Protein AF-A0A2G8KPB3-F1 (afdb_monomer)

pLDDT: mean 72.48, std 16.56, range [28.12, 93.56]

Organism: Stichopus japonicus (NCBI:txid307972)

Nearest PDB structures (foldseek):
  4ue0-assembly1_C  TM=2.423E-01  e=3.248E+00  Bovine adenovirus 4

InterPro domains:
  IPR043128 Reverse transcriptase/Diguanylate cyclase domain [G3DSA:3.30.70.270] (524-549)
  IPR043502 DNA/RNA polymerase superfamily [SSF56672] (457-570)

Sequence (582 aa):
MILGAMTSKLEKRKTVESSEDLWELIGDLNKCKITLSKLGYDNDLNCSNTLLTVQNLLPIHIQTRWSNASHDILTKQATIGLNDLIKFLEKQASVKSTMFGKQLEMNIEKQNKRRFDQRKNDVKKNENKGSYHTASVKAHPSDPTNCPCCSMGTHKLWRCNSFLAMRVEDRWDYASKNKLCFKCLGEHFSPQCTRRQNAFLDDGSEQTYVNEDLVAELGIHGKPEEVKATVLNGKEERFQSFPVKFDISPLNRPEKQYGIEAITIKNVCGKLKPIDWCRVSRDWDHLKDIEFPKFLGSRNKVDILIGLDHAGLHESIHEVKGRSGEPIARLTPLGYTCVGPVAPAARRAFHTRSVSTFHCTVDREVNITLRKFWEVDNMGLNCKVTCHTKEEEEAIRVVIESMAGGDNCRYQVRIPWKEKERKNMTTNNHVSAKKRLESLEKKLIKDEKLGKAYSCVIQGYLDKGYIRKVDEEEPKSSTEWFIPHFPVVKMDRTTTKVRIVYDASAKDRDLCLNDVINNGPKLQNDLCDVLLRFRRDKVAVVCDISEMYLQIEIDEVDRPMFRFMWRDLECKRNQALTNSTD

Structure (mmCIF, N/CA/C/O backbone):
data_AF-A0A2G8KPB3-F1
#
_entry.id   AF-A0A2G8KPB3-F1
#
loop_
_atom_site.group_PDB
_atom_site.id
_atom_site.type_symbol
_atom_site.label_atom_id
_atom_site.label_alt_id
_atom_site.label_comp_id
_atom_site.label_asym_id
_atom_site.label_entity_id
_atom_site.label_seq_id
_atom_site.pdbx_PDB_ins_code
_atom_site.Cartn_x
_atom_site.Cartn_y
_atom_site.Cartn_z
_atom_site.occupancy
_atom_site.B_iso_or_equiv
_atom_site.auth_seq_id
_atom_site.auth_comp_id
_atom_site.auth_asym_id
_atom_site.auth_atom_id
_atom_site.pdbx_PDB_model_num
ATOM 1 N N . MET A 1 1 ? 7.134 -31.590 1.854 1.00 48.69 1 MET A N 1
ATOM 2 C CA . MET A 1 1 ? 6.011 -32.427 1.356 1.00 48.69 1 MET A CA 1
ATOM 3 C C . MET A 1 1 ? 5.079 -32.878 2.487 1.00 48.69 1 MET A C 1
ATOM 5 O O . MET A 1 1 ? 3.907 -32.534 2.442 1.00 48.69 1 MET A O 1
ATOM 9 N N . ILE A 1 2 ? 5.571 -33.571 3.525 1.00 47.47 2 IL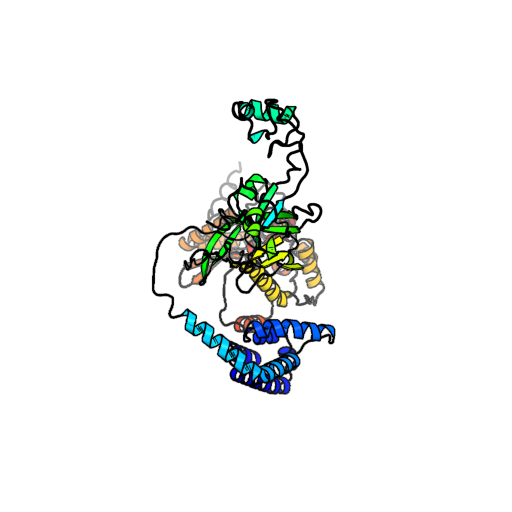E A N 1
ATOM 10 C CA . ILE A 1 2 ? 4.727 -34.106 4.619 1.00 47.47 2 ILE A CA 1
ATOM 11 C C . ILE A 1 2 ? 4.078 -33.001 5.476 1.00 47.47 2 ILE A C 1
ATOM 13 O O . ILE A 1 2 ? 2.881 -33.082 5.735 1.00 47.47 2 ILE A O 1
ATOM 17 N N . LEU A 1 3 ? 4.806 -31.932 5.834 1.00 50.53 3 LEU A N 1
ATOM 18 C CA . LEU A 1 3 ? 4.241 -30.798 6.590 1.00 50.53 3 LEU A CA 1
ATOM 19 C C . LEU A 1 3 ? 3.063 -30.125 5.850 1.00 50.53 3 LEU A C 1
ATOM 21 O O . LEU A 1 3 ? 2.039 -29.839 6.456 1.00 50.53 3 LEU A O 1
ATOM 25 N N . GLY A 1 4 ? 3.155 -29.973 4.523 1.00 52.91 4 GLY A N 1
ATOM 26 C CA . GLY A 1 4 ? 2.066 -29.442 3.687 1.00 52.91 4 GLY A CA 1
ATOM 27 C C . GLY A 1 4 ? 0.859 -30.384 3.562 1.00 52.91 4 GLY A C 1
ATOM 28 O O . GLY A 1 4 ? -0.280 -29.940 3.443 1.00 52.91 4 GLY A O 1
ATOM 29 N N . ALA A 1 5 ? 1.081 -31.701 3.637 1.00 54.84 5 ALA A N 1
ATOM 30 C CA . ALA A 1 5 ? -0.005 -32.677 3.730 1.00 54.84 5 ALA A CA 1
ATOM 31 C C . ALA A 1 5 ? -0.664 -32.676 5.124 1.00 54.84 5 ALA A C 1
ATOM 33 O O . ALA A 1 5 ? -1.861 -32.937 5.232 1.00 54.84 5 ALA A O 1
ATOM 34 N N . MET A 1 6 ? 0.097 -32.359 6.178 1.00 57.41 6 MET A N 1
ATOM 35 C CA . MET A 1 6 ? -0.403 -32.144 7.538 1.00 57.41 6 MET A CA 1
ATOM 36 C C . MET A 1 6 ? -1.242 -30.863 7.624 1.00 57.41 6 MET A C 1
ATOM 38 O O . MET A 1 6 ? -2.397 -30.955 8.032 1.00 57.41 6 MET A O 1
ATOM 42 N N . THR A 1 7 ? -0.736 -29.703 7.185 1.00 56.78 7 THR A N 1
ATOM 43 C CA . THR A 1 7 ? -1.530 -28.461 7.168 1.00 56.78 7 THR A CA 1
ATOM 44 C C . THR A 1 7 ? -2.769 -28.614 6.296 1.00 56.78 7 THR A C 1
ATOM 46 O O . THR A 1 7 ? -3.860 -28.322 6.765 1.00 56.78 7 THR A O 1
ATOM 49 N N . SER A 1 8 ? -2.674 -29.220 5.106 1.00 58.94 8 SER A N 1
ATOM 50 C CA . SER A 1 8 ? -3.861 -29.451 4.269 1.00 58.94 8 SER A CA 1
ATOM 51 C C . SER A 1 8 ? -4.861 -30.472 4.846 1.00 58.94 8 SER A C 1
ATOM 53 O O . SER A 1 8 ? -6.027 -30.458 4.451 1.00 58.94 8 SER A O 1
ATOM 55 N N . LYS A 1 9 ? -4.459 -31.359 5.769 1.00 60.06 9 LYS A N 1
ATOM 56 C CA . LYS A 1 9 ? -5.398 -32.195 6.546 1.00 60.06 9 LYS A CA 1
ATOM 57 C C . LYS A 1 9 ? -6.038 -31.414 7.695 1.00 60.06 9 LYS A C 1
ATOM 59 O O . LYS A 1 9 ? -7.232 -31.566 7.926 1.00 60.06 9 LYS A O 1
ATOM 64 N N . LEU A 1 10 ? -5.260 -30.574 8.373 1.00 60.53 10 LEU A N 1
ATOM 65 C CA . LEU A 1 10 ? -5.709 -29.713 9.466 1.00 60.53 10 LEU A CA 1
ATOM 66 C C . LEU A 1 10 ? -6.699 -28.639 8.970 1.00 60.53 10 LEU A C 1
ATOM 68 O O . LEU A 1 10 ? -7.791 -28.536 9.513 1.00 60.53 10 LEU A O 1
ATOM 72 N N . GLU A 1 11 ? -6.397 -27.951 7.866 1.00 58.66 11 GLU A N 1
ATOM 73 C CA . GLU A 1 11 ? -7.275 -26.988 7.168 1.00 58.66 11 GLU A CA 1
ATOM 74 C C . GLU A 1 11 ? -8.607 -27.587 6.683 1.00 58.66 11 GLU A C 1
ATOM 76 O O . GLU A 1 11 ? -9.563 -26.856 6.437 1.00 58.66 11 GLU A O 1
ATOM 81 N N . LYS A 1 12 ? -8.673 -28.913 6.496 1.00 60.53 12 LYS A N 1
ATOM 82 C CA . LYS A 1 12 ? -9.881 -29.628 6.052 1.00 60.53 12 LYS A CA 1
ATOM 83 C C . LYS A 1 12 ? -10.737 -30.155 7.206 1.00 60.53 12 LYS A C 1
ATOM 85 O O . LYS A 1 12 ? -11.812 -30.695 6.939 1.00 60.53 12 LYS A O 1
ATOM 90 N N . ARG A 1 13 ? -10.295 -30.034 8.465 1.00 61.91 13 ARG A N 1
ATOM 91 C CA . ARG A 1 13 ? -11.157 -30.330 9.618 1.00 61.91 13 ARG A CA 1
ATOM 92 C C . ARG A 1 13 ? -12.264 -29.280 9.713 1.00 61.91 13 ARG A C 1
ATOM 94 O O . ARG A 1 13 ? -12.055 -28.104 9.429 1.00 61.91 13 ARG A O 1
ATOM 101 N N . LYS A 1 14 ? -13.446 -29.714 10.154 1.00 58.50 14 LYS A N 1
ATOM 102 C CA . LYS A 1 14 ? -14.468 -28.790 10.657 1.00 58.50 14 LYS A CA 1
ATOM 103 C C . LYS A 1 14 ? -13.964 -28.145 11.952 1.00 58.50 14 LYS A C 1
ATOM 105 O O . LYS A 1 14 ? -13.117 -28.717 12.639 1.00 58.50 14 LYS A O 1
ATOM 110 N N . THR A 1 15 ? -14.493 -26.971 12.278 1.00 60.22 15 THR A N 1
ATOM 111 C CA . THR A 1 15 ? -14.261 -26.309 13.566 1.00 60.22 15 THR A CA 1
ATOM 112 C C . THR A 1 15 ? -14.575 -27.255 14.722 1.00 60.22 15 THR A C 1
ATOM 114 O O . THR A 1 15 ? -15.588 -27.947 14.695 1.00 60.22 15 THR A O 1
ATOM 117 N N . VAL A 1 16 ? -13.703 -27.292 15.732 1.00 66.75 16 VAL A N 1
ATOM 118 C CA . VAL A 1 16 ? -13.864 -28.178 16.895 1.00 66.75 16 VAL A CA 1
ATOM 119 C C . VAL A 1 16 ? -15.057 -27.717 17.733 1.00 66.75 16 VAL A C 1
ATOM 121 O O . VAL A 1 16 ? -14.966 -26.709 18.430 1.00 66.75 16 VAL A O 1
ATOM 124 N N . GLU A 1 17 ? -16.173 -28.442 17.685 1.00 59.75 17 GLU A N 1
ATOM 125 C CA . GLU A 1 17 ? -17.401 -28.063 18.393 1.00 59.75 17 GLU A CA 1
ATOM 126 C C . GLU A 1 17 ? -17.521 -28.799 19.737 1.00 59.75 17 GLU A C 1
ATOM 128 O O . GLU A 1 17 ? -17.664 -28.155 20.782 1.00 59.75 17 GLU A O 1
ATOM 133 N N . SER A 1 18 ? -17.359 -30.125 19.744 1.00 66.31 18 SER A N 1
ATOM 134 C CA . SER A 1 18 ? -17.539 -30.986 20.922 1.00 66.31 18 SER A CA 1
ATOM 135 C C . SER A 1 18 ? -16.260 -31.181 21.761 1.00 66.31 18 SER A C 1
ATOM 137 O O . SER A 1 18 ? -15.241 -30.507 21.582 1.00 66.31 18 SER A O 1
ATOM 139 N N . SER A 1 19 ? -16.320 -32.073 22.756 1.00 66.31 19 SER A N 1
ATOM 140 C CA . SER A 1 19 ? -15.133 -32.571 23.474 1.00 66.31 19 SER A CA 1
ATOM 141 C C . SER A 1 19 ? -14.415 -33.711 22.740 1.00 66.31 19 SER A C 1
ATOM 143 O O . SER A 1 19 ? -13.214 -33.896 22.929 1.00 66.31 19 SER A O 1
ATOM 145 N N . GLU A 1 20 ? -15.127 -34.442 21.880 1.00 71.69 20 GLU A N 1
ATOM 146 C CA . GLU A 1 20 ? -14.607 -35.592 21.132 1.00 71.69 20 GLU A CA 1
ATOM 147 C C . GLU A 1 20 ? -13.776 -35.117 19.932 1.00 71.69 20 GLU A C 1
ATOM 149 O O . GLU A 1 20 ? -12.651 -35.580 19.750 1.00 71.69 20 GLU A O 1
ATOM 154 N N . ASP A 1 21 ? -14.241 -34.079 19.226 1.00 72.69 21 ASP A N 1
ATOM 155 C CA . ASP A 1 21 ? -13.497 -33.400 18.148 1.00 72.69 21 ASP A CA 1
ATOM 156 C C . ASP A 1 21 ? -12.128 -32.869 18.622 1.00 72.69 21 ASP A C 1
ATOM 158 O O . ASP A 1 21 ? -11.145 -32.863 17.875 1.00 72.69 21 ASP A O 1
ATOM 162 N N . LEU A 1 22 ? -12.050 -32.420 19.883 1.00 76.56 22 LEU A N 1
ATOM 163 C CA . LEU A 1 22 ? -10.825 -31.890 20.485 1.00 76.56 22 LEU A CA 1
ATOM 164 C C . LEU A 1 22 ? -9.818 -33.018 20.772 1.00 76.56 22 LEU A C 1
ATOM 166 O O . LEU A 1 22 ? -8.629 -32.858 20.501 1.00 76.56 22 LEU A O 1
ATOM 170 N N . TRP A 1 23 ? -10.288 -34.172 21.260 1.00 78.50 23 TRP A N 1
ATOM 171 C CA . TRP A 1 23 ? -9.463 -35.377 21.418 1.00 78.50 23 TRP A CA 1
ATOM 172 C C . TRP A 1 23 ? -8.995 -35.945 20.076 1.00 78.50 23 TRP A C 1
ATOM 174 O O . TRP A 1 23 ? -7.852 -36.390 19.961 1.00 78.50 23 TRP A O 1
ATOM 184 N N . GLU A 1 24 ? -9.837 -35.886 19.046 1.00 78.19 24 GLU A N 1
ATOM 185 C CA . GLU A 1 24 ? -9.485 -36.323 17.696 1.00 78.19 24 GLU A CA 1
ATOM 186 C C . GLU A 1 24 ? -8.374 -35.444 17.087 1.00 78.19 24 GLU A C 1
ATOM 188 O O . GLU A 1 24 ? -7.388 -35.961 16.551 1.00 78.19 24 GLU A O 1
ATOM 193 N N . LEU A 1 25 ? -8.471 -34.117 17.261 1.00 80.25 25 LEU A N 1
ATOM 194 C CA . LEU A 1 25 ? -7.423 -33.159 16.890 1.00 80.25 25 LEU A CA 1
ATOM 195 C C . LEU A 1 25 ? -6.106 -33.433 17.640 1.00 80.25 25 LEU A C 1
ATOM 197 O O . LEU A 1 25 ? -5.051 -33.491 17.009 1.00 80.25 25 LEU A O 1
ATOM 201 N N . ILE A 1 26 ? -6.151 -33.656 18.960 1.00 81.06 26 ILE A N 1
ATOM 202 C CA . ILE A 1 26 ? -4.973 -34.028 19.769 1.00 81.06 26 ILE A CA 1
ATOM 203 C C . ILE A 1 26 ? -4.333 -35.323 19.245 1.00 81.06 26 ILE A C 1
ATOM 205 O O . ILE A 1 26 ? -3.108 -35.411 19.122 1.00 81.06 26 ILE A O 1
ATOM 209 N N . GLY A 1 27 ? -5.150 -36.321 18.900 1.00 77.38 27 GLY A N 1
ATOM 210 C CA . GLY A 1 27 ? -4.692 -37.585 18.328 1.00 77.38 27 GLY A CA 1
ATOM 211 C C . GLY A 1 27 ? -3.954 -37.401 17.000 1.00 77.38 27 GLY A C 1
ATOM 212 O O . GLY A 1 27 ? -2.895 -37.996 16.799 1.00 77.38 27 GLY A O 1
ATOM 213 N N . ASP A 1 28 ? -4.463 -36.554 16.107 1.00 75.25 28 ASP A N 1
ATOM 214 C CA . ASP A 1 28 ? -3.810 -36.264 14.826 1.00 75.25 28 ASP A CA 1
ATOM 215 C C . ASP A 1 28 ? -2.531 -35.431 14.977 1.00 75.25 28 ASP A C 1
ATOM 217 O O . ASP A 1 28 ? -1.528 -35.749 14.336 1.00 75.25 28 ASP A O 1
ATOM 221 N N . LEU A 1 29 ? -2.508 -34.438 15.873 1.00 79.19 29 LEU A N 1
ATOM 222 C CA . LEU A 1 29 ? -1.291 -33.678 16.187 1.00 79.19 29 LEU A CA 1
ATOM 223 C C . LEU A 1 29 ? -0.185 -34.590 16.741 1.00 79.19 29 LEU A C 1
ATOM 225 O O . LEU A 1 29 ? 0.968 -34.489 16.314 1.00 79.19 29 LEU A O 1
ATOM 229 N N . ASN A 1 30 ? -0.533 -35.534 17.621 1.00 80.06 30 ASN A N 1
ATOM 230 C CA . ASN A 1 30 ? 0.408 -36.525 18.142 1.00 80.06 30 ASN A CA 1
ATOM 231 C C . ASN A 1 30 ? 0.915 -37.492 17.053 1.00 80.06 30 ASN A C 1
ATOM 233 O O . ASN A 1 30 ? 2.120 -37.746 16.992 1.00 80.06 30 ASN A O 1
ATOM 237 N N . LYS A 1 31 ? 0.052 -37.977 16.142 1.00 76.56 31 LYS A N 1
ATOM 238 C CA . LYS A 1 31 ? 0.487 -38.776 14.972 1.00 76.56 31 LYS A CA 1
ATOM 239 C C . LYS A 1 31 ? 1.484 -37.993 14.114 1.00 76.56 31 LYS A C 1
ATOM 241 O O . LYS A 1 31 ? 2.555 -38.507 13.802 1.00 76.56 31 LYS A O 1
ATOM 246 N N . CYS A 1 32 ? 1.164 -36.743 13.777 1.00 71.25 32 CYS A N 1
ATOM 247 C CA . CYS A 1 32 ? 2.021 -35.884 12.961 1.00 71.25 32 CYS A CA 1
ATOM 248 C C . CYS A 1 32 ? 3.380 -35.618 13.618 1.00 71.25 32 CYS A C 1
ATOM 250 O O . CYS A 1 32 ? 4.408 -35.786 12.961 1.00 71.25 32 CYS A O 1
ATOM 252 N N . LYS A 1 33 ? 3.396 -35.291 14.916 1.00 77.81 33 LYS A N 1
ATOM 253 C CA . LYS A 1 33 ? 4.619 -35.138 15.716 1.00 77.81 33 LYS A CA 1
ATOM 254 C C . LYS A 1 33 ? 5.491 -36.397 15.664 1.00 77.81 33 LYS A C 1
ATOM 256 O O . LYS A 1 33 ? 6.673 -36.298 15.348 1.00 77.81 33 LYS A O 1
ATOM 261 N N . ILE A 1 34 ? 4.923 -37.578 15.932 1.00 76.88 34 ILE A N 1
ATOM 262 C CA . ILE A 1 34 ? 5.669 -38.851 15.923 1.00 76.88 34 ILE A CA 1
ATOM 263 C C . ILE A 1 34 ? 6.258 -39.138 14.534 1.00 76.88 34 ILE A C 1
ATOM 265 O O . ILE A 1 34 ? 7.394 -39.599 14.435 1.00 76.88 34 ILE A O 1
ATOM 269 N N . THR A 1 35 ? 5.513 -38.865 13.458 1.00 70.75 35 THR A N 1
ATOM 270 C CA . THR A 1 35 ? 5.995 -39.069 12.084 1.00 70.75 35 THR A CA 1
ATOM 271 C C . THR A 1 35 ? 7.117 -38.100 11.709 1.00 70.75 35 THR A C 1
ATOM 273 O O . THR A 1 35 ? 8.107 -38.530 11.128 1.00 70.75 35 THR A O 1
ATOM 276 N N . LEU A 1 36 ? 6.984 -36.811 12.029 1.00 67.06 36 LEU A N 1
ATOM 277 C CA . LEU A 1 36 ? 7.935 -35.773 11.611 1.00 67.06 36 LEU A CA 1
ATOM 278 C C . LEU A 1 36 ? 9.213 -35.748 12.465 1.00 67.06 36 LEU A C 1
ATOM 280 O O . LEU A 1 36 ? 10.291 -35.529 11.917 1.00 67.06 36 LEU A O 1
ATOM 284 N N . SER A 1 37 ? 9.120 -36.075 13.757 1.00 73.06 37 SER A N 1
ATOM 285 C CA . SER A 1 37 ? 10.284 -36.238 14.642 1.00 73.06 37 SER A CA 1
ATOM 286 C C . SER A 1 37 ? 11.152 -37.437 14.224 1.00 73.06 37 SER A C 1
ATOM 288 O O . SER A 1 37 ? 12.367 -37.325 14.095 1.00 73.06 37 SER A O 1
ATOM 290 N N . LYS A 1 38 ? 10.533 -38.565 13.831 1.00 73.56 38 LYS A N 1
ATOM 291 C CA . LYS A 1 38 ? 11.245 -39.713 13.223 1.00 73.56 38 LYS A CA 1
ATOM 292 C C . LYS A 1 38 ? 11.934 -39.402 11.885 1.00 73.56 38 LYS A C 1
ATOM 294 O O . LYS A 1 38 ? 12.716 -40.221 11.413 1.00 73.56 38 LYS A O 1
ATOM 299 N N . LEU A 1 39 ? 11.627 -38.260 11.271 1.00 69.00 39 LEU A N 1
ATOM 300 C CA . LEU A 1 39 ? 12.221 -37.785 10.020 1.00 69.00 39 LEU A CA 1
ATOM 301 C C . LEU A 1 39 ? 13.180 -36.595 10.231 1.00 69.00 39 LEU A C 1
ATOM 303 O O . LEU A 1 39 ? 13.679 -36.057 9.248 1.00 69.00 39 LEU A O 1
ATOM 307 N N . GLY A 1 40 ? 13.440 -36.183 11.480 1.00 62.81 40 GLY A N 1
ATOM 308 C CA . GLY A 1 40 ? 14.373 -35.099 11.816 1.00 62.81 40 GLY A CA 1
ATOM 309 C C . GLY A 1 40 ? 13.848 -33.674 11.593 1.00 62.81 40 GLY A C 1
ATOM 310 O O . GLY A 1 40 ? 14.640 -32.735 11.573 1.00 62.81 40 GLY A O 1
ATOM 311 N N . TYR A 1 41 ? 12.533 -33.484 11.430 1.00 66.88 41 TYR A N 1
ATOM 312 C CA . TYR A 1 41 ? 11.908 -32.178 11.151 1.00 66.88 41 TYR A CA 1
ATOM 313 C C . TYR A 1 41 ? 11.363 -31.469 12.411 1.00 66.88 41 TYR A C 1
ATOM 315 O O . TYR A 1 41 ? 10.353 -30.763 12.358 1.00 66.88 41 TYR A O 1
ATOM 323 N N . ASP A 1 42 ? 12.012 -31.644 13.567 1.00 63.34 42 ASP A N 1
ATOM 324 C CA . ASP A 1 42 ? 11.539 -31.091 14.847 1.00 63.34 42 ASP A CA 1
ATOM 325 C C . ASP A 1 42 ? 11.508 -29.550 14.887 1.00 63.34 42 ASP A C 1
ATOM 327 O O . ASP A 1 42 ? 10.672 -28.970 15.581 1.00 63.34 42 ASP A O 1
ATOM 331 N N . ASN A 1 43 ? 12.353 -28.866 14.110 1.00 63.75 43 ASN A N 1
ATOM 332 C CA . ASN A 1 43 ? 12.345 -27.400 14.029 1.00 63.75 43 ASN A CA 1
ATOM 333 C C . ASN A 1 43 ? 11.118 -26.863 13.264 1.00 63.75 43 ASN A C 1
ATOM 335 O O . ASN A 1 43 ? 10.478 -25.913 13.714 1.00 63.75 43 ASN A O 1
ATOM 339 N N . ASP A 1 44 ? 10.728 -27.513 12.163 1.00 60.28 44 ASP A N 1
ATOM 340 C CA . ASP A 1 44 ? 9.580 -27.106 11.336 1.00 60.28 44 ASP A CA 1
ATOM 341 C C . ASP A 1 44 ? 8.236 -27.324 12.058 1.00 60.28 44 ASP A C 1
ATOM 343 O O . ASP A 1 44 ? 7.281 -26.561 11.880 1.00 60.28 44 ASP A O 1
ATOM 347 N N . LEU A 1 45 ? 8.164 -28.341 12.926 1.00 62.69 45 LEU A N 1
ATOM 348 C CA . LEU A 1 45 ? 7.019 -28.584 13.812 1.00 62.69 45 LEU A CA 1
ATOM 349 C C . LEU A 1 45 ? 6.779 -27.443 14.811 1.00 62.69 45 LEU A C 1
ATOM 351 O O . LEU A 1 45 ? 5.631 -27.166 15.156 1.00 62.69 45 LEU A O 1
ATOM 355 N N . ASN A 1 46 ? 7.851 -26.806 15.289 1.00 67.44 46 ASN A N 1
ATOM 356 C CA . ASN A 1 46 ? 7.803 -25.783 16.335 1.00 67.44 46 ASN A CA 1
ATOM 357 C C . ASN A 1 46 ? 7.788 -24.345 15.782 1.00 67.44 46 ASN A C 1
ATOM 359 O O . ASN A 1 46 ? 7.843 -23.394 16.559 1.00 67.44 46 ASN A O 1
ATOM 363 N N . CYS A 1 47 ? 7.695 -24.155 14.461 1.00 71.56 47 CYS A N 1
ATOM 364 C CA . CYS A 1 47 ? 7.596 -22.813 13.892 1.00 71.56 47 CYS A CA 1
ATOM 365 C C . CYS A 1 47 ? 6.237 -22.155 14.205 1.00 71.56 47 CYS A C 1
ATOM 367 O O . CYS A 1 47 ? 5.186 -22.806 14.220 1.00 71.56 47 CYS A O 1
ATOM 369 N N . SER A 1 48 ? 6.245 -20.834 14.410 1.00 69.31 48 SER A N 1
ATOM 370 C CA . SER A 1 48 ? 5.065 -20.063 14.827 1.00 69.31 48 SER A CA 1
ATOM 371 C C . SER A 1 48 ? 3.870 -20.208 13.880 1.00 69.31 48 SER A C 1
ATOM 373 O O . SER A 1 48 ? 2.729 -20.200 14.333 1.00 69.31 48 SER A O 1
ATOM 375 N N . ASN A 1 49 ? 4.117 -20.401 12.580 1.00 69.19 49 ASN A N 1
ATOM 376 C CA . ASN A 1 49 ? 3.061 -20.616 11.589 1.00 69.19 49 ASN A CA 1
ATOM 377 C C . ASN A 1 49 ? 2.284 -21.914 11.857 1.00 69.19 49 ASN A C 1
ATOM 379 O O . ASN A 1 49 ? 1.059 -21.886 11.842 1.00 69.19 49 ASN A O 1
ATOM 383 N N . THR A 1 50 ? 2.963 -23.019 12.188 1.00 68.62 50 THR A N 1
ATOM 384 C CA . THR A 1 50 ? 2.306 -24.288 12.554 1.00 68.62 50 THR A CA 1
ATOM 385 C C . THR A 1 50 ? 1.437 -24.113 13.803 1.00 68.62 50 THR A C 1
ATOM 387 O O . THR A 1 50 ? 0.294 -24.572 13.828 1.00 68.62 50 THR A O 1
ATOM 390 N N . LEU A 1 51 ? 1.936 -23.400 14.820 1.00 77.12 51 LEU A N 1
ATOM 391 C CA . LEU A 1 51 ? 1.190 -23.127 16.056 1.00 77.12 51 LEU A CA 1
ATOM 392 C C . LEU A 1 51 ? -0.057 -22.261 15.801 1.00 77.12 51 LEU A C 1
ATOM 394 O O . LEU A 1 51 ? -1.134 -22.581 16.303 1.00 77.12 51 LEU A O 1
ATOM 398 N N . LEU A 1 52 ? 0.064 -21.214 14.977 1.00 76.94 52 LEU A N 1
ATOM 399 C CA . LEU A 1 52 ? -1.051 -20.347 14.578 1.00 76.94 52 LEU A CA 1
ATOM 400 C C . LEU A 1 52 ? -2.098 -21.093 13.736 1.00 76.94 52 LEU A C 1
ATOM 402 O O . LEU A 1 52 ? -3.295 -20.930 13.966 1.00 76.94 52 LEU A O 1
ATOM 406 N N . THR A 1 53 ? -1.680 -21.962 12.807 1.00 73.62 53 THR A N 1
ATOM 407 C CA . THR A 1 53 ? -2.612 -22.797 12.030 1.00 73.62 53 THR A CA 1
ATOM 408 C C . THR A 1 53 ? -3.425 -23.718 12.939 1.00 73.62 53 THR A C 1
ATOM 410 O O . THR A 1 53 ? -4.634 -23.832 12.754 1.00 73.62 53 THR A O 1
ATOM 413 N N . VAL A 1 54 ? -2.803 -24.336 13.950 1.00 74.38 54 VAL A N 1
ATOM 414 C CA . VAL A 1 54 ? -3.530 -25.166 14.928 1.00 74.38 54 VAL A CA 1
ATOM 415 C C . VAL A 1 54 ? -4.445 -24.313 15.811 1.00 74.38 54 VAL A C 1
ATOM 417 O O . VAL A 1 54 ? -5.582 -24.712 16.052 1.00 74.38 54 VAL A O 1
ATOM 420 N N . GLN A 1 55 ? -4.002 -23.127 16.246 1.00 80.31 55 GLN A N 1
ATOM 421 C CA . GLN A 1 55 ? -4.826 -22.200 17.029 1.00 80.31 55 GLN A CA 1
ATOM 422 C C . GLN A 1 55 ? -6.114 -21.804 16.290 1.00 80.31 55 GLN A C 1
ATOM 424 O O . GLN A 1 55 ? -7.186 -21.816 16.895 1.00 80.31 55 GLN A O 1
ATOM 429 N N . ASN A 1 56 ? -6.036 -21.523 14.988 1.00 78.31 56 ASN A N 1
ATOM 430 C CA . ASN A 1 56 ? -7.183 -21.092 14.181 1.00 78.31 56 ASN A CA 1
ATOM 431 C C . ASN A 1 56 ? -8.285 -22.160 14.025 1.00 78.31 56 ASN A C 1
ATOM 433 O O . ASN A 1 56 ? -9.418 -21.816 13.698 1.00 78.31 56 ASN A O 1
ATOM 437 N N . LEU A 1 57 ? -7.991 -23.440 14.286 1.00 73.44 57 LEU A N 1
ATOM 438 C CA . LEU A 1 57 ? -8.976 -24.536 14.260 1.00 73.44 57 LEU A CA 1
ATOM 439 C C . LEU A 1 57 ? -9.771 -24.669 15.570 1.00 73.44 57 LEU A C 1
ATOM 441 O O . LEU A 1 57 ? -10.765 -25.398 15.632 1.00 73.44 57 LEU A O 1
ATOM 445 N N . LEU A 1 58 ? -9.331 -23.977 16.623 1.00 77.44 58 LEU A N 1
ATOM 446 C CA . LEU A 1 58 ? -9.954 -23.990 17.940 1.00 77.44 58 LEU A CA 1
ATOM 447 C C . LEU A 1 58 ? -11.032 -22.896 18.030 1.00 77.44 58 LEU A C 1
ATOM 449 O O . LEU A 1 58 ? -10.837 -21.801 17.503 1.00 77.44 58 LEU A O 1
ATOM 453 N N . PRO A 1 59 ? -12.135 -23.117 18.766 1.00 71.38 59 PRO A N 1
ATOM 454 C CA . PRO A 1 59 ? -13.079 -22.063 19.119 1.00 71.38 59 PRO A CA 1
ATOM 455 C C . PRO A 1 59 ? -12.412 -20.860 19.787 1.00 71.38 59 PRO A C 1
ATOM 457 O O . PRO A 1 59 ? -11.520 -21.027 20.619 1.00 71.38 59 PRO A O 1
ATOM 460 N N . ILE A 1 60 ? -12.936 -19.659 19.524 1.00 71.38 60 ILE A N 1
ATOM 461 C CA . ILE A 1 60 ? -12.452 -18.378 20.077 1.00 71.38 60 ILE A CA 1
ATOM 462 C C . ILE A 1 60 ? -12.192 -18.455 21.593 1.00 71.38 60 ILE A C 1
ATOM 464 O O . ILE A 1 60 ? -11.132 -18.053 22.057 1.00 71.38 60 ILE A O 1
ATOM 468 N N . HIS A 1 61 ? -13.093 -19.062 22.373 1.00 72.12 61 HIS A N 1
ATOM 469 C CA . HIS A 1 61 ? -12.930 -19.185 23.829 1.00 72.12 61 HIS A CA 1
ATOM 470 C C . HIS A 1 61 ? -11.762 -20.095 24.270 1.00 72.12 61 HIS A C 1
ATOM 472 O O . HIS A 1 61 ? -11.250 -19.936 25.379 1.00 72.12 61 HIS A O 1
ATOM 478 N N . ILE A 1 62 ? -11.330 -21.041 23.428 1.00 76.81 62 ILE A N 1
ATOM 479 C CA . ILE A 1 62 ? -10.114 -21.838 23.640 1.00 76.81 62 ILE A CA 1
ATOM 480 C C . ILE A 1 62 ? -8.889 -21.055 23.151 1.00 76.81 62 ILE A C 1
ATOM 482 O O . ILE A 1 62 ? -7.876 -21.065 23.845 1.00 76.81 62 ILE A O 1
ATOM 486 N N . GLN A 1 63 ? -8.988 -20.313 22.040 1.00 80.00 63 GLN A N 1
ATOM 487 C CA . GLN A 1 63 ? -7.909 -19.433 21.568 1.00 80.00 63 GLN A CA 1
ATOM 488 C C . GLN A 1 63 ? -7.531 -18.372 22.615 1.00 80.00 63 GLN A C 1
ATOM 490 O O . GLN A 1 63 ? -6.354 -18.225 22.929 1.00 80.00 63 GLN A O 1
ATOM 495 N N . THR A 1 64 ? -8.506 -17.695 23.236 1.00 75.69 64 THR A N 1
ATOM 496 C CA . THR A 1 64 ? -8.249 -16.721 24.316 1.00 75.69 64 THR A CA 1
ATOM 497 C C . THR A 1 64 ? -7.542 -17.369 25.511 1.00 75.69 64 THR A C 1
ATOM 499 O O . THR A 1 64 ? -6.606 -16.804 26.071 1.00 75.69 64 THR A O 1
ATOM 502 N N . ARG A 1 65 ? -7.941 -18.592 25.889 1.00 79.56 65 ARG A N 1
ATOM 503 C CA . ARG A 1 65 ? -7.285 -19.348 26.971 1.00 79.56 65 ARG A CA 1
ATOM 504 C C . ARG A 1 65 ? -5.870 -19.790 26.600 1.00 79.56 65 ARG A C 1
ATOM 506 O O . ARG A 1 65 ? -5.005 -19.788 27.472 1.00 79.56 65 ARG A O 1
ATOM 513 N N . TRP A 1 66 ? -5.636 -20.152 25.338 1.00 84.19 66 TRP A N 1
ATOM 514 C CA . TRP A 1 66 ? -4.304 -20.479 24.836 1.00 84.19 66 TRP A CA 1
ATOM 515 C C . TRP A 1 66 ? -3.399 -19.249 24.824 1.00 84.19 66 TRP A C 1
ATOM 517 O O . TRP A 1 66 ? -2.273 -19.350 25.286 1.00 84.19 66 TRP A O 1
ATOM 527 N N . SER A 1 67 ? -3.900 -18.084 24.400 1.00 81.69 67 SER A N 1
ATOM 528 C CA . SER A 1 67 ? -3.154 -16.818 24.425 1.00 81.69 67 SER A CA 1
ATOM 529 C C . SER A 1 67 ? -2.635 -16.472 25.825 1.00 81.69 67 SER A C 1
ATOM 531 O O . SER A 1 67 ? -1.493 -16.049 25.979 1.00 81.69 67 SER A O 1
ATOM 533 N N . ASN A 1 68 ? -3.450 -16.687 26.861 1.00 78.81 68 ASN A N 1
ATOM 534 C CA . ASN A 1 68 ? -3.022 -16.458 28.243 1.00 78.81 68 ASN A CA 1
ATOM 535 C C . ASN A 1 68 ? -2.001 -17.519 28.696 1.00 78.81 68 ASN A C 1
ATOM 537 O O . ASN A 1 68 ? -0.966 -17.185 29.265 1.00 78.81 68 ASN A O 1
ATOM 541 N N . ALA A 1 69 ? -2.254 -18.798 28.395 1.00 81.25 69 ALA A N 1
ATOM 542 C CA . ALA A 1 69 ? -1.347 -19.887 28.758 1.00 81.25 69 ALA A CA 1
ATOM 543 C C . ALA A 1 69 ? 0.016 -19.803 28.042 1.00 81.25 69 ALA A C 1
ATOM 545 O O . ALA A 1 69 ? 1.036 -20.143 28.635 1.00 81.25 69 ALA A O 1
ATOM 546 N N . SER A 1 70 ? 0.055 -19.340 26.790 1.00 82.88 70 SER A N 1
ATOM 547 C CA . SER A 1 70 ? 1.291 -19.167 26.025 1.00 82.88 70 SER A CA 1
ATOM 548 C C . SER A 1 70 ? 2.139 -18.017 26.570 1.00 82.88 70 SER A C 1
ATOM 550 O O . SER A 1 70 ? 3.357 -18.158 26.654 1.00 82.88 70 SER A O 1
ATOM 552 N N . HIS A 1 71 ? 1.515 -16.932 27.041 1.00 79.12 71 HIS A N 1
ATOM 553 C CA . HIS A 1 71 ? 2.199 -15.847 27.749 1.00 79.12 71 HIS A CA 1
ATOM 554 C C . HIS A 1 71 ? 2.854 -16.332 29.060 1.00 79.12 71 HIS A C 1
ATOM 556 O O . HIS A 1 71 ? 4.029 -16.056 29.312 1.00 79.12 71 HIS A O 1
ATOM 562 N N . ASP A 1 72 ? 2.145 -17.147 29.850 1.00 78.44 72 ASP A N 1
ATOM 563 C CA . ASP A 1 72 ? 2.666 -17.765 31.084 1.00 78.44 72 ASP A CA 1
ATOM 564 C C . ASP A 1 72 ? 3.811 -18.773 30.851 1.00 78.44 72 ASP A C 1
ATOM 566 O O . ASP A 1 72 ? 4.542 -19.103 31.792 1.00 78.44 72 ASP A O 1
ATOM 570 N N . ILE A 1 73 ? 3.937 -19.304 29.630 1.00 79.81 73 ILE A N 1
ATOM 571 C CA . ILE A 1 73 ? 5.007 -20.226 29.219 1.00 79.81 73 ILE A CA 1
ATOM 572 C C . ILE A 1 73 ? 6.210 -19.437 28.697 1.00 79.81 73 ILE A C 1
ATOM 574 O O . ILE A 1 73 ? 7.322 -19.666 29.164 1.00 79.81 73 ILE A O 1
ATOM 578 N N . LEU A 1 74 ? 5.994 -18.455 27.816 1.00 78.06 74 LEU A N 1
ATOM 579 C CA . LEU A 1 74 ? 7.045 -17.590 27.258 1.00 78.06 74 LEU A CA 1
ATOM 580 C C . LEU A 1 74 ? 7.755 -16.732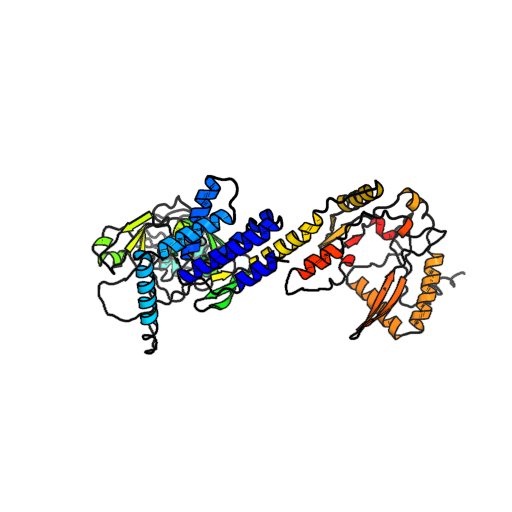 28.321 1.00 78.06 74 LEU A C 1
ATOM 582 O O . LEU A 1 74 ? 8.917 -16.373 28.160 1.00 78.06 74 LEU A O 1
ATOM 586 N N . THR A 1 75 ? 7.085 -16.432 29.435 1.00 76.69 75 THR A N 1
ATOM 587 C CA . THR A 1 75 ? 7.694 -15.761 30.599 1.00 76.69 75 THR A CA 1
ATOM 588 C C . THR A 1 75 ? 8.559 -16.686 31.466 1.00 76.69 75 THR A C 1
ATOM 590 O O . THR A 1 75 ? 9.301 -16.200 32.317 1.00 76.69 75 THR A O 1
ATOM 593 N N . LYS A 1 76 ? 8.493 -18.012 31.266 1.00 74.31 76 LYS A N 1
ATOM 594 C CA . LYS A 1 76 ? 9.231 -19.032 32.044 1.00 74.31 76 LYS A CA 1
ATOM 595 C C . LYS A 1 76 ? 10.223 -19.846 31.210 1.00 74.31 76 LYS A C 1
ATOM 597 O O . LYS A 1 76 ? 11.133 -20.447 31.775 1.00 74.31 76 LYS A O 1
ATOM 602 N N . GLN A 1 77 ? 10.047 -19.894 29.891 1.00 64.94 77 GLN A N 1
ATOM 603 C CA . GLN A 1 77 ? 10.902 -20.595 28.933 1.00 64.94 77 GLN A CA 1
ATOM 604 C C . GLN A 1 77 ? 11.063 -19.744 27.668 1.00 64.94 77 GLN A C 1
ATOM 606 O O . GLN A 1 77 ? 10.103 -19.153 27.186 1.00 64.94 77 GLN A O 1
ATOM 611 N N . ALA A 1 78 ? 12.276 -19.701 27.111 1.00 61.34 78 ALA A N 1
ATOM 612 C CA . ALA A 1 78 ? 12.611 -18.825 25.982 1.00 61.34 78 ALA A CA 1
ATOM 613 C C . ALA A 1 78 ? 11.956 -19.219 24.640 1.00 61.34 78 ALA A C 1
ATOM 615 O O . ALA A 1 78 ? 12.010 -18.451 23.681 1.00 61.34 78 ALA A O 1
ATOM 616 N N . THR A 1 79 ? 11.362 -20.411 24.547 1.00 71.06 79 THR A N 1
ATOM 617 C CA . THR A 1 79 ? 10.720 -20.943 23.339 1.00 71.06 79 THR A CA 1
ATOM 618 C C . THR A 1 79 ? 9.430 -21.674 23.702 1.00 71.06 79 THR A C 1
ATOM 620 O O . THR A 1 79 ? 9.349 -22.322 24.743 1.00 71.06 79 THR A O 1
ATOM 623 N N . ILE A 1 80 ? 8.419 -21.581 22.834 1.00 77.25 80 ILE A N 1
ATOM 624 C CA . ILE A 1 80 ? 7.154 -22.316 22.960 1.00 77.25 80 ILE A CA 1
ATOM 625 C C . ILE A 1 80 ? 7.046 -23.341 21.831 1.00 77.25 80 ILE A C 1
ATOM 627 O O . ILE A 1 80 ? 7.261 -23.001 20.668 1.00 77.25 80 ILE A O 1
ATOM 631 N N . GLY A 1 81 ? 6.751 -24.599 22.165 1.00 81.88 81 GLY A N 1
ATOM 632 C CA . GLY A 1 81 ? 6.697 -25.691 21.194 1.00 81.88 81 GLY A CA 1
ATOM 633 C C . GLY A 1 81 ? 5.297 -26.259 20.972 1.00 81.88 81 GLY A C 1
ATOM 634 O O . GLY A 1 81 ? 4.363 -26.045 21.749 1.00 81.88 81 GLY A O 1
ATOM 635 N N . LEU A 1 82 ? 5.163 -27.092 19.937 1.00 80.69 82 LEU A N 1
ATOM 636 C CA . LEU A 1 82 ? 3.931 -27.839 19.650 1.00 80.69 82 LEU A CA 1
ATOM 637 C C . LEU A 1 82 ? 3.536 -28.763 20.818 1.00 80.69 82 LEU A C 1
ATOM 639 O O . LEU A 1 82 ? 2.355 -29.009 21.051 1.00 80.69 82 LEU A O 1
ATOM 643 N N . ASN A 1 83 ? 4.518 -29.234 21.591 1.00 81.44 83 ASN A N 1
ATOM 644 C CA . ASN A 1 83 ? 4.296 -30.031 22.799 1.00 81.44 83 ASN A CA 1
ATOM 645 C C . ASN A 1 83 ? 3.485 -29.295 23.868 1.00 81.44 83 ASN A C 1
ATOM 647 O O . ASN A 1 83 ? 2.694 -29.920 24.571 1.00 81.44 83 ASN A O 1
ATOM 651 N N . ASP A 1 84 ? 3.685 -27.989 24.005 1.00 83.25 84 ASP A N 1
ATOM 652 C CA . ASP A 1 84 ? 3.055 -27.200 25.061 1.00 83.25 84 ASP A CA 1
ATOM 653 C C . ASP A 1 84 ? 1.615 -26.850 24.681 1.00 83.25 84 ASP A C 1
ATOM 655 O O . ASP A 1 84 ? 0.718 -26.907 25.525 1.00 83.25 84 ASP A O 1
ATOM 659 N N . LEU A 1 85 ? 1.375 -26.646 23.381 1.00 84.25 85 LEU A N 1
ATOM 660 C CA . LEU A 1 85 ? 0.036 -26.583 22.801 1.00 84.25 85 LEU A CA 1
ATOM 661 C C . LEU A 1 85 ? -0.721 -27.909 22.986 1.00 84.25 85 LEU A C 1
ATOM 663 O O . LEU A 1 85 ? -1.850 -27.891 23.468 1.00 84.25 85 LEU A O 1
ATOM 667 N N . ILE A 1 86 ? -0.105 -29.061 22.694 1.00 84.31 86 ILE A N 1
ATOM 668 C CA . ILE A 1 86 ? -0.736 -30.381 22.899 1.00 84.31 86 ILE A CA 1
ATOM 669 C C . ILE A 1 86 ? -1.126 -30.586 24.375 1.00 84.31 86 ILE A C 1
ATOM 671 O O . ILE A 1 86 ? -2.291 -30.868 24.653 1.00 84.31 86 ILE A O 1
ATOM 675 N N . LYS A 1 87 ? -0.212 -30.344 25.328 1.00 85.38 87 LYS A N 1
ATOM 676 C CA . LYS A 1 87 ? -0.500 -30.441 26.777 1.00 85.38 87 LYS A CA 1
ATOM 677 C C . LYS A 1 87 ? -1.634 -29.510 27.221 1.00 85.38 87 LYS A C 1
ATOM 679 O O . LYS A 1 87 ? -2.456 -29.874 28.065 1.00 85.38 87 LYS A O 1
ATOM 684 N N . PHE A 1 88 ? -1.689 -28.291 26.681 1.00 88.12 88 PHE A N 1
ATOM 685 C CA . PHE A 1 88 ? -2.782 -27.361 26.958 1.00 88.12 88 PHE A CA 1
ATOM 686 C C . PHE A 1 88 ? -4.124 -27.891 26.432 1.00 88.12 88 PHE A C 1
ATOM 688 O O . PHE A 1 88 ? -5.127 -27.828 27.150 1.00 88.12 88 PHE A O 1
ATOM 695 N N . LEU A 1 89 ? -4.150 -28.439 25.214 1.00 85.19 89 LEU A N 1
ATOM 696 C CA . LEU A 1 89 ? -5.359 -28.999 24.612 1.00 85.19 89 LEU A CA 1
ATOM 697 C C . LEU A 1 89 ? -5.853 -30.231 25.381 1.00 85.19 89 LEU A C 1
ATOM 699 O O . LEU A 1 89 ? -7.042 -30.300 25.679 1.00 85.19 89 LEU A O 1
ATOM 703 N N . GLU A 1 90 ? -4.963 -31.131 25.807 1.00 83.75 90 GLU A N 1
ATOM 704 C CA . GLU A 1 90 ? -5.284 -32.269 26.689 1.00 83.75 90 GLU A CA 1
ATOM 705 C C . GLU A 1 90 ? -5.930 -31.804 28.011 1.00 83.75 90 GLU A C 1
ATOM 707 O O . GLU A 1 90 ? -6.920 -32.378 28.484 1.00 83.75 90 GLU A O 1
ATOM 712 N N . LYS A 1 91 ? -5.441 -30.693 28.581 1.00 83.88 91 LYS A N 1
ATOM 713 C CA . LYS A 1 91 ? -6.036 -30.065 29.771 1.00 83.88 91 LYS A CA 1
ATOM 714 C C . LYS A 1 91 ? -7.411 -29.440 29.492 1.00 83.88 91 LYS A C 1
ATOM 716 O O . LYS A 1 91 ? -8.297 -29.539 30.337 1.00 83.88 91 LYS A O 1
ATOM 721 N N . GLN A 1 92 ? -7.637 -28.814 28.333 1.00 82.06 92 GLN A N 1
ATOM 722 C CA . GLN A 1 92 ? -8.978 -28.314 27.979 1.00 82.06 92 GLN A CA 1
ATOM 723 C C . GLN A 1 92 ? -9.958 -29.460 27.668 1.00 82.06 92 GLN A C 1
ATOM 725 O O . GLN A 1 92 ? -11.122 -29.379 28.059 1.00 82.06 92 GLN A O 1
ATOM 730 N N . ALA A 1 93 ? -9.493 -30.534 27.025 1.00 80.50 93 ALA A N 1
ATOM 731 C CA . ALA A 1 93 ? -10.294 -31.705 26.678 1.00 80.50 93 ALA A CA 1
ATOM 732 C C . ALA A 1 93 ? -10.779 -32.447 27.926 1.00 80.50 93 ALA A C 1
ATOM 734 O O . ALA A 1 93 ? -11.981 -32.642 28.090 1.00 80.50 93 ALA A O 1
ATOM 735 N N . SER A 1 94 ? -9.874 -32.749 28.861 1.00 77.62 94 SER A N 1
ATOM 736 C CA . SER A 1 94 ? -10.224 -33.348 30.156 1.00 77.62 94 SER A CA 1
ATOM 737 C C . SER A 1 94 ? -11.204 -32.488 30.968 1.00 77.62 94 SER A C 1
ATOM 739 O O . SER A 1 94 ? -12.174 -33.022 31.505 1.00 77.62 94 SER A O 1
ATOM 741 N N . VAL A 1 95 ? -11.033 -31.158 30.998 1.00 77.12 95 VAL A N 1
ATOM 742 C CA . VAL A 1 95 ? -11.987 -30.238 31.651 1.00 77.12 95 VAL A CA 1
ATOM 743 C C . VAL A 1 95 ? -13.363 -30.264 30.973 1.00 77.12 95 VAL A C 1
ATOM 745 O O . VAL A 1 95 ? -14.373 -30.377 31.674 1.00 77.12 95 VAL A O 1
ATOM 748 N N . LYS A 1 96 ? -13.431 -30.220 29.632 1.00 69.44 96 LYS A N 1
ATOM 749 C CA . LYS A 1 96 ? -14.688 -30.378 28.874 1.00 69.44 96 LYS A CA 1
ATOM 750 C C . LYS A 1 96 ? -15.369 -31.724 29.164 1.00 69.44 96 LYS A C 1
ATOM 752 O O . LYS A 1 96 ? -16.589 -31.766 29.292 1.00 69.44 96 LYS A O 1
ATOM 757 N N . SER A 1 97 ? -14.600 -32.807 29.307 1.00 72.94 97 SER A N 1
ATOM 758 C CA . SER A 1 97 ? -15.125 -34.151 29.582 1.00 72.94 97 SER A CA 1
ATOM 759 C C . SER A 1 97 ? -15.765 -34.306 30.972 1.00 72.94 97 SER A C 1
ATOM 761 O O . SER A 1 97 ? -16.509 -35.268 31.180 1.00 72.94 97 SER A O 1
ATOM 763 N N . THR A 1 98 ? -15.527 -33.381 31.913 1.00 75.38 98 THR A N 1
ATOM 764 C CA . THR A 1 98 ? -16.170 -33.396 33.241 1.00 75.38 98 THR A CA 1
ATOM 765 C C . THR A 1 98 ? -17.681 -33.151 33.174 1.00 75.38 98 THR A C 1
ATOM 767 O O . THR A 1 98 ? -18.195 -32.509 32.257 1.00 75.38 98 THR A O 1
ATOM 770 N N . MET A 1 99 ? -18.405 -33.588 34.210 1.00 54.72 99 MET A N 1
ATOM 771 C CA . MET A 1 99 ? -19.843 -33.321 34.373 1.00 54.72 99 MET A CA 1
ATOM 772 C C . MET A 1 99 ? -20.199 -31.823 34.301 1.00 54.72 99 MET A C 1
ATOM 774 O O . MET A 1 99 ? -21.223 -31.461 33.727 1.00 54.72 99 MET A O 1
ATOM 778 N N . PHE A 1 100 ? -19.329 -30.943 34.809 1.00 60.56 100 PHE A N 1
ATOM 779 C CA . PHE A 1 100 ? -19.520 -29.490 34.754 1.00 60.56 100 PHE A CA 1
ATOM 780 C C . PHE A 1 100 ? -19.274 -28.917 33.349 1.00 60.56 100 PHE A C 1
ATOM 782 O O . PHE A 1 100 ? -19.996 -28.015 32.926 1.00 60.56 100 PHE A O 1
ATOM 789 N N . GLY A 1 101 ? -18.304 -29.465 32.607 1.00 64.75 101 GLY A N 1
ATOM 790 C CA . GLY A 1 101 ? -18.050 -29.110 31.208 1.00 64.75 101 GLY A CA 1
ATOM 791 C C . GLY A 1 101 ? -19.236 -29.451 30.303 1.00 64.75 101 GLY A C 1
ATOM 792 O O . GLY A 1 101 ? -19.746 -28.581 29.597 1.00 64.75 101 GLY A O 1
ATOM 793 N N . LYS A 1 102 ? -19.753 -30.682 30.406 1.00 64.50 102 LYS A N 1
ATOM 794 C CA . LYS A 1 102 ? -20.917 -31.148 29.630 1.00 64.50 102 LYS A CA 1
ATOM 795 C C . LYS A 1 102 ? -22.198 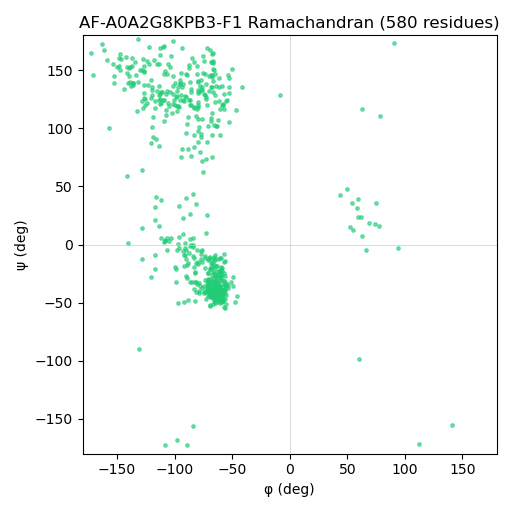-30.358 29.942 1.00 64.50 102 LYS A C 1
ATOM 797 O O . LYS A 1 102 ? -22.950 -30.013 29.032 1.00 64.50 102 LYS A O 1
ATOM 802 N N . GLN A 1 103 ? -22.422 -29.993 31.208 1.00 56.75 103 GLN A N 1
ATOM 803 C CA . GLN A 1 103 ? -23.572 -29.173 31.618 1.00 56.75 103 GLN A CA 1
ATOM 804 C C . GLN A 1 103 ? -23.566 -27.771 30.975 1.00 56.75 103 GLN A C 1
ATOM 806 O O . GLN A 1 103 ? -24.629 -27.216 30.684 1.00 56.75 103 GLN A O 1
ATOM 811 N N . LEU A 1 104 ? -22.383 -27.189 30.742 1.00 61.09 104 LEU A N 1
ATOM 812 C CA . LEU A 1 104 ? -22.233 -25.891 30.075 1.00 61.09 104 LEU A CA 1
ATOM 813 C C . LEU A 1 104 ? -22.640 -25.974 28.593 1.00 61.09 104 LEU A C 1
ATOM 815 O O . LEU A 1 104 ? -23.393 -25.128 28.111 1.00 61.09 104 LEU A O 1
ATOM 819 N N . GLU A 1 105 ? -22.191 -27.024 27.904 1.00 60.50 105 GLU A N 1
ATOM 820 C CA . GLU A 1 105 ? -22.441 -27.291 26.480 1.00 60.50 105 GLU A CA 1
ATOM 821 C C . GLU A 1 105 ? -23.954 -27.424 26.201 1.00 60.50 105 GLU A C 1
ATOM 823 O O . GLU A 1 105 ? -24.516 -26.682 25.390 1.00 60.50 105 GLU A O 1
ATOM 828 N N . MET A 1 106 ? -24.662 -28.232 27.005 1.00 56.44 106 MET A N 1
ATOM 829 C CA . MET A 1 106 ? -26.122 -28.418 26.913 1.00 56.44 106 MET A CA 1
ATOM 830 C C . MET A 1 106 ? -26.946 -27.135 27.134 1.00 56.44 106 MET A C 1
ATOM 832 O O . MET A 1 106 ? -28.096 -27.048 26.692 1.00 56.44 106 MET A O 1
ATOM 836 N N . ASN A 1 107 ? -26.409 -26.141 27.849 1.00 57.78 107 ASN A N 1
ATOM 837 C CA . ASN A 1 107 ? -27.095 -24.866 28.079 1.00 57.78 107 ASN A CA 1
ATOM 838 C C . ASN A 1 107 ? -26.939 -23.897 26.895 1.00 57.78 107 ASN A C 1
ATOM 840 O O . ASN A 1 107 ? -27.870 -23.143 26.600 1.00 57.78 107 ASN A O 1
ATOM 844 N N . ILE A 1 108 ? -25.807 -23.955 26.188 1.00 57.41 108 ILE A N 1
ATOM 845 C CA . ILE A 1 108 ? -25.531 -23.138 24.998 1.00 57.41 108 ILE A CA 1
ATOM 846 C C . ILE A 1 108 ? -26.441 -23.571 23.835 1.00 57.41 108 ILE A C 1
ATOM 848 O O . ILE A 1 108 ? -27.106 -22.734 23.218 1.00 57.41 108 ILE A O 1
ATOM 852 N N . GLU A 1 109 ? -26.587 -24.877 23.593 1.00 50.94 109 GLU A N 1
ATOM 853 C CA . GLU A 1 109 ? -27.486 -25.401 22.549 1.00 50.94 109 GLU A CA 1
ATOM 854 C C . GLU A 1 109 ? -28.957 -24.999 22.760 1.00 50.94 109 GLU A C 1
ATOM 856 O O . GLU A 1 109 ? -29.661 -24.617 21.816 1.00 50.94 109 GLU A O 1
ATOM 861 N N . LYS A 1 110 ? -29.428 -25.026 24.017 1.00 51.16 110 LYS A N 1
ATOM 862 C CA . LYS A 1 110 ? -30.799 -24.629 24.385 1.00 51.16 110 LYS A CA 1
ATOM 863 C C . LYS A 1 110 ? -31.079 -23.146 24.126 1.00 51.16 110 LYS A C 1
ATOM 865 O O . LYS A 1 110 ? -32.219 -22.802 23.804 1.00 51.16 110 LYS A O 1
ATOM 870 N N . GLN A 1 111 ? -30.079 -22.267 24.238 1.00 50.53 111 GLN A N 1
ATOM 871 C CA . GLN A 1 111 ? -30.227 -20.859 23.848 1.00 50.53 111 GLN A CA 1
ATOM 872 C C . GLN A 1 111 ? -30.310 -20.689 22.327 1.00 50.53 111 GLN A C 1
ATOM 874 O O . GLN A 1 111 ? -31.123 -19.895 21.849 1.00 50.53 111 GLN A O 1
ATOM 879 N N . ASN A 1 112 ? -29.524 -21.454 21.566 1.00 42.91 112 ASN A N 1
ATOM 880 C CA . ASN A 1 112 ? -29.473 -21.329 20.109 1.00 42.91 112 ASN A CA 1
ATOM 881 C C . ASN A 1 112 ? -30.770 -21.796 19.427 1.00 42.91 112 ASN A C 1
ATOM 883 O O . ASN A 1 112 ? -31.281 -21.075 18.570 1.00 42.91 112 ASN A O 1
ATOM 887 N N . LYS A 1 113 ? -31.381 -22.911 19.862 1.00 41.69 113 LYS A N 1
ATOM 888 C CA . LYS A 1 113 ? -32.693 -23.348 19.329 1.00 41.69 113 LYS A CA 1
ATOM 889 C C . LYS A 1 113 ? -33.797 -22.300 19.531 1.00 41.69 113 LYS A C 1
ATOM 891 O O . LYS A 1 113 ? -34.517 -21.983 18.590 1.00 41.69 113 LYS A O 1
ATOM 896 N N . ARG A 1 114 ? -33.877 -21.677 20.716 1.00 43.38 114 ARG A N 1
ATOM 897 C CA . ARG A 1 114 ? -34.907 -20.665 21.041 1.00 43.38 114 ARG A CA 1
ATOM 898 C C . ARG A 1 114 ? -34.848 -19.392 20.183 1.00 43.38 114 ARG A C 1
ATOM 900 O O . ARG A 1 114 ? -35.832 -18.660 20.136 1.00 43.38 114 ARG A O 1
ATOM 907 N N . ARG A 1 115 ? -33.721 -19.108 19.519 1.00 39.47 115 ARG A N 1
ATOM 908 C CA . ARG A 1 115 ? -33.561 -17.938 18.636 1.00 39.47 115 ARG A CA 1
ATOM 909 C C . ARG A 1 115 ? -34.129 -18.138 17.226 1.00 39.47 115 ARG A C 1
ATOM 911 O O . ARG A 1 115 ? -34.300 -17.145 16.522 1.00 39.47 115 ARG A O 1
ATOM 918 N N . PHE A 1 116 ? -34.406 -19.373 16.803 1.00 31.67 116 PHE A N 1
ATOM 919 C CA . PHE A 1 116 ? -34.833 -19.657 15.428 1.00 31.67 116 PHE A CA 1
ATOM 920 C C . PHE A 1 116 ? -36.335 -19.393 15.209 1.00 31.67 116 PHE A C 1
ATOM 922 O O . PHE A 1 116 ? -36.715 -18.776 14.214 1.00 31.67 116 PHE A O 1
ATOM 929 N N . ASP A 1 117 ? -37.180 -19.759 16.178 1.00 36.31 117 ASP A N 1
ATOM 930 C CA . ASP A 1 117 ? -38.646 -19.739 16.028 1.00 36.31 117 ASP A CA 1
ATOM 931 C C . ASP A 1 117 ? -39.280 -18.331 16.035 1.00 36.31 117 ASP A C 1
ATOM 933 O O . ASP A 1 117 ? -40.392 -18.142 15.546 1.00 36.31 117 ASP A O 1
ATOM 937 N N . GLN A 1 118 ? -38.590 -17.312 16.560 1.00 42.03 118 GLN A N 1
ATOM 938 C CA . GLN A 1 118 ? -39.164 -15.968 16.765 1.00 42.03 118 GLN A CA 1
ATOM 939 C C . GLN A 1 118 ? -39.137 -15.046 15.529 1.00 42.03 118 GLN A C 1
ATOM 941 O O . GLN A 1 118 ? -39.627 -13.922 15.596 1.00 42.03 118 GLN A O 1
ATOM 946 N N . ARG A 1 119 ? -38.575 -15.475 14.391 1.00 35.06 119 ARG A N 1
ATOM 947 C CA . ARG A 1 119 ? -38.264 -14.587 13.247 1.00 35.06 119 ARG A CA 1
ATOM 948 C C . ARG A 1 119 ? -39.405 -14.300 12.252 1.00 35.06 119 ARG A C 1
ATOM 950 O O . ARG A 1 119 ? -39.140 -13.665 11.235 1.00 35.06 119 ARG A O 1
ATOM 957 N N . LYS A 1 120 ? -40.644 -14.755 12.487 1.00 30.03 120 LYS A N 1
ATOM 958 C CA . LYS A 1 120 ? -41.696 -14.742 11.443 1.00 30.03 120 LYS A CA 1
ATOM 959 C C . LYS A 1 120 ? -42.621 -13.519 11.363 1.00 30.03 120 LYS A C 1
ATOM 961 O O . LYS A 1 120 ? -43.214 -13.348 10.302 1.00 30.03 120 LYS A O 1
ATOM 966 N N . ASN A 1 121 ? -42.736 -12.678 12.397 1.00 29.89 121 ASN A N 1
ATOM 967 C CA . ASN A 1 121 ? -43.757 -11.618 12.424 1.00 29.89 121 ASN A CA 1
ATOM 968 C C . ASN A 1 121 ? -43.204 -10.181 12.523 1.00 29.89 121 ASN A C 1
ATOM 970 O O . ASN A 1 121 ? -42.375 -9.864 13.372 1.00 29.89 121 ASN A O 1
ATOM 974 N N . ASP A 1 122 ? -43.807 -9.337 11.683 1.00 29.17 122 ASP A N 1
ATOM 975 C CA . ASP A 1 122 ? -43.973 -7.880 11.747 1.00 29.17 122 ASP A CA 1
ATOM 976 C C . ASP A 1 122 ? -42.828 -6.914 11.382 1.00 29.17 122 ASP A C 1
ATOM 978 O O . ASP A 1 122 ? -41.876 -6.642 12.111 1.00 29.17 122 ASP A O 1
ATOM 982 N N . VAL A 1 123 ? -43.064 -6.246 10.246 1.00 31.30 123 VAL A N 1
ATOM 983 C CA . VAL A 1 123 ? -42.396 -5.030 9.778 1.00 31.30 123 VAL A CA 1
ATOM 984 C C . VAL A 1 123 ? -43.300 -3.824 10.052 1.00 31.30 123 VAL A C 1
ATOM 986 O O . VAL A 1 123 ? -44.370 -3.735 9.449 1.00 31.30 123 VAL A O 1
ATOM 989 N N . LYS A 1 124 ? -42.839 -2.835 10.841 1.00 29.58 124 LYS A N 1
ATOM 990 C CA . LYS A 1 124 ? -43.088 -1.393 10.583 1.00 29.58 124 LYS A CA 1
ATOM 991 C C . LYS A 1 124 ? -42.286 -0.437 11.489 1.00 29.58 124 LYS A C 1
ATOM 993 O O . LYS A 1 124 ? -42.027 -0.717 12.651 1.00 29.58 124 LYS A O 1
ATOM 998 N N . LYS A 1 125 ? -41.922 0.703 10.878 1.00 38.66 125 LYS A N 1
ATOM 999 C CA . LYS A 1 125 ? -41.310 1.957 11.388 1.00 38.66 125 LYS A CA 1
ATOM 1000 C C . LYS A 1 125 ? -41.189 2.127 12.919 1.00 38.66 125 LYS A C 1
ATOM 1002 O O . LYS A 1 125 ? -42.212 2.143 13.590 1.00 38.66 125 LYS A O 1
ATOM 1007 N N . ASN A 1 126 ? -39.987 2.461 13.422 1.00 28.12 126 ASN A N 1
ATOM 1008 C CA . ASN A 1 126 ? -39.787 3.230 14.670 1.00 28.12 126 ASN A CA 1
ATOM 1009 C C . ASN A 1 126 ? -38.374 3.860 14.798 1.00 28.12 126 ASN A C 1
ATOM 1011 O O . ASN A 1 126 ? -37.484 3.553 14.004 1.00 28.12 126 ASN A O 1
ATOM 1015 N N . GLU A 1 127 ? -38.196 4.784 15.756 1.00 33.22 127 GLU A N 1
ATOM 1016 C CA . GLU A 1 127 ? -36.952 5.547 16.006 1.00 33.22 127 GLU A CA 1
ATOM 1017 C C . GLU A 1 127 ? -36.031 4.921 17.080 1.00 33.22 127 GLU A C 1
ATOM 1019 O O . GLU A 1 127 ? -36.510 4.371 18.070 1.00 33.22 127 GLU A O 1
ATOM 1024 N N . ASN A 1 128 ? -34.703 5.086 16.942 1.00 36.50 128 ASN A N 1
ATOM 1025 C CA . ASN A 1 128 ? -33.686 4.449 17.801 1.00 36.50 128 ASN A CA 1
ATOM 1026 C C . ASN A 1 128 ? -33.002 5.424 18.790 1.00 36.50 128 ASN A C 1
ATOM 1028 O O . ASN A 1 128 ? -32.746 6.584 18.469 1.00 36.50 128 ASN A O 1
ATOM 1032 N N . LYS A 1 129 ? -32.640 4.928 19.985 1.00 39.84 129 LYS A N 1
ATOM 1033 C CA . LYS A 1 129 ? -31.874 5.643 21.035 1.00 39.84 129 LYS A CA 1
ATOM 1034 C C . LYS A 1 129 ? -30.831 4.710 21.669 1.00 39.84 129 LYS A C 1
ATOM 1036 O O . LYS A 1 129 ? -31.153 3.543 21.912 1.00 39.84 129 LYS A O 1
ATOM 1041 N N . GLY A 1 130 ? -29.629 5.219 21.956 1.00 39.38 130 GLY A N 1
ATOM 1042 C CA . GLY A 1 130 ? -28.488 4.449 22.484 1.00 39.38 130 GLY A CA 1
ATOM 1043 C C . GLY A 1 130 ? -27.649 5.214 23.511 1.00 39.38 130 GLY A C 1
ATOM 1044 O O . GLY A 1 130 ? -27.770 6.432 23.631 1.00 39.38 130 GLY A O 1
ATOM 1045 N N . SER A 1 131 ? -26.858 4.476 24.295 1.00 41.19 131 SER A N 1
ATOM 1046 C CA . SER A 1 131 ? -25.991 5.033 25.346 1.00 41.19 131 SER A CA 1
ATOM 1047 C C . SER A 1 131 ? -24.659 5.525 24.775 1.00 41.19 131 SER A C 1
ATOM 1049 O O . SER A 1 131 ? -24.305 5.117 23.681 1.00 41.19 131 SER A O 1
ATOM 1051 N N . TYR A 1 132 ? -23.972 6.440 25.460 1.00 48.84 132 TYR A N 1
ATOM 1052 C CA . TYR A 1 132 ? -22.818 7.201 24.961 1.00 48.84 132 TYR A CA 1
ATOM 1053 C C . TYR A 1 132 ? -22.211 8.021 26.115 1.00 48.84 132 TYR A C 1
ATOM 1055 O O . TYR A 1 132 ? -22.844 8.247 27.148 1.00 48.84 132 TYR A O 1
ATOM 1063 N N . HIS A 1 133 ? -20.993 8.501 25.898 1.00 43.44 133 HIS A N 1
ATOM 1064 C CA . HIS A 1 133 ? -20.251 9.430 26.739 1.00 43.44 133 HIS A CA 1
ATOM 1065 C C . HIS A 1 133 ? -20.273 10.834 26.131 1.00 43.44 133 HIS A C 1
ATOM 1067 O O . HIS A 1 133 ? -20.473 11.017 24.931 1.00 43.44 133 HIS A O 1
ATOM 1073 N N . THR A 1 134 ? -19.969 11.841 26.946 1.00 39.41 134 THR A N 1
ATOM 1074 C CA . THR A 1 134 ? -19.574 13.162 26.440 1.00 39.41 134 THR A CA 1
ATOM 1075 C C . THR A 1 134 ? -18.091 13.359 26.738 1.00 39.41 134 THR A C 1
ATOM 1077 O O . THR A 1 134 ? -17.696 13.252 27.896 1.00 39.41 134 THR A O 1
ATOM 1080 N N . ALA A 1 135 ? -17.282 13.645 25.718 1.00 41.66 135 ALA A N 1
ATOM 1081 C CA . ALA A 1 135 ? -15.844 13.903 25.838 1.00 41.66 135 ALA A CA 1
ATOM 1082 C C . ALA A 1 135 ? -15.516 15.354 25.443 1.00 41.66 135 ALA A C 1
ATOM 1084 O O . ALA A 1 135 ? -16.260 15.980 24.684 1.00 41.66 135 ALA A O 1
ATOM 1085 N N . SER A 1 136 ? -14.407 15.904 25.940 1.00 41.56 136 SER A N 1
ATOM 1086 C CA . SER A 1 136 ? -13.859 17.186 25.479 1.00 41.56 136 SER A CA 1
ATOM 1087 C C . SER A 1 136 ? -12.759 16.968 24.445 1.00 41.56 136 SER A C 1
ATOM 1089 O O . SER A 1 136 ? -11.708 16.414 24.756 1.00 41.56 136 SER A O 1
ATOM 1091 N N . VAL A 1 137 ? -12.965 17.479 23.233 1.00 43.34 137 VAL A N 1
ATOM 1092 C CA . VAL A 1 137 ? -11.893 17.768 22.272 1.00 43.34 137 VAL A CA 1
ATOM 1093 C C . VAL A 1 137 ? -11.257 19.092 22.694 1.00 43.34 137 VAL A C 1
ATOM 1095 O O . VAL A 1 137 ? -11.979 20.047 22.999 1.00 43.34 137 VAL A O 1
ATOM 1098 N N . LYS A 1 138 ? -9.927 19.155 22.796 1.00 38.94 138 LYS A N 1
ATOM 1099 C CA . LYS A 1 138 ? -9.261 20.189 23.601 1.00 38.94 138 LYS A CA 1
ATOM 1100 C C . LYS A 1 138 ? -8.577 21.291 22.792 1.00 38.94 138 LYS A C 1
ATOM 1102 O O . LYS A 1 138 ? -7.749 20.972 21.952 1.00 38.94 138 LYS A O 1
ATOM 1107 N N . ALA A 1 139 ? -8.836 22.550 23.172 1.00 43.59 139 ALA A N 1
ATOM 1108 C CA . ALA A 1 139 ? -7.856 23.635 23.364 1.00 43.59 139 ALA A CA 1
ATOM 1109 C C . ALA A 1 139 ? -8.502 24.803 24.210 1.00 43.59 139 ALA A C 1
ATOM 1111 O O . ALA A 1 139 ? -9.667 24.670 24.562 1.00 43.59 139 ALA A O 1
ATOM 1112 N N . HIS A 1 140 ? -7.818 25.871 24.669 1.00 33.94 140 HIS A N 1
ATOM 1113 C CA . HIS A 1 140 ? -8.243 26.718 25.845 1.00 33.94 140 HIS A CA 1
ATOM 1114 C C . HIS A 1 140 ? -8.562 28.242 25.647 1.00 33.94 140 HIS A C 1
ATOM 1116 O O . HIS A 1 140 ? -7.910 28.847 24.811 1.00 33.94 140 HIS A O 1
ATOM 1122 N N . PRO A 1 141 ? -9.335 28.973 26.514 1.00 38.91 141 PRO A N 1
ATOM 1123 C CA . PRO A 1 141 ? -10.285 28.570 27.564 1.00 38.91 141 PRO A CA 1
ATOM 1124 C C . PRO A 1 141 ? -11.690 29.275 27.529 1.00 38.91 141 PRO A C 1
ATOM 1126 O O . PRO A 1 141 ? -12.613 28.702 26.955 1.00 38.91 141 PRO A O 1
ATOM 1129 N N . SER A 1 142 ? -11.924 30.429 28.200 1.00 35.78 142 SER A N 1
ATOM 1130 C CA . SER A 1 142 ? -13.212 30.741 28.896 1.00 35.78 142 SER A CA 1
ATOM 1131 C C . SER A 1 142 ? -13.657 32.226 29.002 1.00 35.78 142 SER A C 1
ATOM 1133 O O . SER A 1 142 ? -12.804 33.089 29.124 1.00 35.78 142 SER A O 1
ATOM 1135 N N . ASP A 1 143 ? -14.981 32.477 29.094 1.00 33.81 143 ASP A N 1
ATOM 1136 C CA . ASP A 1 143 ? -15.689 33.794 29.072 1.00 33.81 143 ASP A CA 1
ATOM 1137 C C . ASP A 1 143 ? -16.005 34.500 30.430 1.00 33.81 143 ASP A C 1
ATOM 1139 O O . ASP A 1 143 ? -16.082 33.820 31.460 1.00 33.81 143 ASP A O 1
ATOM 1143 N N . PRO A 1 144 ? -16.447 35.789 30.412 1.00 41.81 144 PRO A N 1
ATOM 1144 C CA . PRO A 1 144 ? -17.086 36.532 31.505 1.00 41.81 144 PRO A CA 1
ATOM 1145 C C . PRO A 1 144 ? -18.638 36.565 31.399 1.00 41.81 144 PRO A C 1
ATOM 1147 O O . PRO A 1 144 ? -19.269 35.795 30.665 1.00 41.81 144 PRO A O 1
ATOM 1150 N N . THR A 1 145 ? -19.282 37.416 32.211 1.00 49.78 145 THR A N 1
ATOM 1151 C CA . THR A 1 145 ? -20.598 37.153 32.833 1.00 49.78 145 THR A CA 1
ATOM 1152 C C . THR A 1 145 ? -21.823 37.930 32.317 1.00 49.78 145 THR A C 1
ATOM 1154 O O . THR A 1 145 ? -22.913 37.705 32.835 1.00 49.78 145 THR A O 1
ATOM 1157 N N . ASN A 1 146 ? -21.715 38.772 31.284 1.00 55.28 146 ASN A N 1
ATOM 1158 C CA . ASN A 1 146 ? -22.866 39.400 30.603 1.00 55.28 146 ASN A CA 1
ATOM 1159 C C . ASN A 1 146 ? -22.625 39.465 29.087 1.00 55.28 146 ASN A C 1
ATOM 1161 O O . ASN A 1 146 ? -21.477 39.518 28.658 1.00 55.28 146 ASN A O 1
ATOM 1165 N N . CYS A 1 147 ? -23.684 39.465 28.266 1.00 60.66 147 CYS A N 1
ATOM 1166 C CA . CYS A 1 147 ? -23.531 39.512 26.807 1.00 60.66 147 CYS A CA 1
ATOM 1167 C C . CYS A 1 147 ? -22.957 40.869 26.336 1.00 60.66 147 CYS A C 1
ATOM 1169 O O . CYS A 1 147 ? -23.678 41.869 26.407 1.00 60.66 147 CYS A O 1
ATOM 1171 N N . PRO A 1 148 ? -21.730 40.941 25.777 1.00 64.38 148 PRO A N 1
ATOM 1172 C CA . PRO A 1 148 ? -21.086 42.219 25.454 1.00 64.38 148 PRO A CA 1
ATOM 1173 C C . PRO A 1 148 ? -21.685 42.928 24.225 1.00 64.38 148 PRO A C 1
ATOM 1175 O O . PRO A 1 148 ? -21.346 44.075 23.949 1.00 64.38 148 PRO A O 1
ATOM 1178 N N . CYS A 1 149 ? -22.564 42.268 23.457 1.00 75.44 149 CYS A N 1
ATOM 1179 C CA . CYS A 1 149 ? -23.185 42.856 22.260 1.00 75.44 149 CYS A CA 1
ATOM 1180 C C . CYS A 1 149 ? -24.485 43.612 22.556 1.00 75.44 149 CYS A C 1
ATOM 1182 O O . CYS A 1 149 ? -24.832 44.532 21.820 1.00 75.44 149 CYS A O 1
ATOM 1184 N N . CYS A 1 150 ? -25.225 43.219 23.593 1.00 76.38 150 CYS A N 1
ATOM 1185 C CA . CYS A 1 150 ? -26.523 43.822 23.911 1.00 76.38 150 CYS A CA 1
ATOM 1186 C C . CYS A 1 150 ? -26.651 44.293 25.361 1.00 76.38 150 CYS A C 1
ATOM 1188 O O . CYS A 1 150 ? -27.625 44.965 25.678 1.00 76.38 150 CYS A O 1
ATOM 1190 N N . SER A 1 151 ? -25.723 43.909 26.247 1.00 65.25 151 SER A N 1
ATOM 1191 C CA . SER A 1 151 ? -25.757 44.176 27.695 1.00 65.25 151 SER A CA 1
ATOM 1192 C C . SER A 1 151 ? -27.037 43.705 28.411 1.00 65.25 151 SER A C 1
ATOM 1194 O O . SER A 1 151 ? -27.262 44.037 29.571 1.00 65.25 151 SER A O 1
ATOM 1196 N N . MET A 1 152 ? -27.861 42.893 27.739 1.00 51.41 152 MET A N 1
ATOM 1197 C CA . MET A 1 152 ? -29.175 42.430 28.186 1.00 51.41 152 MET A CA 1
ATOM 1198 C C . MET A 1 152 ? -29.139 40.915 28.432 1.00 51.41 152 MET A C 1
ATOM 1200 O O . MET A 1 152 ? -29.492 40.098 27.578 1.00 51.41 152 MET A O 1
ATOM 1204 N N . GLY A 1 153 ? -28.707 40.540 29.635 1.00 56.47 153 GLY A N 1
ATOM 1205 C CA . GLY A 1 153 ? -28.782 39.174 30.153 1.00 56.47 153 GLY A CA 1
ATOM 1206 C C . GLY A 1 153 ? -27.574 38.268 29.877 1.00 56.47 153 GLY A C 1
ATOM 1207 O O . GLY A 1 153 ? -26.633 38.585 29.147 1.00 56.47 153 GLY A O 1
ATOM 1208 N N . THR A 1 154 ? -27.632 37.085 30.486 1.00 58.28 154 THR A N 1
ATOM 1209 C CA . THR A 1 154 ? -26.523 36.132 30.661 1.00 58.28 154 THR A CA 1
ATOM 1210 C C . THR A 1 154 ? -26.392 35.115 29.515 1.00 58.28 154 THR A C 1
ATOM 1212 O O . THR A 1 154 ? -26.133 33.929 29.733 1.00 58.28 154 THR A O 1
ATOM 1215 N N . HIS A 1 155 ? -26.581 35.556 28.267 1.00 63.47 155 HIS A N 1
ATOM 1216 C CA . HIS A 1 155 ? -26.504 34.694 27.080 1.00 63.47 155 HIS A CA 1
ATOM 1217 C C . HIS A 1 155 ? -25.203 34.880 26.279 1.00 63.47 155 HIS A C 1
ATOM 1219 O O . HIS A 1 155 ? -24.576 35.936 26.289 1.00 63.47 155 HIS A O 1
ATOM 1225 N N . LYS A 1 156 ? -24.788 33.825 25.568 1.00 63.88 156 LYS A N 1
ATOM 1226 C CA . LYS A 1 156 ? -23.561 33.802 24.752 1.00 63.88 156 LYS A CA 1
ATOM 1227 C C . LYS A 1 156 ? -23.768 34.469 23.390 1.00 63.88 156 LYS A C 1
ATOM 1229 O O . LYS A 1 156 ? -24.883 34.466 22.870 1.00 63.88 156 LYS A O 1
ATOM 1234 N N . LEU A 1 157 ? -22.695 35.002 22.798 1.00 70.12 157 LEU A N 1
ATOM 1235 C CA . LEU A 1 157 ? -22.762 35.888 21.626 1.00 70.12 157 LEU A CA 1
ATOM 1236 C C . LEU A 1 157 ? -23.472 35.266 20.412 1.00 70.12 157 LEU A C 1
ATOM 1238 O O . LEU A 1 157 ? -24.291 35.919 19.774 1.00 70.12 157 LEU A O 1
ATOM 1242 N N . TRP A 1 158 ? -23.249 33.973 20.151 1.00 63.34 158 TRP A N 1
ATOM 1243 C CA . TRP A 1 158 ? -23.906 33.222 19.069 1.00 63.34 158 TRP A CA 1
ATOM 1244 C C . TRP A 1 158 ? -25.432 33.067 19.232 1.00 63.34 158 TRP A C 1
ATOM 1246 O O . TRP A 1 158 ? -26.103 32.572 18.330 1.00 63.34 158 TRP A O 1
ATOM 1256 N N . ARG A 1 159 ? -25.985 33.454 20.388 1.00 64.94 159 ARG A N 1
ATOM 1257 C CA . ARG A 1 159 ? -27.425 33.506 20.691 1.00 64.94 159 ARG A CA 1
ATOM 1258 C C . ARG A 1 159 ? -27.954 34.933 20.865 1.00 64.94 159 ARG A C 1
ATOM 1260 O O . ARG A 1 159 ? -29.114 35.097 21.226 1.00 64.94 159 ARG A O 1
ATOM 1267 N N . CYS A 1 160 ? -27.132 35.954 20.629 1.00 76.62 160 CYS A N 1
ATOM 1268 C CA . CYS A 1 160 ? -27.548 37.345 20.733 1.00 76.62 160 CYS A CA 1
ATOM 1269 C C . CYS A 1 160 ? -28.243 37.799 19.444 1.00 76.62 160 CYS A C 1
ATOM 1271 O O . CYS A 1 160 ? -27.620 37.842 18.384 1.00 76.62 160 CYS A O 1
ATOM 1273 N N . ASN A 1 161 ? -29.519 38.185 19.532 1.00 77.12 161 ASN A N 1
ATOM 1274 C CA . ASN A 1 161 ? -30.282 38.662 18.372 1.00 77.12 161 ASN A CA 1
ATOM 1275 C C . ASN A 1 161 ? -29.656 39.918 17.740 1.00 77.12 161 ASN A C 1
ATOM 1277 O O . ASN A 1 161 ? -29.633 40.027 16.519 1.00 77.12 161 ASN A O 1
ATOM 1281 N N . SER A 1 162 ? -29.087 40.823 18.546 1.00 77.44 162 SER A N 1
ATOM 1282 C CA . SER A 1 162 ? -28.371 42.009 18.054 1.00 77.44 162 SER A CA 1
ATOM 1283 C C . SER A 1 162 ? -27.141 41.630 17.220 1.00 77.44 162 SER A C 1
ATOM 1285 O O . SER A 1 162 ? -26.926 42.202 16.158 1.00 77.44 162 SER A O 1
ATOM 1287 N N . PHE A 1 163 ? -26.379 40.617 17.648 1.00 82.56 163 PHE A N 1
ATOM 1288 C CA . PHE A 1 163 ? -25.223 40.105 16.903 1.00 82.56 163 PHE A CA 1
ATOM 1289 C C . PHE A 1 163 ? -25.645 39.355 15.627 1.00 82.56 163 PHE A C 1
ATOM 1291 O O . PHE A 1 163 ? -25.028 39.492 14.574 1.00 82.56 163 PHE A O 1
ATOM 1298 N N . LEU A 1 164 ? -26.740 38.590 15.693 1.00 79.75 164 LEU A N 1
ATOM 1299 C CA . LEU A 1 164 ? -27.304 37.876 14.543 1.00 79.75 164 LEU A CA 1
ATOM 1300 C C . LEU A 1 164 ? -27.973 38.797 13.504 1.00 79.75 164 LEU A C 1
ATOM 1302 O O . LEU A 1 164 ? -28.221 38.334 12.390 1.00 79.75 164 LEU A O 1
ATOM 1306 N N . ALA A 1 165 ? -28.221 40.069 13.831 1.00 80.19 165 ALA A N 1
ATOM 1307 C CA . ALA A 1 165 ? -28.738 41.085 12.910 1.00 80.19 165 ALA A CA 1
ATOM 1308 C C . ALA A 1 165 ? -27.640 41.862 12.148 1.00 80.19 165 ALA A C 1
ATOM 1310 O O . ALA A 1 165 ? -27.931 42.472 11.123 1.00 80.19 165 ALA A O 1
ATOM 1311 N N . MET A 1 166 ? -26.386 41.831 12.615 1.00 83.12 166 MET A N 1
ATOM 1312 C CA . MET A 1 166 ? -25.235 42.492 11.970 1.00 83.12 166 MET A CA 1
ATOM 1313 C C . MET A 1 166 ? -24.865 41.836 10.628 1.00 83.12 166 MET A C 1
ATOM 1315 O O . MET A 1 166 ? -25.136 40.644 10.438 1.00 83.12 166 MET A O 1
ATOM 1319 N N . ARG A 1 167 ? -24.196 42.546 9.706 1.00 78.88 167 ARG A N 1
ATOM 1320 C CA . ARG A 1 167 ? -23.662 41.925 8.474 1.00 78.88 167 ARG A CA 1
ATOM 1321 C C . ARG A 1 167 ? -22.503 40.979 8.796 1.00 78.88 167 ARG A C 1
ATOM 1323 O O . ARG A 1 167 ? -22.006 40.945 9.919 1.00 78.88 167 ARG A O 1
ATOM 1330 N N . VAL A 1 168 ? -22.087 40.164 7.827 1.00 73.12 168 VAL A N 1
ATOM 1331 C CA . VAL A 1 168 ? -20.985 39.210 8.043 1.00 73.12 168 VAL A CA 1
ATOM 1332 C C . VAL A 1 168 ? -19.670 39.950 8.300 1.00 73.12 168 VAL A C 1
ATOM 1334 O O . VAL A 1 168 ? -18.978 39.583 9.246 1.00 73.12 168 VAL A O 1
ATOM 1337 N N . GLU A 1 169 ? -19.380 41.020 7.548 1.00 76.75 169 GLU A N 1
ATOM 1338 C CA . GLU A 1 169 ? -18.231 41.905 7.801 1.00 76.75 169 GLU A CA 1
ATOM 1339 C C . GLU A 1 169 ? -18.262 42.471 9.234 1.00 76.75 169 GLU A C 1
ATOM 1341 O O . GLU A 1 169 ? -17.344 42.227 10.015 1.00 76.75 169 GLU A O 1
ATOM 1346 N N . ASP A 1 170 ? -19.373 43.105 9.628 1.00 82.25 170 ASP A N 1
ATOM 1347 C CA . ASP A 1 170 ? -19.562 43.680 10.969 1.00 82.25 170 ASP A CA 1
ATOM 1348 C C . ASP A 1 170 ? -19.340 42.655 12.101 1.00 82.25 170 ASP A C 1
ATOM 1350 O O . ASP A 1 170 ? -18.817 42.992 13.164 1.00 82.25 170 ASP A O 1
ATOM 1354 N N . ARG A 1 171 ? -19.732 41.385 11.900 1.00 82.06 171 ARG A N 1
ATOM 1355 C CA . ARG A 1 171 ? -19.512 40.301 12.879 1.00 82.06 171 ARG A CA 1
ATOM 1356 C C . ARG A 1 171 ? -18.043 39.899 12.979 1.00 82.06 171 ARG A C 1
ATOM 1358 O O . ARG A 1 171 ? -17.592 39.581 14.081 1.00 82.06 171 ARG A O 1
ATOM 1365 N N . TRP A 1 172 ? -17.314 39.894 11.862 1.00 76.62 172 TRP A N 1
ATOM 1366 C CA . TRP A 1 172 ? -15.869 39.654 11.840 1.00 76.62 172 TRP A CA 1
ATOM 1367 C C . TRP A 1 172 ? -15.118 40.783 12.545 1.00 76.62 172 TRP A C 1
ATOM 1369 O O . TRP A 1 172 ? -14.277 40.505 13.402 1.00 76.62 172 TRP A O 1
ATOM 1379 N N . ASP A 1 173 ? -15.477 42.037 12.276 1.00 82.56 173 ASP A N 1
ATOM 1380 C CA . ASP A 1 173 ? -14.906 43.202 12.956 1.00 82.56 173 ASP A CA 1
ATOM 1381 C C . ASP A 1 173 ? -15.247 43.207 14.449 1.00 82.56 173 ASP A C 1
ATOM 1383 O O . ASP A 1 173 ? -14.371 43.430 15.287 1.00 82.56 173 ASP A O 1
ATOM 1387 N N . TYR A 1 174 ? -16.490 42.883 14.817 1.00 82.88 174 TYR A N 1
ATOM 1388 C CA . TYR A 1 174 ? -16.897 42.770 16.216 1.00 82.88 174 TYR A CA 1
ATOM 1389 C C . TYR A 1 174 ? -16.121 41.663 16.949 1.00 82.88 174 TYR A C 1
ATOM 1391 O O . TYR A 1 174 ? -15.629 41.896 18.056 1.00 82.88 174 TYR A O 1
ATOM 1399 N N . ALA A 1 175 ? -15.972 40.474 16.353 1.00 79.12 175 ALA A N 1
ATOM 1400 C CA . ALA A 1 175 ? -15.193 39.385 16.945 1.00 79.12 175 ALA A CA 1
ATOM 1401 C C . ALA A 1 175 ? -13.707 39.763 17.085 1.00 79.12 175 ALA A C 1
ATOM 1403 O O . ALA A 1 175 ? -13.130 39.572 18.155 1.00 79.12 175 ALA A O 1
ATOM 1404 N N . SER A 1 176 ? -13.123 40.387 16.056 1.00 78.81 176 SER A N 1
ATOM 1405 C CA . SER A 1 176 ? -11.736 40.876 16.059 1.00 78.81 176 SER A CA 1
ATOM 1406 C C . SER A 1 176 ? -11.502 41.920 17.155 1.00 78.81 176 SER A C 1
ATOM 1408 O O . SER A 1 176 ? -10.588 41.787 17.969 1.00 78.81 176 SER A O 1
ATOM 1410 N N . LYS A 1 177 ? -12.368 42.939 17.223 1.00 82.81 177 LYS A N 1
ATOM 1411 C CA . LYS A 1 177 ? -12.284 44.058 18.173 1.00 82.81 177 LYS A CA 1
ATOM 1412 C C . LYS A 1 177 ? -12.433 43.611 19.627 1.00 82.81 177 LYS A C 1
ATOM 1414 O O . LYS A 1 177 ? -11.765 44.161 20.499 1.00 82.81 177 LYS A O 1
ATOM 1419 N N . ASN A 1 178 ? -13.265 42.601 19.881 1.00 76.38 178 ASN A N 1
ATOM 1420 C CA . ASN A 1 178 ? -13.466 42.020 21.212 1.00 76.38 178 ASN A CA 1
ATOM 1421 C C . ASN A 1 178 ? -12.546 40.811 21.497 1.00 76.38 178 ASN A C 1
ATOM 1423 O O . ASN A 1 178 ? -12.719 40.153 22.517 1.00 76.38 178 ASN A O 1
ATOM 1427 N N . LYS A 1 179 ? -11.562 40.521 20.626 1.00 76.50 179 LYS A N 1
ATOM 1428 C CA . LYS A 1 179 ? -10.590 39.413 20.762 1.00 76.50 179 LYS A CA 1
ATOM 1429 C C . LYS A 1 179 ? -11.234 38.030 20.960 1.00 76.50 179 LYS A C 1
ATOM 1431 O O . LYS A 1 179 ? -10.706 37.182 21.678 1.00 76.50 179 LYS A O 1
ATOM 1436 N N . LEU A 1 180 ? -12.375 37.802 20.316 1.00 72.62 180 LEU A N 1
ATOM 1437 C CA . LEU A 1 180 ? -13.140 36.563 20.426 1.00 72.62 180 LEU A CA 1
ATOM 1438 C C . LEU A 1 180 ? -12.709 35.539 19.373 1.00 72.62 180 LEU A C 1
ATOM 1440 O O . LEU A 1 180 ? -12.403 35.870 18.229 1.00 72.62 180 LEU A O 1
ATOM 1444 N N . CYS A 1 181 ? -12.771 34.264 19.745 1.00 66.44 181 CYS A N 1
ATOM 1445 C CA . CYS A 1 181 ? -12.516 33.129 18.869 1.00 66.44 181 CYS A CA 1
ATOM 1446 C C . CYS A 1 181 ? -13.439 33.159 17.643 1.00 66.44 181 CYS A C 1
ATOM 1448 O O . CYS A 1 181 ? -14.644 32.949 17.779 1.00 66.44 181 CYS A O 1
ATOM 1450 N N . PHE A 1 182 ? -12.900 33.297 16.429 1.00 70.12 182 PHE A N 1
ATOM 1451 C CA . PHE A 1 182 ? -13.713 33.272 15.202 1.00 70.12 182 PHE A CA 1
ATOM 1452 C C . PHE A 1 182 ? -14.502 31.961 15.013 1.00 70.12 182 PHE A C 1
ATOM 1454 O O . PHE A 1 182 ? -15.501 31.941 14.299 1.00 70.12 182 PHE A O 1
ATOM 1461 N N . LYS A 1 183 ? -14.092 30.861 15.669 1.00 63.06 183 LYS A N 1
ATOM 1462 C CA . LYS A 1 183 ? -14.790 29.565 15.606 1.00 63.06 183 LYS A CA 1
ATOM 1463 C C . LYS A 1 183 ? -15.951 29.415 16.597 1.00 63.06 183 LYS A C 1
ATOM 1465 O O . LYS A 1 183 ? -16.877 28.666 16.293 1.00 63.06 183 LYS A O 1
ATOM 1470 N N . CYS A 1 184 ? -15.909 30.021 17.788 1.00 60.91 184 CYS A N 1
ATOM 1471 C CA . CYS A 1 184 ? -16.948 29.815 18.819 1.00 60.91 184 CYS A CA 1
ATOM 1472 C C . CYS A 1 184 ? -17.360 31.065 19.615 1.00 60.91 184 CYS A C 1
ATOM 1474 O O . CYS A 1 184 ? -18.195 30.956 20.507 1.00 60.91 184 CYS A O 1
ATOM 1476 N N . LEU A 1 185 ? -16.792 32.230 19.307 1.00 67.44 185 LEU A N 1
ATOM 1477 C CA . LEU A 1 185 ? -17.098 33.534 19.902 1.00 67.44 185 LEU A CA 1
ATOM 1478 C C . LEU A 1 185 ? -16.908 33.611 21.430 1.00 67.44 185 LEU A C 1
ATOM 1480 O O . LEU A 1 185 ? -17.629 34.354 22.093 1.00 67.44 185 LEU A O 1
ATOM 1484 N N . GLY A 1 186 ? -15.954 32.844 21.971 1.00 60.06 186 GLY A N 1
ATOM 1485 C CA . GLY A 1 186 ? -15.491 32.963 23.360 1.00 60.06 186 GLY A CA 1
ATOM 1486 C C . GLY A 1 186 ? -14.069 33.520 23.461 1.00 60.06 186 GLY A C 1
ATOM 1487 O O . GLY A 1 186 ? -13.384 33.633 22.443 1.00 60.06 186 GLY A O 1
ATOM 1488 N N . GLU A 1 187 ? -13.622 33.864 24.670 1.00 62.50 187 GLU A N 1
ATOM 1489 C CA . GLU A 1 187 ? -12.358 34.589 24.934 1.00 62.50 187 GLU A CA 1
ATOM 1490 C C . GLU A 1 187 ? -11.077 33.735 24.795 1.00 62.50 187 GLU A C 1
ATOM 1492 O O . GLU A 1 187 ? -10.307 33.533 25.733 1.00 62.50 187 GLU A O 1
ATOM 1497 N N . HIS A 1 188 ? -10.832 33.221 23.591 1.00 62.41 188 HIS A N 1
ATOM 1498 C CA . HIS A 1 188 ? -9.581 32.570 23.201 1.00 62.41 188 HIS A CA 1
ATOM 1499 C C . HIS A 1 188 ? -9.254 32.796 21.727 1.00 62.41 188 HIS A C 1
ATOM 1501 O O . HIS A 1 188 ? -10.113 33.128 20.912 1.00 62.41 188 HIS A O 1
ATOM 1507 N N . PHE A 1 189 ? -8.004 32.545 21.349 1.00 53.84 189 PHE A N 1
ATOM 1508 C CA . PHE A 1 189 ? -7.619 32.480 19.942 1.00 53.84 189 PHE A CA 1
ATOM 1509 C C . PHE A 1 189 ? -8.142 31.188 19.301 1.00 53.84 189 PHE A C 1
ATOM 1511 O O . PHE A 1 189 ? -8.159 30.143 19.941 1.00 53.84 189 PHE A O 1
ATOM 1518 N N . SER A 1 190 ? -8.507 31.216 18.015 1.00 52.53 190 SER A N 1
ATOM 1519 C CA . SER A 1 190 ? -9.050 30.055 17.281 1.00 52.53 190 SER A CA 1
ATOM 1520 C C . SER A 1 190 ? -8.252 28.733 17.363 1.00 52.53 190 SER A C 1
ATOM 1522 O O . SER A 1 190 ? -8.904 27.686 17.348 1.00 52.53 190 SER A O 1
ATOM 1524 N N . PRO A 1 191 ? -6.901 28.712 17.468 1.00 45.56 191 PRO A N 1
ATOM 1525 C CA . PRO A 1 191 ? -6.134 27.481 17.715 1.00 45.56 191 PRO A CA 1
ATOM 1526 C C . PRO A 1 191 ? -6.398 26.866 19.095 1.00 45.56 191 PRO A C 1
ATOM 1528 O O . PRO A 1 191 ? -6.019 25.728 19.350 1.00 45.56 191 PRO A O 1
ATOM 1531 N N . GLN A 1 192 ? -7.026 27.629 19.990 1.00 46.78 192 GLN A N 1
ATOM 1532 C CA . GLN A 1 192 ? -7.267 27.292 21.379 1.00 46.78 192 GLN A CA 1
ATOM 1533 C C . GLN A 1 192 ? -8.768 27.053 21.701 1.00 46.78 192 GLN A C 1
ATOM 1535 O O . GLN A 1 192 ? -9.259 27.409 22.760 1.00 46.78 192 GLN A O 1
ATOM 1540 N N . CYS A 1 193 ? -9.536 26.423 20.802 1.00 55.47 193 CYS A N 1
ATOM 1541 C CA . CYS A 1 193 ? -10.966 26.132 21.017 1.00 55.47 193 CYS A CA 1
ATOM 1542 C C . CYS A 1 193 ? -11.262 24.705 21.545 1.00 55.47 193 CYS A C 1
ATOM 1544 O O . CYS A 1 193 ? -11.020 23.721 20.848 1.00 55.47 193 CYS A O 1
ATOM 1546 N N . THR A 1 194 ? -11.862 24.578 22.740 1.00 57.28 194 THR A N 1
ATOM 1547 C CA . THR A 1 194 ? -12.357 23.304 23.321 1.00 57.28 194 THR A CA 1
ATOM 1548 C C . THR A 1 194 ? -13.780 23.032 22.836 1.00 57.28 194 THR A C 1
ATOM 1550 O O . THR A 1 194 ? -14.680 23.833 23.089 1.00 57.28 194 THR A O 1
ATOM 1553 N N . ARG A 1 195 ? -14.044 21.872 22.221 1.00 67.19 195 ARG A N 1
ATOM 1554 C CA . ARG A 1 195 ? -15.410 21.444 21.863 1.00 67.19 195 ARG A CA 1
ATOM 1555 C C . ARG A 1 195 ? -15.787 20.165 22.598 1.00 67.19 195 ARG A C 1
ATOM 1557 O O . ARG A 1 195 ? -15.113 19.147 22.490 1.00 67.19 195 ARG A O 1
ATOM 1564 N N . ARG A 1 196 ? -16.886 20.209 23.353 1.00 76.56 196 ARG A N 1
ATOM 1565 C CA . ARG A 1 196 ? -17.485 19.009 23.956 1.00 76.56 196 ARG A CA 1
ATOM 1566 C C . ARG A 1 196 ? -18.301 18.285 22.886 1.00 76.56 196 ARG A C 1
ATOM 1568 O O . ARG A 1 196 ? -19.081 18.942 22.205 1.00 76.56 196 ARG A O 1
ATOM 1575 N N . GLN A 1 197 ? -18.136 16.973 22.758 1.00 82.00 197 GLN A N 1
ATOM 1576 C CA . GLN A 1 197 ? -18.725 16.150 21.696 1.00 82.00 197 GLN A CA 1
ATOM 1577 C C . GLN A 1 197 ? -19.273 14.830 22.264 1.00 82.00 197 GLN A C 1
ATOM 1579 O O . GLN A 1 197 ? -18.788 14.346 23.291 1.00 82.00 197 GLN A O 1
ATOM 1584 N N . ASN A 1 198 ? -20.277 14.240 21.609 1.00 83.75 198 ASN A N 1
ATOM 1585 C CA . ASN A 1 198 ? -20.852 12.958 22.030 1.00 83.75 198 ASN A CA 1
ATOM 1586 C C . ASN A 1 198 ? -20.054 11.790 21.425 1.00 83.75 198 ASN A C 1
ATOM 1588 O O . ASN A 1 198 ? -20.007 11.647 20.202 1.00 83.75 198 ASN A O 1
ATOM 1592 N N . ALA A 1 199 ? -19.480 10.932 22.268 1.00 87.62 199 ALA A N 1
ATOM 1593 C CA . ALA A 1 199 ? -18.709 9.756 21.866 1.00 87.62 199 ALA A CA 1
ATOM 1594 C C . ALA A 1 199 ? -19.429 8.460 22.274 1.00 87.62 199 ALA A C 1
ATOM 1596 O O . ALA A 1 199 ? -19.804 8.300 23.432 1.00 87.62 199 ALA A O 1
ATOM 1597 N N . PHE A 1 200 ? -19.625 7.522 21.354 1.00 86.50 200 PHE A N 1
ATOM 1598 C CA . PHE A 1 200 ? -20.209 6.208 21.628 1.00 86.50 200 PHE A CA 1
ATOM 1599 C C . PHE A 1 200 ? -19.098 5.160 21.733 1.00 86.50 200 PHE A C 1
ATOM 1601 O O . PHE A 1 200 ? -18.322 5.034 20.796 1.00 86.50 200 PHE A O 1
ATOM 1608 N N . LEU A 1 201 ? -19.010 4.424 22.845 1.00 87.81 201 LEU A N 1
ATOM 1609 C CA . LEU A 1 201 ? -18.145 3.243 22.930 1.00 87.81 201 LEU A CA 1
ATOM 1610 C C . LEU A 1 201 ? -18.924 2.037 22.401 1.00 87.81 201 LEU A C 1
ATOM 1612 O O . LEU A 1 201 ? -19.974 1.708 22.960 1.00 87.81 201 LEU A O 1
ATOM 1616 N N . ASP A 1 202 ? -18.423 1.397 21.347 1.00 85.50 202 ASP A N 1
ATOM 1617 C CA . ASP A 1 202 ? -19.035 0.208 20.751 1.00 85.50 202 ASP A CA 1
ATOM 1618 C C . ASP A 1 202 ? -18.077 -0.987 20.800 1.00 85.50 202 ASP A C 1
ATOM 1620 O O . ASP A 1 202 ? -17.183 -1.123 19.966 1.00 85.50 202 ASP A O 1
ATOM 1624 N N . ASP A 1 203 ? -18.294 -1.884 21.767 1.00 81.38 203 ASP A N 1
ATOM 1625 C CA . ASP A 1 203 ? -17.547 -3.145 21.910 1.00 81.38 203 ASP A CA 1
ATOM 1626 C C . ASP A 1 203 ? -17.699 -4.072 20.677 1.00 81.38 203 ASP A C 1
ATOM 1628 O O . ASP A 1 203 ? -17.001 -5.079 20.573 1.00 81.38 203 ASP A O 1
ATOM 1632 N N . GLY A 1 204 ? -18.630 -3.777 19.757 1.00 75.19 204 GLY A N 1
ATOM 1633 C CA . GLY A 1 204 ? -18.826 -4.496 18.497 1.00 75.19 204 GLY A CA 1
ATOM 1634 C C . GLY A 1 204 ? -18.137 -3.876 17.275 1.00 75.19 204 GLY A C 1
ATOM 1635 O O . GLY A 1 204 ? -18.231 -4.454 16.192 1.00 75.19 204 GLY A O 1
ATOM 1636 N N . SER A 1 205 ? -17.470 -2.725 17.409 1.00 79.19 205 SER A N 1
ATOM 1637 C CA . SER A 1 205 ? -16.722 -2.082 16.321 1.00 79.19 205 SER A CA 1
ATOM 1638 C C . SER A 1 205 ? -15.221 -2.291 16.493 1.00 79.19 205 SER A C 1
ATOM 1640 O O . SER A 1 205 ? -14.672 -2.024 17.557 1.00 79.19 205 SER A O 1
ATOM 1642 N N . GLU A 1 206 ? -14.528 -2.722 15.441 1.00 79.75 206 GLU A N 1
ATOM 1643 C CA . GLU A 1 206 ? -13.065 -2.885 15.472 1.00 79.75 206 GLU A CA 1
ATOM 1644 C C . GLU A 1 206 ? -12.300 -1.582 15.216 1.00 79.75 206 GLU A C 1
ATOM 1646 O O . GLU A 1 206 ? -11.117 -1.501 15.528 1.00 79.75 206 GLU A O 1
ATOM 1651 N N . GLN A 1 207 ? -12.958 -0.584 14.624 1.00 86.75 207 GLN A N 1
ATOM 1652 C CA . GLN A 1 207 ? -12.361 0.691 14.225 1.00 86.75 207 GLN A CA 1
ATOM 1653 C C . GLN A 1 207 ? -13.155 1.866 14.803 1.00 86.75 207 GLN A C 1
ATOM 1655 O O . GLN A 1 207 ? -14.370 1.769 15.021 1.00 86.75 207 GLN A O 1
ATOM 1660 N N . THR A 1 208 ? -12.465 2.985 14.994 1.00 90.12 208 THR A N 1
ATOM 1661 C CA . THR A 1 208 ? -13.019 4.255 15.453 1.00 90.12 208 THR A CA 1
ATOM 1662 C C . THR A 1 208 ? -13.394 5.155 14.272 1.00 90.12 208 THR A C 1
ATOM 1664 O O . THR A 1 208 ? -12.645 5.320 13.307 1.00 90.12 208 THR A O 1
ATOM 1667 N N . TYR A 1 209 ? -14.575 5.771 14.350 1.00 89.94 209 TYR A N 1
ATOM 1668 C CA . TYR A 1 209 ? -15.141 6.620 13.301 1.00 89.94 209 TYR A CA 1
ATOM 1669 C C . TYR A 1 209 ? -15.543 7.994 13.838 1.00 89.94 209 TYR A C 1
ATOM 1671 O O . TYR A 1 209 ? -15.992 8.136 14.977 1.00 89.94 209 TYR A O 1
ATOM 1679 N N . VAL A 1 210 ? -15.452 9.014 12.988 1.00 90.31 210 VAL A N 1
ATOM 1680 C CA . VAL A 1 210 ? -15.804 10.403 13.312 1.00 90.31 210 VAL A CA 1
ATOM 1681 C C . VAL A 1 210 ? -16.663 11.023 12.211 1.00 90.31 210 VAL A C 1
ATOM 1683 O O . VAL A 1 210 ? -16.491 10.715 11.031 1.00 90.31 210 VAL A O 1
ATOM 1686 N N . ASN A 1 211 ? -17.604 11.901 12.570 1.00 87.81 211 ASN A N 1
ATOM 1687 C CA . ASN A 1 211 ? -18.389 12.599 11.554 1.00 87.81 211 ASN A CA 1
ATOM 1688 C C . ASN A 1 211 ? -17.526 13.596 10.752 1.00 87.81 211 ASN A C 1
ATOM 1690 O O . ASN A 1 211 ? -16.799 14.405 11.334 1.00 87.81 211 ASN A O 1
ATOM 1694 N N . GLU A 1 212 ? -17.689 13.607 9.426 1.00 85.94 212 GLU A N 1
ATOM 1695 C CA . GLU A 1 212 ? -17.034 14.566 8.512 1.00 85.94 212 GLU A CA 1
ATOM 1696 C C . GLU A 1 212 ? -17.269 16.039 8.906 1.00 85.94 212 GLU A C 1
ATOM 1698 O O . GLU A 1 212 ? -16.355 16.858 8.818 1.00 85.94 212 GLU A O 1
ATOM 1703 N N . ASP A 1 213 ? -18.467 16.389 9.392 1.00 80.44 213 ASP A N 1
ATOM 1704 C CA . ASP A 1 213 ? -18.795 17.766 9.790 1.00 80.44 213 ASP A CA 1
ATOM 1705 C C . ASP A 1 213 ? -18.057 18.219 11.062 1.00 80.44 213 ASP A C 1
ATOM 1707 O O . ASP A 1 213 ? -17.667 19.382 11.159 1.00 80.44 213 ASP A O 1
ATOM 1711 N N . LEU A 1 214 ? -17.785 17.308 12.004 1.00 81.25 214 LEU A N 1
ATOM 1712 C CA . LEU A 1 214 ? -16.929 17.602 13.154 1.00 81.25 214 LEU A CA 1
ATOM 1713 C C . LEU A 1 214 ? -15.485 17.856 12.707 1.00 81.25 214 LEU A C 1
ATOM 1715 O O . LEU A 1 214 ? -14.854 18.804 13.171 1.00 81.25 214 LEU A O 1
ATOM 1719 N N . VAL A 1 215 ? -14.962 17.034 11.797 1.00 80.44 215 VAL A N 1
ATOM 1720 C CA . VAL A 1 215 ? -13.601 17.190 11.261 1.00 80.44 215 VAL A CA 1
ATOM 1721 C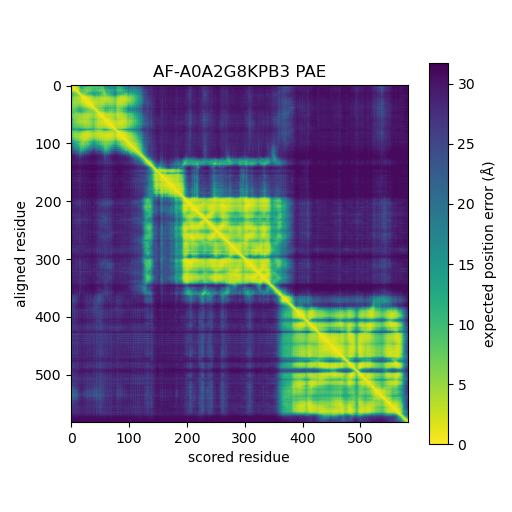 C . VAL A 1 215 ? -13.445 18.532 10.539 1.00 80.44 215 VAL A C 1
ATOM 1723 O O . VAL A 1 215 ? -12.485 19.261 10.804 1.00 80.44 215 VAL A O 1
ATOM 1726 N N . ALA A 1 216 ? -14.439 18.920 9.734 1.00 73.56 216 ALA A N 1
ATOM 1727 C CA . ALA A 1 216 ? -14.494 20.228 9.086 1.00 73.56 216 ALA A CA 1
ATOM 1728 C C . ALA A 1 216 ? -14.580 21.397 10.093 1.00 73.56 216 ALA A C 1
ATOM 1730 O O . ALA A 1 216 ? -13.849 22.376 9.956 1.00 73.56 216 ALA A O 1
ATOM 1731 N N . GLU A 1 217 ? -15.412 21.299 11.139 1.00 68.38 217 GLU A N 1
ATOM 1732 C CA . GLU A 1 217 ? -15.503 22.315 12.204 1.00 68.38 217 GLU A CA 1
ATOM 1733 C C . GLU A 1 217 ? -14.190 22.501 12.981 1.00 68.38 217 GLU A C 1
ATOM 1735 O O . GLU A 1 217 ? -13.802 23.625 13.330 1.00 68.38 217 GLU A O 1
ATOM 1740 N N . LEU A 1 218 ? -13.506 21.396 13.280 1.00 71.19 218 LEU A N 1
ATOM 1741 C CA . LEU A 1 218 ? -12.209 21.421 13.948 1.00 71.19 218 LEU A CA 1
ATOM 1742 C C . LEU A 1 218 ? -11.114 21.957 13.013 1.00 71.19 218 LEU A C 1
ATOM 1744 O O . LEU A 1 218 ? -10.170 22.581 13.496 1.00 71.19 218 LEU A O 1
ATOM 1748 N N . GLY A 1 219 ? -11.290 21.851 11.693 1.00 66.81 219 GLY A N 1
ATOM 1749 C CA . GLY A 1 219 ? -10.299 22.247 10.688 1.00 66.81 219 GLY A CA 1
ATOM 1750 C C . GLY A 1 219 ? -9.154 21.241 10.593 1.00 66.81 219 GLY A C 1
ATOM 1751 O O . GLY A 1 219 ? -8.002 21.634 10.441 1.00 66.81 219 GLY A O 1
ATOM 1752 N N . ILE A 1 220 ? -9.468 19.956 10.768 1.00 75.69 220 ILE A N 1
ATOM 1753 C CA . ILE A 1 220 ? -8.512 18.856 10.637 1.00 75.69 220 ILE A CA 1
ATOM 1754 C C . ILE A 1 220 ? -8.592 18.342 9.198 1.00 75.69 220 ILE A C 1
ATOM 1756 O O . ILE A 1 220 ? -9.680 18.194 8.645 1.00 75.69 220 ILE A O 1
ATOM 1760 N N . HIS A 1 221 ? -7.441 18.057 8.593 1.00 73.06 221 HIS A N 1
ATOM 1761 C CA . HIS A 1 221 ? -7.349 17.584 7.214 1.00 73.06 221 HIS A CA 1
ATOM 1762 C C . HIS A 1 221 ? -6.693 16.201 7.169 1.00 73.06 221 HIS A C 1
ATOM 1764 O O . HIS A 1 221 ? -5.617 16.003 7.732 1.00 73.06 221 HIS A O 1
ATOM 1770 N N . GLY A 1 222 ? -7.343 15.255 6.489 1.00 72.81 222 GLY A N 1
ATOM 1771 C CA . GLY A 1 222 ? -6.804 13.932 6.163 1.00 72.81 222 GLY A CA 1
ATOM 1772 C C . GLY A 1 222 ? -6.580 13.789 4.656 1.00 72.81 222 GLY A C 1
ATOM 1773 O O . GLY A 1 222 ? -7.129 14.558 3.864 1.00 72.81 222 GLY A O 1
ATOM 1774 N N . LYS A 1 223 ? -5.781 12.800 4.242 1.00 75.25 223 LYS A N 1
ATOM 1775 C CA . LYS A 1 223 ? -5.674 12.420 2.823 1.00 75.25 223 LYS A CA 1
ATOM 1776 C C . LYS A 1 223 ? -6.869 11.533 2.444 1.00 75.25 223 LYS A C 1
ATOM 1778 O O . LYS A 1 223 ? -7.242 10.707 3.271 1.00 75.25 223 LYS A O 1
ATOM 1783 N N . PRO A 1 224 ? -7.460 11.674 1.244 1.00 79.81 224 PRO A N 1
ATOM 1784 C CA . PRO A 1 224 ? -8.505 10.764 0.787 1.00 79.81 224 PRO A CA 1
ATOM 1785 C C . PRO A 1 224 ? -7.946 9.347 0.593 1.00 79.81 224 PRO A C 1
ATOM 1787 O O . PRO A 1 224 ? -6.947 9.160 -0.102 1.00 79.81 224 PRO A O 1
ATOM 1790 N N . GLU A 1 225 ? -8.609 8.361 1.189 1.00 79.44 225 GLU A N 1
ATOM 1791 C CA . GLU A 1 225 ? -8.360 6.927 1.037 1.00 79.44 225 GLU A CA 1
ATOM 1792 C C . GLU A 1 225 ? -9.707 6.216 0.778 1.00 79.44 225 GLU A C 1
ATOM 1794 O O . GLU A 1 225 ? -10.730 6.553 1.386 1.00 79.44 225 GLU A O 1
ATOM 1799 N N . GLU A 1 226 ? -9.734 5.225 -0.125 1.00 81.56 226 GLU A N 1
ATOM 1800 C CA . GLU A 1 226 ? -10.898 4.336 -0.240 1.00 81.56 226 GLU A CA 1
ATOM 1801 C C . GLU A 1 226 ? -10.908 3.363 0.941 1.00 81.56 226 GLU A C 1
ATOM 1803 O O . GLU A 1 226 ? -9.910 2.707 1.244 1.00 81.56 226 GLU A O 1
ATOM 1808 N N . VAL A 1 227 ? -12.055 3.271 1.606 1.00 79.12 227 VAL A N 1
ATOM 1809 C CA . VAL A 1 227 ? -12.254 2.449 2.792 1.00 79.12 227 VAL A CA 1
ATOM 1810 C C . VAL A 1 227 ? -13.341 1.415 2.528 1.00 79.12 227 VAL A C 1
ATOM 1812 O O . VAL A 1 227 ? -14.420 1.735 2.019 1.00 79.12 227 VAL A O 1
ATOM 1815 N N . LYS A 1 228 ? -13.055 0.163 2.898 1.00 78.12 228 LYS A N 1
ATOM 1816 C CA . LYS A 1 228 ? -13.979 -0.967 2.816 1.00 78.12 228 LYS A CA 1
ATOM 1817 C C . LYS A 1 228 ? -14.448 -1.346 4.222 1.00 78.12 228 LYS A C 1
ATOM 1819 O O . LYS A 1 228 ? -13.657 -1.814 5.039 1.00 78.12 228 LYS A O 1
ATOM 1824 N N . ALA A 1 229 ? -15.744 -1.195 4.479 1.00 74.19 229 ALA A N 1
ATOM 1825 C CA . ALA A 1 229 ? -16.382 -1.605 5.723 1.00 74.19 229 ALA A CA 1
ATOM 1826 C C . ALA A 1 229 ? -17.358 -2.767 5.494 1.00 74.19 229 ALA A C 1
ATOM 1828 O O . ALA A 1 229 ? -18.296 -2.679 4.703 1.00 74.19 229 ALA A O 1
ATOM 1829 N N . THR A 1 230 ? -17.164 -3.853 6.229 1.00 70.88 230 THR A N 1
ATOM 1830 C CA . THR A 1 230 ? -18.072 -4.992 6.321 1.00 70.88 230 THR A CA 1
ATOM 1831 C C . THR A 1 230 ? -19.018 -4.786 7.500 1.00 70.88 230 THR A C 1
ATOM 1833 O O . THR A 1 230 ? -18.586 -4.604 8.639 1.00 70.88 230 THR A O 1
ATOM 1836 N N . VAL A 1 231 ? -20.322 -4.838 7.245 1.00 67.81 231 VAL A N 1
ATOM 1837 C CA . VAL A 1 231 ? -21.367 -4.753 8.275 1.00 67.81 231 VAL A CA 1
ATOM 1838 C C . VAL A 1 231 ? -21.944 -6.130 8.608 1.00 67.81 231 VAL A C 1
ATOM 1840 O O . VAL A 1 231 ? -21.626 -7.144 7.980 1.00 67.81 231 VAL A O 1
ATOM 1843 N N . LEU A 1 232 ? -22.831 -6.165 9.607 1.00 60.31 232 LEU A N 1
ATOM 1844 C CA . LEU A 1 232 ? -23.588 -7.353 10.014 1.00 60.31 232 LEU A CA 1
ATOM 1845 C C . LEU A 1 232 ? -24.110 -8.170 8.815 1.00 60.31 232 LEU A C 1
ATOM 1847 O O . LEU A 1 232 ? -24.686 -7.631 7.869 1.00 60.31 232 LEU A O 1
ATOM 1851 N N . ASN A 1 233 ? -23.960 -9.495 8.912 1.00 59.00 233 ASN A N 1
ATOM 1852 C CA . ASN A 1 233 ? -24.217 -10.489 7.858 1.00 59.00 233 ASN A CA 1
ATOM 1853 C C . ASN A 1 233 ? -23.237 -10.468 6.664 1.00 59.00 233 ASN A C 1
ATOM 1855 O O . ASN A 1 233 ? -23.562 -11.023 5.618 1.00 59.00 233 ASN A O 1
ATOM 1859 N N . GLY A 1 234 ? -22.050 -9.865 6.803 1.00 60.28 234 GLY A N 1
ATOM 1860 C CA . GLY A 1 234 ? -20.996 -9.933 5.780 1.00 60.28 234 GLY A CA 1
ATOM 1861 C C . GLY A 1 234 ? -21.263 -9.073 4.543 1.00 60.28 234 GLY A C 1
ATOM 1862 O O . GLY A 1 234 ? -20.662 -9.297 3.497 1.00 60.28 234 GLY A O 1
ATOM 1863 N N . LYS A 1 235 ? -22.177 -8.099 4.636 1.00 69.12 235 LYS A N 1
ATOM 1864 C CA . LYS A 1 235 ? -22.399 -7.124 3.565 1.00 69.12 235 LYS A CA 1
ATOM 1865 C C . LYS A 1 235 ? -21.233 -6.137 3.553 1.00 69.12 235 LYS A C 1
ATOM 1867 O O . LYS A 1 235 ? -20.942 -5.530 4.578 1.00 69.12 235 LYS A O 1
ATOM 1872 N N . GLU A 1 236 ? -20.620 -5.939 2.396 1.00 76.31 236 GLU A N 1
ATOM 1873 C CA . GLU A 1 236 ? -19.537 -4.973 2.208 1.00 76.31 236 GLU A CA 1
ATOM 1874 C C . GLU A 1 236 ? -20.082 -3.635 1.679 1.00 76.31 236 GLU A C 1
ATOM 1876 O O . GLU A 1 236 ? -20.929 -3.605 0.783 1.00 76.31 236 GLU A O 1
ATOM 1881 N N . GLU A 1 237 ? -19.581 -2.524 2.213 1.00 74.31 237 GLU A N 1
ATOM 1882 C CA . GLU A 1 237 ? -19.783 -1.167 1.706 1.00 74.31 237 GLU A CA 1
ATOM 1883 C C . GLU A 1 237 ? -18.418 -0.496 1.497 1.00 74.31 237 GLU A C 1
ATOM 1885 O O . GLU A 1 237 ? -17.511 -0.629 2.319 1.00 74.31 237 GLU A O 1
ATOM 1890 N N . ARG A 1 238 ? -18.261 0.221 0.379 1.00 80.25 238 ARG A N 1
ATOM 1891 C CA . ARG A 1 238 ? -17.061 1.007 0.063 1.00 80.25 238 ARG A CA 1
ATOM 1892 C C . ARG A 1 238 ? -17.410 2.486 0.065 1.00 80.25 238 ARG A C 1
ATOM 1894 O O . ARG A 1 238 ? -18.435 2.870 -0.499 1.00 80.25 238 ARG A O 1
ATOM 1901 N N . PHE A 1 239 ? -16.561 3.308 0.667 1.00 79.50 239 PHE A N 1
ATOM 1902 C CA . PHE A 1 239 ? -16.712 4.759 0.662 1.00 79.50 239 PHE A CA 1
ATOM 1903 C C . PHE A 1 239 ? -15.354 5.463 0.698 1.00 79.50 239 PHE A C 1
ATOM 1905 O O . PHE A 1 239 ? -14.363 4.925 1.182 1.00 79.50 239 PHE A O 1
ATOM 1912 N N . GLN A 1 240 ? -15.319 6.685 0.173 1.00 81.56 240 GLN A N 1
ATOM 1913 C CA . GLN A 1 240 ? -14.174 7.580 0.325 1.00 81.56 240 GLN A CA 1
ATOM 1914 C C . GLN A 1 240 ? -14.178 8.163 1.739 1.00 81.56 240 GLN A C 1
ATOM 1916 O O . GLN A 1 240 ? -15.219 8.620 2.213 1.00 81.56 240 GLN A O 1
ATOM 1921 N N . SER A 1 241 ? -13.021 8.147 2.391 1.00 85.12 241 SER A N 1
ATOM 1922 C CA . SER A 1 241 ? -12.799 8.662 3.740 1.00 85.12 241 SER A CA 1
ATOM 1923 C C . SER A 1 241 ? -11.487 9.443 3.786 1.00 85.12 241 SER A C 1
ATOM 1925 O O . SER A 1 241 ? -10.612 9.270 2.945 1.00 85.12 241 SER A O 1
ATOM 1927 N N . PHE A 1 242 ? -11.335 10.289 4.795 1.00 83.94 242 PHE A N 1
ATOM 1928 C CA . PHE A 1 242 ? -10.136 11.037 5.118 1.00 83.94 242 PHE A CA 1
ATOM 1929 C C . PHE A 1 242 ? -9.691 10.604 6.522 1.00 83.94 242 PHE A C 1
ATOM 1931 O O . PHE A 1 242 ? -10.192 11.153 7.501 1.00 83.94 242 PHE A O 1
ATOM 1938 N N . PRO A 1 243 ? -8.802 9.606 6.679 1.00 84.75 243 PRO A N 1
ATOM 1939 C CA . PRO A 1 243 ? -8.306 9.226 7.998 1.00 84.75 243 PRO A CA 1
ATOM 1940 C C . PRO A 1 243 ? -7.650 10.421 8.705 1.00 84.75 243 PRO A C 1
ATOM 1942 O O . PRO A 1 243 ? -6.805 11.114 8.128 1.00 84.75 243 PRO A O 1
ATOM 1945 N N . VAL A 1 244 ? -8.047 10.673 9.952 1.00 85.62 244 VAL A N 1
ATOM 1946 C CA . VAL A 1 244 ? -7.605 11.824 10.756 1.00 85.62 244 VAL A CA 1
ATOM 1947 C C . VAL A 1 244 ? -7.068 11.394 12.115 1.00 85.62 244 VAL A C 1
ATOM 1949 O O . VAL A 1 244 ? -7.399 10.321 12.616 1.00 85.62 244 VAL A O 1
ATOM 1952 N N . LYS A 1 245 ? -6.265 12.268 12.733 1.00 87.00 245 LYS A N 1
ATOM 1953 C CA . LYS A 1 245 ? -5.800 12.121 14.116 1.00 87.00 245 LYS A CA 1
ATOM 1954 C C . LYS A 1 2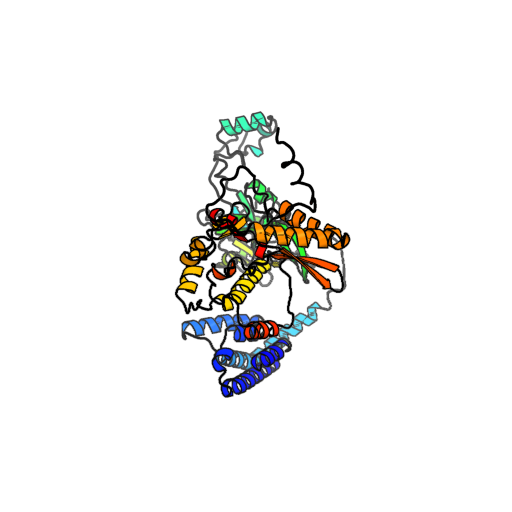45 ? -6.196 13.337 14.948 1.00 87.00 245 LYS A C 1
ATOM 1956 O O . LYS A 1 245 ? -6.079 14.463 14.464 1.00 87.00 245 LYS A O 1
ATOM 1961 N N . PHE A 1 246 ? -6.660 13.121 16.176 1.00 86.06 246 PHE A N 1
ATOM 1962 C CA . PHE A 1 246 ? -7.013 14.182 17.127 1.00 86.06 246 PHE A CA 1
ATOM 1963 C C . PHE A 1 246 ? -7.006 13.675 18.571 1.00 86.06 246 PHE A C 1
ATOM 1965 O O . PHE A 1 246 ? -7.170 12.484 18.812 1.00 86.06 246 PHE A O 1
ATOM 1972 N N . ASP A 1 247 ? -6.884 14.583 19.540 1.00 87.81 247 ASP A N 1
ATOM 1973 C CA . ASP A 1 247 ? -6.939 14.224 20.959 1.00 87.81 247 ASP A CA 1
ATOM 1974 C C . ASP A 1 247 ? -8.343 14.392 21.551 1.00 87.81 247 ASP A C 1
ATOM 1976 O O . ASP A 1 247 ? -9.010 15.416 21.352 1.00 87.81 247 ASP A O 1
ATOM 1980 N N . ILE A 1 248 ? -8.749 13.431 22.380 1.00 89.25 248 ILE A N 1
ATOM 1981 C CA . ILE A 1 248 ? -9.904 13.555 23.279 1.00 89.25 248 ILE A CA 1
ATOM 1982 C C . ILE A 1 248 ? -9.461 13.556 24.742 1.00 89.25 248 ILE A C 1
ATOM 1984 O O . ILE A 1 248 ? -8.420 13.011 25.099 1.00 89.25 248 ILE A O 1
ATOM 1988 N N . SER A 1 249 ? -10.273 14.154 25.608 1.00 86.19 249 SER A N 1
ATOM 1989 C CA . SER A 1 249 ? -10.058 14.190 27.057 1.00 86.19 249 SER A CA 1
ATOM 1990 C C . SER A 1 249 ? -11.372 13.974 27.824 1.00 86.19 249 SER A C 1
ATOM 1992 O O . SER A 1 249 ? -12.446 14.310 27.307 1.00 86.19 249 SER A O 1
ATOM 1994 N N . PRO A 1 250 ? -11.333 13.429 29.052 1.00 84.06 250 PRO A N 1
ATOM 1995 C CA . PRO A 1 250 ? -12.496 13.358 29.935 1.00 84.06 250 PRO A CA 1
ATOM 1996 C C . PRO A 1 250 ? -12.934 14.759 30.374 1.00 84.06 250 PRO A C 1
ATOM 1998 O O . PRO A 1 250 ? -12.094 15.589 30.720 1.00 84.06 250 PRO A O 1
ATOM 2001 N N . LEU A 1 251 ? -14.245 15.015 30.460 1.00 77.94 251 LEU A N 1
ATOM 2002 C CA . LEU A 1 251 ? -14.756 16.338 30.865 1.00 77.94 251 LEU A CA 1
ATOM 2003 C C . LEU A 1 251 ? -14.322 16.773 32.275 1.00 77.94 251 LEU A C 1
ATOM 2005 O O . LEU A 1 251 ? -14.261 17.970 32.545 1.00 77.94 251 LEU A O 1
ATOM 2009 N N . ASN A 1 252 ? -14.066 15.816 33.168 1.00 73.88 252 ASN A N 1
ATOM 2010 C CA . ASN A 1 252 ? -13.634 16.048 34.548 1.00 73.88 252 ASN A CA 1
ATOM 2011 C C . ASN A 1 252 ? -12.104 16.065 34.721 1.00 73.88 252 ASN A C 1
ATOM 2013 O O . ASN A 1 252 ? -11.632 16.384 35.808 1.00 73.88 252 ASN A O 1
ATOM 2017 N N . ARG A 1 253 ? -11.348 15.690 33.681 1.00 77.19 253 ARG A N 1
ATOM 2018 C CA . ARG A 1 253 ? -9.881 15.574 33.678 1.00 77.19 253 ARG A CA 1
ATOM 2019 C C . ARG A 1 253 ? -9.302 16.059 32.345 1.00 77.19 253 ARG A C 1
ATOM 2021 O O . ARG A 1 253 ? -8.681 15.275 31.623 1.00 77.19 253 ARG A O 1
ATOM 2028 N N . PRO A 1 254 ? -9.538 17.328 31.956 1.00 72.94 254 PRO A N 1
ATOM 2029 C CA . PRO A 1 254 ? -9.137 17.845 30.650 1.00 72.94 254 PRO A CA 1
ATOM 2030 C C . PRO A 1 254 ? -7.619 17.775 30.417 1.00 72.94 254 PRO A C 1
ATOM 2032 O O . PRO A 1 254 ? -7.171 17.797 29.275 1.00 72.94 254 PRO A O 1
ATOM 2035 N N . GLU A 1 255 ? -6.801 17.716 31.468 1.00 75.06 255 GLU A N 1
ATOM 2036 C CA . GLU A 1 255 ? -5.355 17.473 31.423 1.00 75.06 255 GLU A CA 1
ATOM 2037 C C . GLU A 1 255 ? -4.971 16.107 30.840 1.00 75.06 255 GLU A C 1
ATOM 2039 O O . GLU A 1 255 ? -3.915 16.005 30.219 1.00 75.06 255 GLU A O 1
ATOM 2044 N N . LYS A 1 256 ? -5.823 15.081 30.968 1.00 81.25 256 LYS A N 1
ATOM 2045 C CA . LYS A 1 256 ? -5.544 13.743 30.444 1.00 81.25 256 LYS A CA 1
ATOM 2046 C C . LYS A 1 256 ? -6.034 13.623 29.000 1.00 81.25 256 LYS A C 1
ATOM 2048 O O . LYS A 1 256 ? -7.237 13.586 28.749 1.00 81.25 256 LYS A O 1
ATOM 2053 N N . GLN A 1 257 ? -5.096 13.556 28.060 1.00 83.62 257 GLN A N 1
ATOM 2054 C CA . GLN A 1 257 ? -5.368 13.421 26.627 1.00 83.62 257 GLN A CA 1
ATOM 2055 C C . GLN A 1 257 ? -5.161 11.979 26.151 1.00 83.62 257 GLN A C 1
ATOM 2057 O O . GLN A 1 257 ? -4.260 11.283 26.617 1.00 83.62 257 GLN A O 1
ATOM 2062 N N . TYR A 1 258 ? -5.993 11.557 25.203 1.00 88.19 258 TYR A N 1
ATOM 2063 C CA . TYR A 1 258 ? -5.883 10.298 24.478 1.00 88.19 258 TYR A CA 1
ATOM 2064 C C . TYR A 1 258 ? -5.883 10.610 22.983 1.00 88.19 258 TYR A C 1
ATOM 2066 O O . TYR A 1 258 ? -6.853 11.185 22.483 1.00 88.19 258 TYR A O 1
ATOM 2074 N N . GLY A 1 259 ? -4.807 10.237 22.291 1.00 88.69 259 GLY A N 1
ATOM 2075 C CA . GLY A 1 259 ? -4.711 10.367 20.840 1.00 88.69 259 GLY A CA 1
ATOM 2076 C C . GLY A 1 259 ? -5.590 9.327 20.152 1.00 88.69 259 GLY A C 1
ATOM 2077 O O . GLY A 1 259 ? -5.462 8.132 20.418 1.00 88.69 259 GLY A O 1
ATOM 2078 N N . ILE A 1 260 ? -6.481 9.797 19.286 1.00 91.00 260 ILE A N 1
ATOM 2079 C CA . ILE A 1 260 ? -7.419 8.995 18.506 1.00 91.00 260 ILE A CA 1
ATOM 2080 C C . ILE A 1 260 ? -7.007 9.049 17.041 1.00 91.00 260 ILE A C 1
ATOM 2082 O O . ILE A 1 260 ? -6.804 10.136 16.495 1.00 91.00 260 ILE A O 1
ATOM 2086 N N . GLU A 1 261 ? -6.930 7.886 16.400 1.00 89.81 261 GLU A N 1
ATOM 2087 C CA . GLU A 1 261 ? -6.933 7.774 14.942 1.00 89.81 261 GLU A CA 1
ATOM 2088 C C . GLU A 1 261 ? -8.348 7.359 14.529 1.00 89.81 261 GLU A C 1
ATOM 2090 O O . GLU A 1 261 ? -8.919 6.452 15.124 1.00 89.81 261 GLU A O 1
ATOM 2095 N N . ALA A 1 262 ? -8.960 8.058 13.572 1.00 89.69 262 ALA A N 1
ATOM 2096 C CA . ALA A 1 262 ? -10.356 7.819 13.211 1.00 89.69 262 ALA A CA 1
ATOM 2097 C C . ALA A 1 262 ? -10.605 7.916 11.707 1.00 89.69 262 ALA A C 1
ATOM 2099 O O . ALA A 1 262 ? -10.020 8.740 10.998 1.00 89.69 262 ALA A O 1
ATOM 2100 N N . ILE A 1 263 ? -11.554 7.109 11.244 1.00 90.25 263 ILE A N 1
ATOM 2101 C CA . ILE A 1 263 ? -12.056 7.091 9.871 1.00 90.25 263 ILE A CA 1
ATOM 2102 C C . ILE A 1 263 ? -13.232 8.071 9.768 1.00 90.25 263 ILE A C 1
ATOM 2104 O O . ILE A 1 263 ? -14.180 8.002 10.554 1.00 90.25 263 ILE A O 1
ATOM 2108 N N . THR A 1 264 ? -13.204 9.004 8.815 1.00 88.31 264 THR A N 1
ATOM 2109 C CA . THR A 1 264 ? -14.331 9.929 8.623 1.00 88.31 264 THR A CA 1
ATOM 2110 C C . THR A 1 264 ? -15.489 9.262 7.902 1.00 88.31 264 THR A C 1
ATOM 2112 O O . THR A 1 264 ? -15.286 8.551 6.919 1.00 88.31 264 THR A O 1
ATOM 2115 N N . ILE A 1 265 ? -16.710 9.577 8.319 1.00 87.06 265 ILE A N 1
ATOM 2116 C CA . ILE A 1 265 ? -17.930 9.187 7.614 1.00 87.06 265 ILE A CA 1
ATOM 2117 C C . ILE A 1 265 ? -19.012 10.260 7.785 1.00 87.06 265 ILE A C 1
ATOM 2119 O O . ILE A 1 265 ? -19.074 10.946 8.804 1.00 87.06 265 ILE A O 1
ATOM 2123 N N . LYS A 1 266 ? -19.910 10.408 6.807 1.00 81.69 266 LYS A N 1
ATOM 2124 C CA . LYS A 1 266 ? -20.999 11.409 6.832 1.00 81.69 266 LYS A CA 1
ATOM 2125 C C . LYS A 1 266 ? -21.898 11.341 8.068 1.00 81.69 266 LYS A C 1
ATOM 2127 O O . LYS A 1 266 ? -22.420 12.366 8.501 1.00 81.69 266 LYS A O 1
ATOM 2132 N N . ASN A 1 267 ? -22.144 10.140 8.593 1.00 81.44 267 ASN A N 1
ATOM 2133 C CA . ASN A 1 267 ? -22.971 9.938 9.780 1.00 81.44 267 ASN A CA 1
ATOM 2134 C C . ASN A 1 267 ? -22.640 8.606 10.469 1.00 81.44 267 ASN A C 1
ATOM 2136 O O . ASN A 1 267 ? -23.121 7.553 10.054 1.00 81.44 267 ASN A O 1
ATOM 2140 N N . VAL A 1 268 ? -21.856 8.680 11.544 1.00 79.88 268 VAL A N 1
ATOM 2141 C CA . VAL A 1 268 ? -21.278 7.530 12.254 1.00 79.88 268 VAL A CA 1
ATOM 2142 C C . VAL A 1 268 ? -22.330 6.546 12.790 1.00 79.88 268 VAL A C 1
ATOM 2144 O O . VAL A 1 268 ? -22.222 5.346 12.562 1.00 79.88 268 VAL A O 1
ATOM 2147 N N . CYS A 1 269 ? -23.376 7.025 13.477 1.00 70.81 269 CYS A N 1
ATOM 2148 C CA . CYS A 1 269 ? -24.403 6.153 14.082 1.00 70.81 269 CYS A CA 1
ATOM 2149 C C . CYS A 1 269 ? -25.799 6.290 13.445 1.00 70.81 269 CYS A C 1
ATOM 2151 O O . CYS A 1 269 ? -26.805 5.867 14.025 1.00 70.81 269 CYS A O 1
ATOM 2153 N N . GLY A 1 270 ? -25.897 6.896 12.259 1.00 75.31 270 GLY A N 1
ATOM 2154 C CA . GLY A 1 270 ? -27.136 7.013 11.488 1.00 75.31 270 GLY A CA 1
ATOM 2155 C C . GLY A 1 270 ? -28.259 7.761 12.220 1.00 75.31 270 GLY A C 1
ATOM 2156 O O . GLY A 1 270 ? -28.341 8.988 12.201 1.00 75.31 270 GLY A O 1
ATOM 2157 N N . LYS A 1 271 ? -29.183 7.007 12.827 1.00 68.06 271 LYS A N 1
ATOM 2158 C CA . LYS A 1 271 ? -30.351 7.534 13.565 1.00 68.06 271 LYS A CA 1
ATOM 2159 C C . LYS A 1 271 ? -30.208 7.446 15.087 1.00 68.06 271 LYS A C 1
ATOM 2161 O O . LYS A 1 271 ? -31.169 7.755 15.790 1.00 68.06 271 LYS A O 1
ATOM 2166 N N . LEU A 1 272 ? -29.066 6.987 15.603 1.00 70.38 272 LEU A N 1
ATOM 2167 C CA . LEU A 1 272 ? -28.855 6.823 17.038 1.00 70.38 272 LEU A CA 1
ATOM 2168 C C . LEU A 1 272 ? -28.799 8.192 17.729 1.00 70.38 272 LEU A C 1
ATOM 2170 O O . LEU A 1 272 ? -27.841 8.949 17.573 1.00 70.38 272 LEU A O 1
ATOM 2174 N N . LYS A 1 273 ? -29.844 8.507 18.499 1.00 73.69 273 LYS A N 1
ATOM 2175 C CA . LYS A 1 273 ? -29.881 9.711 19.336 1.00 73.69 273 LYS A CA 1
ATOM 2176 C C . LYS A 1 273 ? -29.230 9.442 20.701 1.00 73.69 273 LYS A C 1
ATOM 2178 O O . LYS A 1 273 ? -29.511 8.384 21.283 1.00 73.69 273 LYS A O 1
ATOM 2183 N N . PRO A 1 274 ? -28.447 10.393 21.241 1.00 75.56 274 PRO A N 1
ATOM 2184 C CA . PRO A 1 274 ? -27.923 10.304 22.598 1.00 75.56 274 PRO A CA 1
ATOM 2185 C C . PRO A 1 274 ? -29.040 10.392 23.673 1.00 75.56 274 PRO A C 1
ATOM 2187 O O . PRO A 1 274 ? -29.913 11.258 23.623 1.00 75.56 274 PRO A O 1
ATOM 2190 N N . ILE A 1 275 ? -29.031 9.464 24.635 1.00 76.31 275 ILE A N 1
ATOM 2191 C CA . ILE A 1 275 ? -29.843 9.405 25.877 1.00 76.31 275 ILE A CA 1
ATOM 2192 C C . ILE A 1 275 ? -29.280 10.272 27.031 1.00 76.31 275 ILE A C 1
ATOM 2194 O O . ILE A 1 275 ? -28.324 9.878 27.689 1.00 76.31 275 ILE A O 1
ATOM 2198 N N . ASP A 1 276 ? -29.941 11.364 27.414 1.00 77.88 276 ASP A N 1
ATOM 2199 C CA . ASP A 1 276 ? -29.532 12.155 28.592 1.00 77.88 276 ASP A CA 1
ATOM 2200 C C . ASP A 1 276 ? -29.562 11.355 29.922 1.00 77.88 276 ASP A C 1
ATOM 2202 O O . ASP A 1 276 ? -30.598 11.262 30.592 1.00 77.88 276 ASP A O 1
ATOM 2206 N N . TRP A 1 277 ? -28.416 10.785 30.316 1.00 78.81 277 TRP A N 1
ATOM 2207 C CA . TRP A 1 277 ? -28.274 9.994 31.541 1.00 78.81 277 TRP A CA 1
ATOM 2208 C C . TRP A 1 277 ? -28.349 10.830 32.818 1.00 78.81 277 TRP A C 1
ATOM 2210 O O . TRP A 1 277 ? -28.813 10.300 33.818 1.00 78.81 277 TRP A O 1
ATOM 2220 N N . CYS A 1 278 ? -28.037 12.132 32.796 1.00 77.81 278 CYS A N 1
ATOM 2221 C CA . CYS A 1 278 ? -28.248 13.017 33.955 1.00 77.81 278 CYS A CA 1
ATOM 2222 C C . CYS A 1 278 ? -29.736 13.157 34.327 1.00 77.81 278 CYS A C 1
ATOM 2224 O O . CYS A 1 278 ? -30.081 13.539 35.453 1.00 77.81 278 CYS A O 1
ATOM 2226 N N . ARG A 1 279 ? -30.622 12.893 33.358 1.00 79.69 279 ARG A N 1
ATOM 2227 C CA . ARG A 1 279 ? -32.065 12.794 33.570 1.00 79.69 279 ARG A CA 1
ATOM 2228 C C . ARG A 1 279 ? -32.495 11.358 33.859 1.00 79.69 279 ARG A C 1
ATOM 2230 O O . ARG A 1 279 ? -33.206 11.151 34.832 1.00 79.69 279 ARG A O 1
ATOM 2237 N N . VAL A 1 280 ? -32.069 10.392 33.040 1.00 78.81 280 VAL A N 1
ATOM 2238 C CA . VAL A 1 280 ? -32.513 8.986 33.145 1.00 78.81 280 VAL A CA 1
ATOM 2239 C C . VAL A 1 280 ? -32.014 8.295 34.416 1.00 78.81 280 VAL A C 1
ATOM 2241 O O . VAL A 1 280 ? -32.729 7.461 34.959 1.00 78.81 280 VAL A O 1
ATOM 2244 N N . SER A 1 281 ? -30.833 8.638 34.941 1.00 82.19 281 SER A N 1
ATOM 2245 C CA . SER A 1 281 ? -30.308 8.029 36.174 1.00 82.19 281 SER A CA 1
ATOM 2246 C C . SER A 1 281 ? -31.219 8.237 37.386 1.00 82.19 281 SER A C 1
ATOM 2248 O O . SER A 1 281 ? -31.247 7.404 38.282 1.00 82.19 281 SER A O 1
ATOM 2250 N N . ARG A 1 282 ? -32.021 9.308 37.392 1.00 83.81 282 ARG A N 1
ATOM 2251 C CA . ARG A 1 282 ? -32.963 9.639 38.473 1.00 83.81 282 ARG A CA 1
ATOM 2252 C C . ARG A 1 282 ? -34.085 8.611 38.619 1.00 83.81 282 ARG A C 1
ATOM 2254 O O . ARG A 1 282 ? -34.615 8.458 39.719 1.00 83.81 282 ARG A O 1
ATOM 2261 N N . ASP A 1 283 ? -34.408 7.908 37.534 1.00 84.12 283 ASP A N 1
ATOM 2262 C CA . ASP A 1 283 ? -35.442 6.871 37.481 1.00 84.12 283 ASP A CA 1
ATOM 2263 C C . ASP A 1 283 ? -34.948 5.515 38.039 1.00 84.12 283 ASP A C 1
ATOM 2265 O O . ASP A 1 283 ? -35.735 4.576 38.147 1.00 84.12 283 ASP A O 1
ATOM 2269 N N . TRP A 1 284 ? -33.660 5.396 38.397 1.00 83.81 284 TRP A N 1
ATOM 2270 C CA . TRP A 1 284 ? -33.024 4.160 38.866 1.00 83.81 284 TRP A CA 1
ATOM 2271 C C . TRP A 1 284 ? -32.299 4.388 40.194 1.00 83.81 284 TRP A C 1
ATOM 2273 O O . TRP A 1 284 ? -31.345 5.159 40.255 1.00 83.81 284 TRP A O 1
ATOM 2283 N N . ASP A 1 285 ? -32.720 3.707 41.262 1.00 88.06 285 ASP A N 1
ATOM 2284 C CA . ASP A 1 285 ? -32.231 3.976 42.624 1.00 88.06 285 ASP A CA 1
ATOM 2285 C C . ASP A 1 285 ? -30.702 3.904 42.759 1.00 88.06 285 ASP A C 1
ATOM 2287 O O . ASP A 1 285 ? -30.098 4.802 43.337 1.00 88.06 285 ASP A O 1
ATOM 2291 N N . HIS A 1 286 ? -30.066 2.897 42.156 1.00 89.50 286 HIS A N 1
ATOM 2292 C CA . HIS A 1 286 ? -28.613 2.683 42.197 1.00 89.50 286 HIS A CA 1
ATOM 2293 C C . HIS A 1 286 ? -27.798 3.618 41.290 1.00 89.50 286 HIS A C 1
ATOM 2295 O O . HIS A 1 286 ? -26.572 3.548 41.304 1.00 89.50 286 HIS A O 1
ATOM 2301 N N . LEU A 1 287 ? -28.443 4.463 40.477 1.00 88.38 287 LEU A N 1
ATOM 2302 C CA . LEU A 1 287 ? -27.767 5.420 39.590 1.00 88.38 287 LEU A CA 1
ATOM 2303 C C . LEU A 1 287 ? -27.876 6.876 40.068 1.00 88.38 287 LEU A C 1
ATOM 2305 O O . LEU A 1 287 ? -27.276 7.758 39.451 1.00 88.38 287 LEU A O 1
ATOM 2309 N N . LYS A 1 288 ? -28.626 7.143 41.146 1.00 84.81 288 LYS A N 1
ATOM 2310 C CA . LYS A 1 288 ? -28.879 8.501 41.661 1.00 84.81 288 LYS A CA 1
ATOM 2311 C C . LYS A 1 288 ? -27.610 9.216 42.123 1.00 84.81 288 LYS A C 1
ATOM 2313 O O . LYS A 1 288 ? -27.477 10.411 41.873 1.00 84.81 288 LYS A O 1
ATOM 2318 N N . ASP A 1 289 ? -26.674 8.475 42.710 1.00 84.94 289 ASP A N 1
ATOM 2319 C CA . ASP A 1 289 ? -25.422 9.007 43.267 1.00 84.94 289 ASP A CA 1
ATOM 2320 C C . ASP A 1 289 ? -24.286 9.121 42.228 1.00 84.94 289 ASP A C 1
ATOM 2322 O O . ASP A 1 289 ? -23.151 9.455 42.569 1.00 84.94 289 ASP A O 1
ATOM 2326 N N . ILE A 1 290 ? -24.562 8.835 40.948 1.00 85.38 290 ILE A N 1
ATOM 2327 C CA . ILE A 1 290 ? -23.554 8.827 39.880 1.00 85.38 290 ILE A CA 1
ATOM 2328 C C . ILE A 1 290 ? -23.606 10.127 39.077 1.00 85.38 290 ILE A C 1
ATOM 2330 O O . ILE A 1 290 ? -24.593 10.439 38.404 1.00 85.38 290 ILE A O 1
ATOM 2334 N N . GLU A 1 291 ? -22.493 10.858 39.075 1.00 83.00 291 GLU A N 1
ATOM 2335 C CA . GLU A 1 291 ? -22.334 12.063 38.264 1.00 83.00 291 GLU A CA 1
ATOM 2336 C C . GLU A 1 291 ? -22.056 11.708 36.791 1.00 83.00 291 GLU A C 1
ATOM 2338 O O . GLU A 1 291 ? -20.918 11.494 36.362 1.00 83.00 291 GLU A O 1
ATOM 2343 N N . PHE A 1 292 ? -23.124 11.632 35.994 1.00 82.19 292 PHE A N 1
ATOM 2344 C CA . PHE A 1 292 ? -23.021 11.446 34.545 1.00 82.19 292 PHE A CA 1
ATOM 2345 C C . PHE A 1 292 ? -22.591 12.733 33.814 1.00 82.19 292 PHE A C 1
ATOM 2347 O O . PHE A 1 292 ? -23.004 13.830 34.202 1.00 82.19 292 PHE A O 1
ATOM 2354 N N . PRO A 1 293 ? -21.835 12.622 32.702 1.00 73.31 293 PRO A N 1
ATOM 2355 C CA . PRO A 1 293 ? -21.497 13.753 31.839 1.00 73.31 293 PRO A CA 1
ATOM 2356 C C . PRO A 1 293 ? -22.735 14.521 31.344 1.00 73.31 293 PRO A C 1
ATOM 2358 O O . PRO A 1 293 ? -23.616 13.951 30.700 1.00 73.31 293 PRO A O 1
ATOM 2361 N N . LYS A 1 294 ? -22.782 15.836 31.601 1.00 67.75 294 LYS A N 1
ATOM 2362 C CA . LYS A 1 294 ? -23.918 16.699 31.231 1.00 67.75 294 LYS A CA 1
ATOM 2363 C C . LYS A 1 294 ? -24.183 16.694 29.722 1.00 67.75 294 LYS A C 1
ATOM 2365 O O . LYS A 1 294 ? -23.343 17.153 28.946 1.00 67.75 294 LYS A O 1
ATOM 2370 N N . PHE A 1 295 ? -25.385 16.265 29.332 1.00 62.84 295 PHE A N 1
ATOM 2371 C CA . PHE A 1 295 ? -25.799 16.167 27.933 1.00 62.84 295 PHE A CA 1
ATOM 2372 C C . PHE A 1 295 ? -25.744 17.509 27.179 1.00 62.84 295 PHE A C 1
ATOM 2374 O O . PHE A 1 295 ? -26.205 18.554 27.650 1.00 62.84 295 PHE A O 1
ATOM 2381 N N . LEU A 1 296 ? -25.215 17.458 25.956 1.00 60.28 296 LEU A N 1
ATOM 2382 C CA . LEU A 1 296 ? -25.097 18.586 25.038 1.00 60.28 296 LEU A CA 1
ATOM 2383 C C . LEU A 1 296 ? -26.352 18.717 24.172 1.00 60.28 296 LEU A C 1
ATOM 2385 O O . LEU A 1 296 ? -26.371 18.313 23.011 1.00 60.28 296 LEU A O 1
ATOM 2389 N N . GLY A 1 297 ? -27.398 19.342 24.717 1.00 51.88 297 GLY A N 1
ATOM 2390 C CA . GLY A 1 297 ? -28.690 19.508 24.032 1.00 51.88 297 GLY A CA 1
ATOM 2391 C C . GLY A 1 297 ? -28.662 20.230 22.671 1.00 51.88 297 GLY A C 1
ATOM 2392 O O . GLY A 1 297 ? -29.679 20.247 21.985 1.00 51.88 297 GLY A O 1
ATOM 2393 N N . SER A 1 298 ? -27.531 20.816 22.260 1.00 53.25 298 SER A N 1
ATOM 2394 C CA . SER A 1 298 ? -27.315 21.383 20.921 1.00 53.25 298 SER A CA 1
ATOM 2395 C C . SER A 1 298 ? -26.912 20.355 19.852 1.00 53.25 298 SER A C 1
ATOM 2397 O O . SER A 1 298 ? -27.159 20.608 18.676 1.00 53.25 298 SER A O 1
ATOM 2399 N N . ARG A 1 299 ? -26.319 19.207 20.218 1.00 61.19 299 ARG A N 1
ATOM 2400 C CA . ARG A 1 299 ? -25.916 18.139 19.281 1.00 61.19 299 ARG A CA 1
ATOM 2401 C C . ARG A 1 299 ? -26.709 16.863 19.577 1.00 61.19 299 ARG A C 1
ATOM 240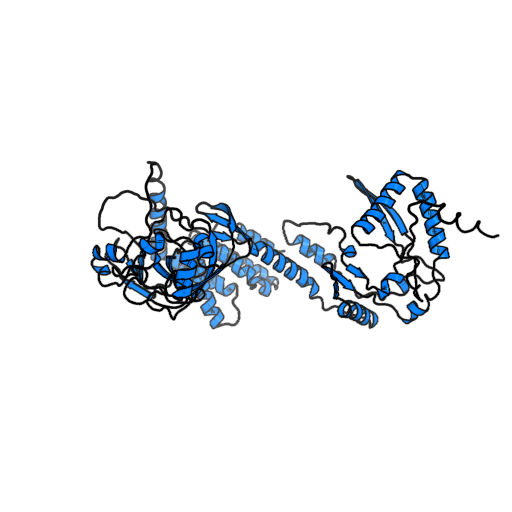3 O O . ARG A 1 299 ? -26.302 16.026 20.372 1.00 61.19 299 ARG A O 1
ATOM 2410 N N . ASN A 1 300 ? -27.857 16.692 18.918 1.00 71.94 300 ASN A N 1
ATOM 2411 C CA . ASN A 1 300 ? -28.718 15.506 19.067 1.00 71.94 300 ASN A CA 1
ATOM 2412 C C . ASN A 1 300 ? -28.274 14.328 18.169 1.00 71.94 300 ASN A C 1
ATOM 2414 O O . ASN A 1 300 ? -29.092 13.696 17.500 1.00 71.94 3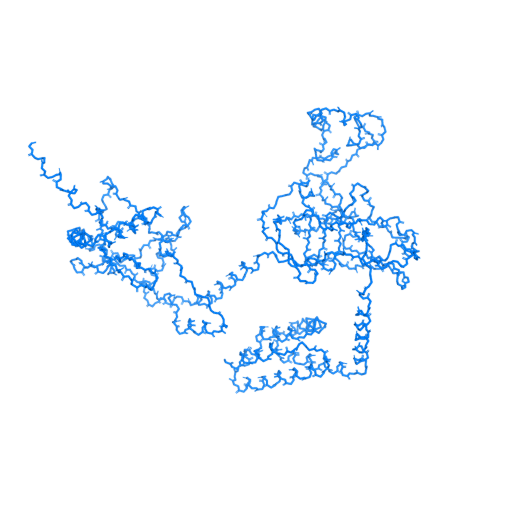00 ASN A O 1
ATOM 2418 N N . LYS A 1 301 ? -26.963 14.075 18.112 1.00 79.00 301 LYS A N 1
ATOM 2419 C CA . LYS A 1 301 ? -26.336 12.984 17.355 1.00 79.00 301 LYS A CA 1
ATOM 2420 C C . LYS A 1 301 ? -25.078 12.497 18.072 1.00 79.00 301 LYS A C 1
ATOM 2422 O O . LYS A 1 301 ? -24.520 13.226 18.891 1.00 79.00 301 LYS A O 1
ATOM 2427 N N . VAL A 1 302 ? -24.639 11.286 17.750 1.00 83.50 302 VAL A N 1
ATOM 2428 C CA . VAL A 1 302 ? -23.291 10.814 18.090 1.00 83.50 302 VAL A CA 1
ATOM 2429 C C . VAL A 1 302 ? -22.298 11.446 17.114 1.00 83.50 302 VAL A C 1
ATOM 2431 O O . VAL A 1 302 ? -22.551 11.475 15.908 1.00 83.50 302 VAL A O 1
ATOM 2434 N N . ASP A 1 303 ? -21.199 11.983 17.638 1.00 86.25 303 ASP A N 1
ATOM 2435 C CA . ASP A 1 303 ? -20.168 12.671 16.860 1.00 86.25 303 ASP A CA 1
ATOM 2436 C C . ASP A 1 303 ? -18.956 11.777 16.551 1.00 86.25 303 ASP A C 1
ATOM 2438 O O . ASP A 1 303 ? -18.341 11.924 15.494 1.00 86.25 303 ASP A O 1
ATOM 2442 N N . ILE A 1 304 ? -18.642 10.854 17.468 1.00 90.31 304 ILE A N 1
ATOM 2443 C CA . ILE A 1 304 ? -17.522 9.904 17.409 1.00 90.31 304 ILE A CA 1
ATOM 2444 C C . ILE A 1 304 ? -18.043 8.528 17.856 1.00 90.31 304 ILE A C 1
ATOM 2446 O O . ILE A 1 304 ? -18.765 8.454 18.850 1.00 90.31 304 ILE A O 1
ATOM 2450 N N . LEU A 1 305 ? -17.676 7.444 17.176 1.00 91.25 305 LEU A N 1
ATOM 2451 C CA . LEU A 1 305 ? -17.818 6.068 17.668 1.00 91.25 305 LEU A CA 1
ATOM 2452 C C . LEU A 1 305 ? -16.415 5.530 17.886 1.00 91.25 305 LEU A C 1
ATOM 2454 O O . LEU A 1 305 ? -15.634 5.506 16.945 1.00 91.25 305 LEU A O 1
ATOM 2458 N N . ILE A 1 306 ? -16.112 5.131 19.114 1.00 91.19 306 ILE A N 1
ATOM 2459 C CA . ILE A 1 306 ? -14.833 4.564 19.526 1.00 91.19 306 ILE A CA 1
ATOM 2460 C C . ILE A 1 306 ? -14.988 3.042 19.543 1.00 91.19 306 ILE A C 1
ATOM 2462 O O . ILE A 1 306 ? -15.955 2.524 20.114 1.00 91.19 306 ILE A O 1
ATOM 2466 N N . GLY A 1 307 ? -14.075 2.365 18.854 1.00 89.56 307 GLY A N 1
ATOM 2467 C CA . GLY A 1 307 ? -14.019 0.916 18.731 1.00 89.56 307 GLY A CA 1
ATOM 2468 C C . GLY A 1 307 ? -12.866 0.291 19.518 1.00 89.56 307 GLY A C 1
ATOM 2469 O O . GLY A 1 307 ? -12.141 0.939 20.278 1.00 89.56 307 GLY A O 1
ATOM 2470 N N . LEU A 1 308 ? -12.685 -1.011 19.306 1.00 87.50 308 LEU A N 1
ATOM 2471 C CA . LEU A 1 308 ? -11.668 -1.823 19.972 1.00 87.50 308 LEU A CA 1
ATOM 2472 C C . LEU A 1 308 ? -10.225 -1.507 19.536 1.00 87.50 308 LEU A C 1
ATOM 2474 O O . LEU A 1 308 ? -9.292 -1.893 20.241 1.00 87.50 308 LEU A O 1
ATOM 2478 N N . ASP A 1 309 ? -10.019 -0.744 18.460 1.00 87.94 309 ASP A N 1
ATOM 2479 C CA . ASP A 1 309 ? -8.739 -0.090 18.152 1.00 87.94 309 ASP A CA 1
ATOM 2480 C C . ASP A 1 309 ? -8.259 0.825 19.294 1.00 87.94 309 ASP A C 1
ATOM 2482 O O . ASP A 1 309 ? -7.057 0.961 19.525 1.00 87.94 309 ASP A O 1
ATOM 2486 N N . HIS A 1 310 ? -9.193 1.353 20.089 1.00 90.06 310 HIS A N 1
ATOM 2487 C CA . HIS A 1 310 ? -8.929 2.055 21.340 1.00 90.06 310 HIS A CA 1
ATOM 2488 C C . HIS A 1 310 ? -9.514 1.321 22.563 1.00 90.06 310 HIS A C 1
ATOM 2490 O O . HIS A 1 310 ? -9.993 1.962 23.500 1.00 90.06 310 HIS A O 1
ATOM 2496 N N . ALA A 1 311 ? -9.419 -0.017 22.614 1.00 87.56 311 ALA A N 1
ATOM 2497 C CA . ALA A 1 311 ? -9.963 -0.859 23.696 1.00 87.56 311 ALA A CA 1
ATOM 2498 C C . ALA A 1 311 ? -9.596 -0.411 25.128 1.00 87.56 311 ALA A C 1
ATOM 2500 O O . ALA A 1 311 ? -10.381 -0.614 26.053 1.00 87.56 311 ALA A O 1
ATOM 2501 N N . GLY A 1 312 ? -8.454 0.258 25.332 1.00 87.94 312 GLY A N 1
ATOM 2502 C CA . GLY A 1 312 ? -8.111 0.863 26.625 1.00 87.94 312 GLY A CA 1
ATOM 2503 C C . GLY A 1 312 ? -9.159 1.869 27.128 1.00 87.94 312 GLY A C 1
ATOM 2504 O O . GLY A 1 312 ? -9.393 1.956 28.324 1.00 87.94 312 GLY A O 1
ATOM 2505 N N . LEU A 1 313 ? -9.862 2.578 26.239 1.00 89.94 313 LEU A N 1
ATOM 2506 C CA . LEU A 1 313 ? -10.948 3.503 26.593 1.00 89.94 313 LEU A CA 1
ATOM 2507 C C . LEU A 1 313 ? -12.259 2.795 26.967 1.00 89.94 313 LEU A C 1
ATOM 2509 O O . LEU A 1 313 ? -13.125 3.420 27.577 1.00 89.94 313 LEU A O 1
ATOM 2513 N N . HIS A 1 314 ? -12.389 1.508 26.642 1.00 87.81 314 HIS A N 1
ATOM 2514 C CA . HIS A 1 314 ? -13.526 0.659 27.011 1.00 87.81 314 HIS A CA 1
ATOM 2515 C C . HIS A 1 314 ? -13.337 0.003 28.389 1.00 87.81 314 HIS A C 1
ATOM 2517 O O . HIS A 1 314 ? -14.272 -0.611 28.911 1.00 87.81 314 HIS A O 1
ATOM 2523 N N . GLU A 1 315 ? -12.149 0.147 28.995 1.00 86.56 315 GLU A N 1
ATOM 2524 C CA . GLU A 1 315 ? -11.815 -0.424 30.298 1.00 86.56 315 GLU A CA 1
ATOM 2525 C C . GLU A 1 315 ? -12.847 -0.038 31.365 1.00 86.56 315 GLU A C 1
ATOM 2527 O O . GLU A 1 315 ? -13.192 1.127 31.565 1.00 86.56 315 GLU A O 1
ATOM 2532 N N . SER A 1 316 ? -13.324 -1.048 32.085 1.00 88.69 316 SER A N 1
ATOM 2533 C CA . SER A 1 316 ? -14.307 -0.898 33.146 1.00 88.69 316 SER A CA 1
ATOM 2534 C C . SER A 1 316 ? -13.624 -0.755 34.508 1.00 88.69 316 SER A C 1
ATOM 2536 O O . SER A 1 316 ? -13.533 -1.723 35.261 1.00 88.69 316 SER A O 1
ATOM 2538 N N . ILE A 1 317 ? -13.187 0.461 34.842 1.00 90.25 317 ILE A N 1
ATOM 2539 C CA . ILE A 1 317 ? -12.500 0.786 36.106 1.00 90.25 317 ILE A CA 1
ATOM 2540 C C . ILE A 1 317 ? -13.396 0.482 37.321 1.00 90.25 317 ILE A C 1
ATOM 2542 O O . ILE A 1 317 ? -12.928 0.011 38.356 1.00 90.25 317 ILE A O 1
ATOM 2546 N N . HIS A 1 318 ? -14.696 0.761 37.207 1.00 90.88 318 HIS A N 1
ATOM 2547 C CA . HIS A 1 318 ? -15.689 0.493 38.249 1.00 90.88 318 HIS A CA 1
ATOM 2548 C C . HIS A 1 318 ? -17.074 0.282 37.624 1.00 90.88 318 HIS A C 1
ATOM 2550 O O . HIS A 1 318 ? -17.406 0.949 36.644 1.00 90.88 318 HIS A O 1
ATOM 2556 N N . GLU A 1 319 ? -17.900 -0.605 38.188 1.00 91.00 319 GLU A N 1
ATOM 2557 C CA . GLU A 1 319 ? -19.285 -0.812 37.740 1.00 91.00 319 GLU A CA 1
ATOM 2558 C C . GLU A 1 319 ? -20.271 -0.687 38.903 1.00 91.00 319 GLU A C 1
ATOM 2560 O O . GLU A 1 319 ? -20.124 -1.377 39.912 1.00 91.00 319 GLU A O 1
ATOM 2565 N N . VAL A 1 320 ? -21.323 0.116 38.723 1.00 89.94 320 VAL A N 1
ATOM 2566 C CA . VAL A 1 320 ? -22.450 0.206 39.665 1.00 89.94 320 VAL A CA 1
ATOM 2567 C C . VAL A 1 320 ? -23.638 -0.537 39.066 1.00 89.94 320 VAL A C 1
ATOM 2569 O O . VAL A 1 320 ? -24.107 -0.212 37.972 1.00 89.94 320 VAL A O 1
ATOM 2572 N N . LYS A 1 321 ? -24.098 -1.577 39.766 1.00 89.31 321 LYS A N 1
ATOM 2573 C CA . LYS A 1 321 ? -25.071 -2.556 39.263 1.00 89.31 321 LYS A CA 1
ATOM 2574 C C . LYS A 1 321 ? -26.361 -2.484 40.065 1.00 89.31 321 LYS A C 1
ATOM 2576 O O . LYS A 1 321 ? -26.324 -2.500 41.292 1.00 89.31 321 LYS A O 1
ATOM 2581 N N . GLY A 1 322 ? -27.482 -2.440 39.353 1.00 85.69 322 GLY A N 1
ATOM 2582 C CA . GLY A 1 322 ? -28.808 -2.621 39.930 1.00 85.69 322 GLY A CA 1
ATOM 2583 C C . GLY A 1 322 ? -29.175 -4.098 40.051 1.00 85.69 322 GLY A C 1
ATOM 2584 O O . GLY A 1 322 ? -28.323 -4.991 40.068 1.00 85.69 322 GLY A O 1
ATOM 2585 N N . ARG A 1 323 ? -30.477 -4.368 40.093 1.00 85.75 323 ARG A N 1
ATOM 2586 C CA . ARG A 1 323 ? -31.043 -5.721 40.047 1.00 85.75 323 ARG A CA 1
ATOM 2587 C C . ARG A 1 323 ? -30.895 -6.333 38.648 1.00 85.75 323 ARG A C 1
ATOM 2589 O O . ARG A 1 323 ? -30.558 -5.671 37.668 1.00 85.75 323 ARG A O 1
ATOM 2596 N N . SER A 1 324 ? -31.172 -7.632 38.541 1.00 81.00 324 SER A N 1
ATOM 2597 C CA . SER A 1 324 ? -31.114 -8.347 37.261 1.00 81.00 324 SER A CA 1
ATOM 2598 C C . SER A 1 324 ? -32.047 -7.712 36.219 1.00 81.00 324 SER A C 1
ATOM 2600 O O . SER A 1 324 ? -33.259 -7.652 36.419 1.00 81.00 324 SER A O 1
ATOM 2602 N N . GLY A 1 325 ? -31.472 -7.252 35.103 1.00 73.81 325 GLY A N 1
ATOM 2603 C CA . GLY A 1 325 ? -32.188 -6.578 34.014 1.00 73.81 325 GLY A CA 1
ATOM 2604 C C . GLY A 1 325 ? -32.215 -5.046 34.089 1.00 73.81 325 GLY A C 1
ATOM 2605 O O . GLY A 1 325 ? -32.732 -4.423 33.166 1.00 73.81 325 GLY A O 1
ATOM 2606 N N . GLU A 1 326 ? -31.655 -4.435 35.132 1.00 83.38 326 GLU A N 1
ATOM 2607 C CA . GLU A 1 326 ? -31.515 -2.978 35.274 1.00 83.38 326 GLU A CA 1
ATOM 2608 C C . GLU A 1 326 ? -30.235 -2.467 34.569 1.00 83.38 326 GLU A C 1
ATOM 2610 O O . GLU A 1 326 ? -29.338 -3.265 34.277 1.00 83.38 326 GLU A O 1
ATOM 2615 N N . PRO A 1 327 ? -30.120 -1.165 34.232 1.00 83.69 327 PRO A N 1
ATOM 2616 C CA . PRO A 1 327 ? -28.898 -0.624 33.639 1.00 83.69 327 PRO A CA 1
ATOM 2617 C C . PRO A 1 327 ? -27.709 -0.698 34.601 1.00 83.69 327 PRO A C 1
ATOM 2619 O O . PRO A 1 327 ? -27.856 -0.538 35.811 1.00 83.69 327 PRO A O 1
ATOM 2622 N N . ILE A 1 328 ? -26.519 -0.898 34.045 1.00 86.19 328 ILE A N 1
ATOM 2623 C CA . ILE A 1 328 ? -25.246 -0.920 34.769 1.00 86.19 328 ILE A CA 1
ATOM 2624 C C . ILE A 1 328 ? -24.472 0.337 34.393 1.00 86.19 328 ILE A C 1
ATOM 2626 O O . ILE A 1 328 ? -24.222 0.558 33.207 1.00 86.19 328 ILE A O 1
ATOM 2630 N N . ALA A 1 329 ? -24.061 1.139 35.374 1.00 88.94 329 ALA A N 1
ATOM 2631 C CA . ALA A 1 329 ? -23.103 2.206 35.118 1.00 88.94 329 ALA A CA 1
ATOM 2632 C C . ALA A 1 329 ? -21.685 1.647 35.058 1.00 88.94 329 ALA A C 1
ATOM 2634 O O . ALA A 1 329 ? -21.318 0.814 35.883 1.00 88.94 329 ALA A O 1
ATOM 2635 N N . ARG A 1 330 ? -20.885 2.145 34.117 1.00 89.31 330 ARG A N 1
ATOM 2636 C CA . ARG A 1 330 ? -19.474 1.801 33.936 1.00 89.31 330 ARG A CA 1
ATOM 2637 C C . ARG A 1 330 ? -18.636 3.071 33.975 1.00 89.31 330 ARG A C 1
ATOM 2639 O O . ARG A 1 330 ? -18.847 3.975 33.167 1.00 89.31 330 ARG A O 1
ATOM 2646 N N . LEU A 1 331 ? -17.686 3.134 34.902 1.00 89.81 331 LEU A N 1
ATOM 2647 C CA . LEU A 1 331 ? -16.622 4.128 34.903 1.00 89.81 331 LEU A CA 1
ATOM 2648 C C . LEU A 1 331 ? -15.544 3.688 33.918 1.00 89.81 331 LEU A C 1
ATOM 2650 O O . LEU A 1 331 ? -14.918 2.649 34.108 1.00 89.81 331 LEU A O 1
ATOM 2654 N N . THR A 1 332 ? -15.323 4.502 32.895 1.00 90.19 332 THR A N 1
ATOM 2655 C CA . THR A 1 332 ? -14.256 4.313 31.904 1.00 90.19 332 THR A CA 1
ATOM 2656 C C . THR A 1 332 ? -13.163 5.365 32.082 1.00 90.19 332 THR A C 1
ATOM 2658 O O . THR A 1 332 ? -13.387 6.362 32.782 1.00 90.19 332 THR A O 1
ATOM 2661 N N . PRO A 1 333 ? -12.015 5.250 31.393 1.00 89.88 333 PRO A N 1
ATOM 2662 C CA . PRO A 1 333 ? -11.018 6.316 31.349 1.00 89.88 333 PRO A CA 1
ATOM 2663 C C . PRO A 1 333 ? -11.519 7.654 30.771 1.00 89.88 333 PRO A C 1
ATOM 2665 O O . PRO A 1 333 ? -10.814 8.652 30.932 1.00 89.88 333 PRO A O 1
ATOM 2668 N N . LEU A 1 334 ? -12.708 7.696 30.142 1.00 87.12 334 LEU A N 1
ATOM 2669 C CA . LEU A 1 334 ? -13.414 8.904 29.677 1.00 87.12 334 LEU A CA 1
ATOM 2670 C C . LEU A 1 334 ? -14.504 9.414 30.646 1.00 87.12 334 LEU A C 1
ATOM 2672 O O . LEU A 1 334 ? -15.095 10.466 30.399 1.00 87.12 334 LEU A O 1
ATOM 2676 N N . GLY A 1 335 ? -14.782 8.695 31.738 1.00 87.00 335 GLY A N 1
ATOM 2677 C CA . GLY A 1 335 ? -15.851 8.990 32.702 1.00 87.00 335 GLY A CA 1
ATOM 2678 C C . GLY A 1 335 ? -16.981 7.952 32.706 1.00 87.00 335 GLY A C 1
ATOM 2679 O O . GLY A 1 335 ? -16.876 6.892 32.081 1.00 87.00 335 GLY A O 1
ATOM 2680 N N . TYR A 1 336 ? -18.061 8.243 33.436 1.00 87.06 336 TYR A N 1
ATOM 2681 C CA . TYR A 1 336 ? -19.211 7.344 33.569 1.00 87.06 336 TYR A CA 1
ATOM 2682 C C . TYR A 1 336 ? -20.077 7.272 32.302 1.00 87.06 336 TYR A C 1
ATOM 2684 O O . TYR A 1 336 ? -20.419 8.290 31.700 1.00 87.06 336 TYR A O 1
ATOM 2692 N N . THR A 1 337 ? -20.503 6.055 31.970 1.00 86.25 337 THR A N 1
ATOM 2693 C CA . THR A 1 337 ? -21.593 5.725 31.037 1.00 86.25 337 THR A CA 1
ATOM 2694 C C . THR A 1 337 ? -22.533 4.709 31.673 1.00 86.25 337 THR A C 1
ATOM 2696 O O . THR A 1 337 ? -22.271 4.227 32.773 1.00 86.25 337 THR A O 1
ATOM 2699 N N . CYS A 1 338 ? -23.610 4.352 30.981 1.00 81.69 338 CYS A N 1
ATOM 2700 C CA . CYS A 1 338 ? -24.491 3.248 31.349 1.00 81.69 338 CYS A CA 1
ATOM 2701 C C . CYS A 1 338 ? -24.680 2.262 30.195 1.00 81.69 338 CYS A C 1
ATOM 2703 O O . CYS A 1 338 ? -24.717 2.648 29.030 1.00 81.69 338 CYS A O 1
ATOM 2705 N N . VAL A 1 339 ? -24.892 0.989 30.511 1.00 80.50 339 VAL A N 1
ATOM 2706 C CA . VAL A 1 339 ? -25.256 -0.061 29.554 1.00 80.50 339 VAL A CA 1
ATOM 2707 C C . VAL A 1 339 ? -26.533 -0.738 30.048 1.00 80.50 339 VAL A C 1
ATOM 2709 O O . VAL A 1 339 ? -26.589 -1.197 31.184 1.00 80.50 339 VAL A O 1
ATOM 2712 N N . GLY A 1 340 ? -27.574 -0.794 29.208 1.00 74.19 340 GLY A N 1
ATOM 2713 C CA . GLY A 1 340 ? -28.836 -1.466 29.544 1.00 74.19 340 GLY A CA 1
ATOM 2714 C C . GLY A 1 340 ? -30.110 -0.756 29.053 1.00 74.19 340 GLY A C 1
ATOM 2715 O O . GLY A 1 340 ? -30.083 -0.040 28.035 1.00 74.19 340 GLY A O 1
ATOM 2716 N N . PRO A 1 341 ? -31.258 -1.000 29.718 1.00 72.44 341 PRO A N 1
ATOM 2717 C CA . PRO A 1 341 ? -32.513 -0.316 29.433 1.00 72.44 341 PRO A CA 1
ATOM 2718 C C . PRO A 1 341 ? -32.528 1.116 29.984 1.00 72.44 341 PRO A C 1
ATOM 2720 O O . PRO A 1 341 ? -31.723 1.504 30.819 1.00 72.44 341 PRO A O 1
ATOM 2723 N N . VAL A 1 342 ? -33.454 1.915 29.456 1.00 69.50 342 VAL A N 1
ATOM 2724 C CA . VAL A 1 342 ? -33.462 3.390 29.579 1.00 69.50 342 VAL A CA 1
ATOM 2725 C C . VAL A 1 342 ? -34.689 3.891 30.340 1.00 69.50 342 VAL A C 1
ATOM 2727 O O . VAL A 1 342 ? -34.786 5.066 30.658 1.00 69.50 342 VAL A O 1
ATOM 2730 N N . ALA A 1 343 ? -35.641 3.005 30.618 1.00 65.44 343 ALA A N 1
ATOM 2731 C CA . ALA A 1 343 ? -36.847 3.305 31.371 1.00 65.44 343 ALA A CA 1
ATOM 2732 C C . ALA A 1 343 ? -37.207 2.085 32.230 1.00 65.44 343 ALA A C 1
ATOM 2734 O O . ALA A 1 343 ? -37.207 0.967 31.695 1.00 65.44 343 ALA A O 1
ATOM 2735 N N . PRO A 1 344 ? -37.543 2.267 33.516 1.00 57.38 344 PRO A N 1
ATOM 2736 C CA . PRO A 1 344 ? -38.137 1.211 34.321 1.00 57.38 344 PRO A CA 1
ATOM 2737 C C . PRO A 1 344 ? -39.486 0.774 33.727 1.00 57.38 344 PRO A C 1
ATOM 2739 O O . PRO A 1 344 ? -40.390 1.583 33.532 1.00 57.38 344 PRO A O 1
ATOM 2742 N N . ALA A 1 345 ? -39.617 -0.519 33.419 1.00 52.03 345 ALA A N 1
ATOM 2743 C CA . ALA A 1 345 ? -40.876 -1.241 33.175 1.00 52.03 345 ALA A CA 1
ATOM 2744 C C . ALA A 1 345 ? -41.908 -0.684 32.148 1.00 52.03 345 ALA A C 1
ATOM 2746 O O . ALA A 1 345 ? -43.037 -1.176 32.095 1.00 52.03 345 ALA A O 1
ATOM 2747 N N . ALA A 1 346 ? -41.559 0.258 31.265 1.00 43.31 346 ALA A N 1
ATOM 2748 C CA . ALA A 1 346 ? -42.493 0.806 30.273 1.00 43.31 346 ALA A CA 1
ATOM 2749 C C . ALA A 1 346 ? -42.495 0.041 28.926 1.00 43.31 346 ALA A C 1
ATOM 2751 O O . ALA A 1 346 ? -41.729 0.350 28.019 1.00 43.31 346 ALA A O 1
ATOM 2752 N N . ARG A 1 347 ? -43.450 -0.897 28.787 1.00 39.31 347 ARG A N 1
ATOM 2753 C CA . ARG A 1 347 ? -43.888 -1.613 27.559 1.00 39.31 347 ARG A CA 1
ATOM 2754 C C . ARG A 1 347 ? -42.853 -2.508 26.842 1.00 39.31 347 ARG A C 1
ATOM 2756 O O . ARG A 1 347 ? -41.906 -2.054 26.210 1.00 39.31 347 ARG A O 1
ATOM 2763 N N . ARG A 1 348 ? -43.163 -3.814 26.806 1.00 38.38 348 ARG A N 1
ATOM 2764 C CA . ARG A 1 348 ? -42.529 -4.837 25.949 1.00 38.38 348 ARG A CA 1
ATOM 2765 C C . ARG A 1 348 ? -42.843 -4.609 24.460 1.00 38.38 348 ARG A C 1
ATOM 2767 O O . ARG A 1 348 ? -43.641 -5.335 23.876 1.00 38.38 348 ARG A O 1
ATOM 2774 N N . ALA A 1 349 ? -42.202 -3.631 23.838 1.00 38.00 349 ALA A N 1
ATOM 2775 C CA . ALA A 1 349 ? -42.013 -3.639 22.393 1.00 38.00 349 ALA A CA 1
ATOM 2776 C C . ALA A 1 349 ? -40.630 -4.235 22.100 1.00 38.00 349 ALA A C 1
ATOM 2778 O O . ALA A 1 349 ? -39.626 -3.762 22.634 1.00 38.00 349 ALA A O 1
ATOM 2779 N N . PHE A 1 350 ? -40.566 -5.286 21.276 1.00 39.09 350 PHE A N 1
ATOM 2780 C CA . PHE A 1 350 ? -39.306 -5.913 20.859 1.00 39.09 350 PHE A CA 1
ATOM 2781 C C . PHE A 1 350 ? -38.568 -5.006 19.865 1.00 39.09 350 PHE A C 1
ATOM 2783 O O . PHE A 1 350 ? -38.538 -5.239 18.661 1.00 39.09 350 PHE A O 1
ATOM 2790 N N . HIS A 1 351 ? -37.988 -3.922 20.373 1.00 40.59 351 HIS A N 1
ATOM 2791 C CA . HIS A 1 351 ? -37.167 -3.010 19.592 1.00 40.59 351 HIS A CA 1
ATOM 2792 C C . HIS A 1 351 ? -35.761 -3.592 19.431 1.00 40.59 351 HIS A C 1
ATOM 2794 O O . HIS A 1 351 ? -34.903 -3.433 20.301 1.00 40.59 351 HIS A O 1
ATOM 2800 N N . THR A 1 352 ? -35.503 -4.238 18.294 1.00 37.38 352 THR A N 1
ATOM 2801 C CA . THR A 1 352 ? -34.136 -4.536 17.857 1.00 37.38 352 THR A CA 1
ATOM 2802 C C . THR A 1 352 ? -33.402 -3.219 17.616 1.00 37.38 352 THR A C 1
ATOM 2804 O O . THR A 1 352 ? -33.605 -2.559 16.594 1.00 37.38 352 THR A O 1
ATOM 2807 N N . ARG A 1 353 ? -32.549 -2.819 18.565 1.00 45.47 353 ARG A N 1
ATOM 2808 C CA . ARG A 1 353 ? -31.627 -1.694 18.389 1.00 45.47 353 ARG A CA 1
ATOM 2809 C C . ARG A 1 353 ? -30.645 -2.054 17.275 1.00 45.47 353 ARG A C 1
ATOM 2811 O O . ARG A 1 353 ? -29.717 -2.820 17.499 1.00 45.47 353 ARG A O 1
ATOM 2818 N N . SER A 1 354 ? -30.864 -1.503 16.085 1.00 37.22 354 SER A N 1
ATOM 2819 C CA . SER A 1 354 ? -29.896 -1.567 14.990 1.00 37.22 354 SER A CA 1
ATOM 2820 C C . SER A 1 354 ? -28.719 -0.655 15.327 1.00 37.22 354 SER A C 1
ATOM 2822 O O . SER A 1 354 ? -28.732 0.526 14.977 1.00 37.22 354 SER A O 1
ATOM 2824 N N . VAL A 1 355 ? -27.731 -1.201 16.033 1.00 40.91 355 VAL A N 1
ATOM 2825 C CA . VAL A 1 355 ? -26.358 -0.698 15.984 1.00 40.91 355 VAL A CA 1
ATOM 2826 C C . VAL A 1 355 ? -25.735 -1.335 14.748 1.00 40.91 355 VAL A C 1
ATOM 2828 O O . VAL A 1 355 ? -25.696 -2.560 14.637 1.00 40.91 355 VAL A O 1
ATOM 2831 N N . SER A 1 356 ? -25.332 -0.511 13.785 1.00 41.00 356 SER A N 1
ATOM 2832 C CA . SER A 1 356 ? -24.511 -0.979 12.673 1.00 41.00 356 SER A CA 1
ATOM 2833 C C . SER A 1 356 ? -23.086 -1.093 13.193 1.00 41.00 356 SER A C 1
ATOM 2835 O O . SER A 1 356 ? -22.415 -0.080 13.339 1.00 41.00 356 SER A O 1
ATOM 2837 N N . THR A 1 357 ? -22.650 -2.306 13.513 1.00 40.16 357 THR A N 1
ATOM 2838 C CA . THR A 1 357 ? -21.241 -2.592 13.793 1.00 40.16 357 THR A CA 1
ATOM 2839 C C . THR A 1 357 ? -20.494 -2.712 12.466 1.00 40.16 357 THR A C 1
ATOM 2841 O O . THR A 1 357 ? -20.957 -3.426 11.568 1.00 40.16 357 THR A O 1
ATOM 2844 N N . PHE A 1 358 ? -19.361 -2.021 12.340 1.00 45.62 358 PHE A N 1
ATOM 2845 C CA . PHE A 1 358 ? -18.565 -1.950 11.114 1.00 45.62 358 PHE A CA 1
ATOM 2846 C C . PHE A 1 358 ? -17.159 -2.528 11.353 1.00 45.62 358 PHE A C 1
ATOM 2848 O O . PHE A 1 358 ? -16.332 -1.905 12.019 1.00 45.62 358 PHE A O 1
ATOM 2855 N N . HIS A 1 359 ? -16.867 -3.690 10.768 1.00 38.53 359 HIS A N 1
ATOM 2856 C CA . HIS A 1 359 ? -15.497 -4.185 10.606 1.00 38.53 359 HIS A CA 1
ATOM 2857 C C . HIS A 1 359 ? -14.891 -3.473 9.396 1.00 38.53 359 HIS A C 1
ATOM 2859 O O . HIS A 1 359 ? -15.402 -3.627 8.291 1.00 38.53 359 HIS A O 1
ATOM 2865 N N . CYS A 1 360 ? -13.841 -2.674 9.573 1.00 38.81 360 CYS A N 1
ATOM 2866 C CA . CYS A 1 360 ? -13.255 -1.916 8.470 1.00 38.81 360 CYS A CA 1
ATOM 2867 C C . CYS A 1 360 ? -11.814 -2.331 8.185 1.00 38.81 360 CYS A C 1
ATOM 2869 O O . CYS A 1 360 ? -10.907 -2.081 8.979 1.00 38.81 360 CYS A O 1
ATOM 2871 N N . THR A 1 361 ? -11.603 -2.851 6.979 1.00 43.19 361 THR A N 1
ATOM 2872 C CA . THR A 1 361 ? -10.284 -2.970 6.363 1.00 43.19 361 THR A CA 1
ATOM 2873 C C . THR A 1 361 ? -9.996 -1.692 5.577 1.00 43.19 361 THR A C 1
ATOM 2875 O O . THR A 1 361 ? -10.509 -1.500 4.471 1.00 43.19 361 THR A O 1
ATOM 2878 N N . VAL A 1 362 ? -9.147 -0.817 6.120 1.00 43.81 362 VAL A N 1
ATOM 2879 C CA . VAL A 1 362 ? -8.446 0.160 5.273 1.00 43.81 362 VAL A CA 1
ATOM 2880 C C . VAL A 1 362 ? -7.482 -0.642 4.399 1.00 43.81 362 VAL A C 1
ATOM 2882 O O . VAL A 1 362 ? -6.786 -1.516 4.920 1.00 43.81 362 VAL A O 1
ATOM 2885 N N . ASP A 1 363 ? -7.393 -0.348 3.098 1.00 44.91 363 ASP A N 1
ATOM 2886 C CA . ASP A 1 363 ? -6.660 -1.165 2.104 1.00 44.91 363 ASP A CA 1
ATOM 2887 C C . ASP A 1 363 ? -5.111 -1.091 2.229 1.00 44.91 363 ASP A C 1
ATOM 2889 O O . ASP A 1 363 ? -4.330 -1.338 1.306 1.00 44.91 363 ASP A O 1
ATOM 2893 N N . ARG A 1 364 ? -4.633 -0.785 3.441 1.00 45.03 364 ARG A N 1
ATOM 2894 C CA . ARG A 1 364 ? -3.263 -1.020 3.899 1.00 45.03 364 ARG A CA 1
ATOM 2895 C C . ARG A 1 364 ? -2.910 -2.498 3.883 1.00 45.03 364 ARG A C 1
ATOM 2897 O O . ARG A 1 364 ? -1.732 -2.804 3.771 1.00 45.03 364 ARG A O 1
ATOM 2904 N N . GLU A 1 365 ? -3.879 -3.406 3.985 1.00 51.97 365 GLU A N 1
ATOM 2905 C CA . GLU A 1 365 ? -3.609 -4.844 3.986 1.00 51.97 365 GLU A CA 1
ATOM 2906 C C . GLU A 1 365 ? -3.029 -5.319 2.646 1.00 51.97 365 GLU A C 1
ATOM 2908 O O . GLU A 1 365 ? -2.068 -6.087 2.652 1.00 51.97 365 GLU A O 1
ATOM 2913 N N . VAL A 1 366 ? -3.483 -4.771 1.510 1.00 53.06 366 VAL A N 1
ATOM 2914 C CA . VAL A 1 366 ? -2.853 -5.000 0.198 1.00 53.06 366 VAL A CA 1
ATOM 2915 C C . VAL A 1 366 ? -1.423 -4.464 0.173 1.00 53.06 366 VAL A C 1
ATOM 2917 O O . VAL A 1 366 ? -0.525 -5.193 -0.229 1.00 53.06 366 VAL A O 1
ATOM 2920 N N . ASN A 1 367 ? -1.163 -3.249 0.668 1.00 48.03 367 ASN A N 1
ATOM 2921 C CA . ASN A 1 367 ? 0.195 -2.681 0.713 1.00 48.03 367 ASN A CA 1
ATOM 2922 C C . ASN A 1 367 ? 1.134 -3.395 1.703 1.00 48.03 367 ASN A C 1
ATOM 2924 O O . ASN A 1 367 ? 2.322 -3.539 1.430 1.00 48.03 367 ASN A O 1
ATOM 2928 N N . ILE A 1 368 ? 0.625 -3.867 2.842 1.00 54.97 368 ILE A N 1
ATOM 2929 C CA . ILE A 1 368 ? 1.373 -4.674 3.815 1.00 54.97 368 ILE A CA 1
ATOM 2930 C C . ILE A 1 368 ? 1.620 -6.073 3.248 1.00 54.97 368 ILE A C 1
ATOM 2932 O O . ILE A 1 368 ? 2.689 -6.627 3.472 1.00 54.97 368 ILE A O 1
ATOM 2936 N N . THR A 1 369 ? 0.678 -6.634 2.489 1.00 53.91 369 THR A N 1
ATOM 2937 C CA . THR A 1 369 ? 0.841 -7.931 1.821 1.00 53.91 369 THR A CA 1
ATOM 2938 C C . THR A 1 369 ? 1.794 -7.829 0.635 1.00 53.91 369 THR A C 1
ATOM 2940 O O . THR A 1 369 ? 2.644 -8.695 0.505 1.00 53.91 369 THR A O 1
ATOM 2943 N N . LEU A 1 370 ? 1.751 -6.753 -0.159 1.00 53.97 370 LEU A N 1
ATOM 2944 C CA . LEU A 1 370 ? 2.742 -6.433 -1.196 1.00 53.97 370 LEU A CA 1
ATOM 2945 C C . LEU A 1 370 ? 4.125 -6.197 -0.597 1.00 53.97 370 LEU A C 1
ATOM 2947 O O . LEU A 1 370 ? 5.100 -6.738 -1.101 1.00 53.97 370 LEU A O 1
ATOM 2951 N N . ARG A 1 371 ? 4.217 -5.458 0.515 1.00 53.03 371 ARG A N 1
ATOM 2952 C CA . ARG A 1 371 ? 5.484 -5.268 1.223 1.00 53.03 371 ARG A CA 1
ATOM 2953 C C . ARG A 1 371 ? 6.015 -6.592 1.767 1.00 53.03 371 ARG A C 1
ATOM 2955 O O . ARG A 1 371 ? 7.165 -6.899 1.504 1.00 53.03 371 ARG A O 1
ATOM 2962 N N . LYS A 1 372 ? 5.190 -7.404 2.434 1.00 55.62 372 LYS A N 1
ATOM 2963 C CA . LYS A 1 372 ? 5.569 -8.751 2.896 1.00 55.62 372 LYS A CA 1
ATOM 2964 C C . LYS A 1 372 ? 5.917 -9.682 1.735 1.00 55.62 372 LYS A C 1
ATOM 2966 O O . LYS A 1 372 ? 6.799 -10.512 1.880 1.00 55.62 372 LYS A O 1
ATOM 2971 N N . PHE A 1 373 ? 5.248 -9.554 0.592 1.00 57.62 373 PHE A N 1
ATOM 2972 C CA . PHE A 1 373 ? 5.539 -10.303 -0.628 1.00 57.62 373 PHE A CA 1
ATOM 2973 C C . PHE A 1 373 ? 6.914 -9.910 -1.180 1.00 57.62 373 PHE A C 1
ATOM 2975 O O . PHE A 1 373 ? 7.747 -10.786 -1.371 1.00 57.62 373 PHE A O 1
ATOM 2982 N N . TRP A 1 374 ? 7.211 -8.612 -1.300 1.00 53.69 374 TRP A N 1
ATOM 2983 C CA . TRP A 1 374 ? 8.542 -8.110 -1.656 1.00 53.69 374 TRP A CA 1
ATOM 2984 C C . TRP A 1 374 ? 9.607 -8.456 -0.603 1.00 53.69 374 TRP A C 1
ATOM 2986 O O . TRP A 1 374 ? 10.719 -8.811 -0.964 1.00 53.69 374 TRP A O 1
ATOM 2996 N N . GLU A 1 375 ? 9.292 -8.434 0.693 1.00 54.03 375 GLU A N 1
ATOM 2997 C CA . GLU A 1 375 ? 10.192 -8.866 1.774 1.00 54.03 375 GLU A CA 1
ATOM 2998 C C . GLU A 1 375 ? 10.467 -10.383 1.720 1.00 54.03 375 GLU A C 1
ATOM 3000 O O . GLU A 1 375 ? 11.583 -10.809 2.008 1.00 54.03 375 GLU A O 1
ATOM 3005 N N . VAL A 1 376 ? 9.487 -11.199 1.309 1.00 51.84 376 VAL A N 1
ATOM 3006 C CA . VAL A 1 376 ? 9.618 -12.655 1.112 1.00 51.84 376 VAL A CA 1
ATOM 3007 C C . VAL A 1 376 ? 10.337 -12.998 -0.197 1.00 51.84 376 VAL A C 1
ATOM 3009 O O . VAL A 1 376 ? 11.150 -13.922 -0.206 1.00 51.84 376 VAL A O 1
ATOM 3012 N N . ASP A 1 377 ? 10.142 -12.238 -1.273 1.00 52.00 377 ASP A N 1
ATOM 3013 C CA . ASP A 1 377 ? 10.980 -12.324 -2.478 1.00 52.00 377 ASP A CA 1
ATOM 3014 C C . ASP A 1 377 ? 12.428 -11.900 -2.157 1.00 52.00 377 ASP A C 1
ATOM 3016 O O . ASP A 1 377 ? 13.387 -12.579 -2.545 1.00 52.00 377 ASP A O 1
ATOM 3020 N N . ASN A 1 378 ? 12.604 -10.874 -1.315 1.00 49.81 378 ASN A N 1
ATOM 3021 C CA . ASN A 1 378 ? 13.899 -10.452 -0.776 1.00 49.81 378 ASN A CA 1
ATOM 3022 C C . ASN A 1 378 ? 14.534 -11.480 0.181 1.00 49.81 378 ASN A C 1
ATOM 3024 O O . ASN A 1 378 ? 15.738 -11.400 0.422 1.00 49.81 378 ASN A O 1
ATOM 3028 N N . MET A 1 379 ? 13.817 -12.512 0.650 1.00 44.78 379 MET A N 1
ATOM 3029 C CA . MET A 1 379 ? 14.463 -13.659 1.315 1.00 44.78 379 MET A CA 1
ATOM 3030 C C . MET A 1 379 ? 15.355 -14.467 0.350 1.00 44.78 379 MET A C 1
ATOM 3032 O O . MET A 1 379 ? 16.135 -15.297 0.807 1.00 44.78 379 MET A O 1
ATOM 3036 N N . GLY A 1 380 ? 15.294 -14.212 -0.968 1.00 43.59 380 GLY A N 1
ATOM 3037 C CA . GLY A 1 380 ? 16.342 -14.591 -1.929 1.00 43.59 380 GLY A CA 1
ATOM 3038 C C . GLY A 1 380 ? 17.476 -13.564 -2.079 1.00 43.59 380 GLY A C 1
ATOM 3039 O O . GLY A 1 380 ? 18.620 -13.956 -2.265 1.00 43.59 380 GLY A O 1
ATOM 3040 N N . LEU A 1 381 ? 17.206 -12.261 -1.935 1.00 44.41 381 LEU A N 1
ATOM 3041 C CA . LEU A 1 381 ? 18.233 -11.206 -2.034 1.00 44.41 381 LEU A CA 1
ATOM 3042 C C . LEU A 1 381 ? 19.179 -11.140 -0.823 1.00 44.41 381 LEU A C 1
ATOM 3044 O O . LEU A 1 381 ? 20.238 -10.530 -0.913 1.00 44.41 381 LEU A O 1
ATOM 3048 N N . ASN A 1 382 ? 18.859 -11.834 0.273 1.00 44.03 382 ASN A N 1
ATOM 3049 C CA . ASN A 1 382 ? 19.810 -12.122 1.353 1.00 44.03 382 ASN A CA 1
ATOM 3050 C C . ASN A 1 382 ? 20.866 -13.189 0.986 1.00 44.03 382 ASN A C 1
ATOM 3052 O O . ASN A 1 382 ? 21.648 -13.607 1.846 1.00 44.03 382 ASN A O 1
ATOM 3056 N N . CYS A 1 383 ? 20.966 -13.593 -0.285 1.00 44.81 383 CYS A N 1
ATOM 3057 C CA . CYS A 1 383 ? 22.256 -13.985 -0.836 1.00 44.81 383 CYS A CA 1
ATOM 3058 C C . CYS A 1 383 ? 23.253 -12.846 -0.582 1.00 44.81 383 CYS A C 1
ATOM 3060 O O . CYS A 1 383 ? 23.226 -11.827 -1.270 1.00 44.81 383 CYS A O 1
ATOM 3062 N N . LYS A 1 384 ? 24.166 -13.031 0.387 1.00 50.81 384 LYS A N 1
ATOM 3063 C CA . LYS A 1 384 ? 25.419 -12.266 0.423 1.00 50.81 384 LYS A CA 1
ATOM 3064 C C . LYS A 1 384 ? 25.978 -12.321 -0.991 1.00 50.81 384 LYS A C 1
ATOM 3066 O O . LYS A 1 384 ? 26.252 -13.423 -1.461 1.00 50.81 384 LYS A O 1
ATOM 3071 N N . VAL A 1 385 ? 26.082 -11.181 -1.668 1.00 59.25 385 VAL A N 1
ATOM 3072 C CA . VAL A 1 385 ? 26.564 -11.165 -3.047 1.00 59.25 385 VAL A CA 1
ATOM 3073 C C . VAL A 1 385 ? 28.017 -11.615 -3.007 1.00 59.25 385 VAL A C 1
ATOM 3075 O O . VAL A 1 385 ? 28.891 -10.886 -2.542 1.00 59.25 385 VAL A O 1
ATOM 3078 N N . THR A 1 386 ? 28.256 -12.869 -3.386 1.00 61.88 386 THR A N 1
ATOM 3079 C CA . THR A 1 386 ? 29.586 -13.462 -3.367 1.00 61.88 386 THR A CA 1
ATOM 3080 C C . THR A 1 386 ? 30.321 -12.982 -4.600 1.00 61.88 386 THR A C 1
ATOM 3082 O O . THR A 1 386 ? 30.275 -13.615 -5.651 1.00 61.88 386 THR A O 1
ATOM 3085 N N . CYS A 1 387 ? 30.986 -11.840 -4.468 1.00 68.62 387 CYS A N 1
ATOM 3086 C CA . CYS A 1 387 ? 32.028 -11.462 -5.403 1.00 68.62 387 CYS A CA 1
ATOM 3087 C C . CYS A 1 387 ? 33.164 -12.482 -5.267 1.00 68.62 387 CYS A C 1
ATOM 3089 O O . CYS A 1 387 ? 33.695 -12.710 -4.178 1.00 68.62 387 CYS A O 1
ATOM 3091 N N . HIS A 1 388 ? 33.497 -13.132 -6.371 1.00 73.94 388 HIS A N 1
ATOM 3092 C CA . HIS A 1 388 ? 34.606 -14.066 -6.490 1.00 73.94 388 HIS A CA 1
ATOM 3093 C C . HIS A 1 388 ? 35.829 -13.396 -7.130 1.00 73.94 388 HIS A C 1
ATOM 3095 O O . HIS A 1 388 ? 36.948 -13.882 -6.955 1.00 73.94 388 HIS A O 1
ATOM 3101 N N . THR A 1 389 ? 35.642 -12.267 -7.826 1.00 82.12 389 THR A N 1
ATOM 3102 C CA . THR A 1 389 ? 36.728 -11.443 -8.374 1.00 82.12 389 THR A CA 1
ATOM 3103 C C . THR A 1 389 ? 36.665 -9.993 -7.884 1.00 82.12 389 THR A C 1
ATOM 3105 O O . THR A 1 389 ? 35.616 -9.473 -7.506 1.00 82.12 389 THR A O 1
ATOM 3108 N N . LYS A 1 390 ? 37.808 -9.296 -7.944 1.00 81.44 390 LYS A N 1
ATOM 3109 C CA . LYS A 1 390 ? 37.881 -7.850 -7.666 1.00 81.44 390 LYS A CA 1
ATOM 3110 C C . LYS A 1 390 ? 37.127 -7.009 -8.703 1.00 81.44 390 LYS A C 1
ATOM 3112 O O . LYS A 1 390 ? 36.718 -5.897 -8.401 1.00 81.44 390 LYS A O 1
ATOM 3117 N N . GLU A 1 391 ? 36.953 -7.532 -9.914 1.00 83.00 391 GLU A N 1
ATOM 3118 C CA . GLU A 1 391 ? 36.209 -6.877 -10.997 1.00 83.00 391 GLU A CA 1
ATOM 3119 C C . GLU A 1 391 ? 34.700 -6.876 -10.705 1.00 83.00 391 GLU A C 1
ATOM 3121 O O . GLU A 1 391 ? 34.022 -5.891 -10.984 1.00 83.00 391 GLU A O 1
ATOM 3126 N N . GLU A 1 392 ? 34.188 -7.937 -10.071 1.00 84.62 392 GLU A N 1
ATOM 3127 C CA . GLU A 1 392 ? 32.805 -8.023 -9.589 1.00 84.62 392 GLU A CA 1
ATOM 3128 C C . GLU A 1 392 ? 32.539 -7.056 -8.419 1.00 84.62 392 GLU A C 1
ATOM 3130 O O . GLU A 1 392 ? 31.504 -6.386 -8.402 1.00 84.62 392 GLU A O 1
ATOM 3135 N N . GLU A 1 393 ? 33.482 -6.935 -7.472 1.00 83.69 393 GLU A N 1
ATOM 3136 C CA . GLU A 1 393 ? 33.421 -5.942 -6.382 1.00 83.69 393 GLU A CA 1
ATOM 3137 C C . GLU A 1 393 ? 33.444 -4.505 -6.920 1.00 83.69 393 GLU A C 1
ATOM 3139 O O . GLU A 1 393 ? 32.630 -3.675 -6.513 1.00 83.69 393 GLU A O 1
ATOM 3144 N N . GLU A 1 394 ? 34.349 -4.218 -7.860 1.00 84.75 394 GLU A N 1
ATOM 3145 C CA . GLU A 1 394 ? 34.458 -2.923 -8.535 1.00 84.75 394 GLU A CA 1
ATOM 3146 C C . GLU A 1 394 ? 33.162 -2.568 -9.272 1.00 84.75 394 GLU A C 1
ATOM 3148 O O . GLU A 1 394 ? 32.641 -1.463 -9.113 1.00 84.75 394 GLU A O 1
ATOM 3153 N N . ALA A 1 395 ? 32.603 -3.517 -10.030 1.00 86.56 395 ALA A N 1
ATOM 3154 C CA . ALA A 1 395 ? 31.391 -3.300 -10.806 1.00 86.56 395 ALA A CA 1
ATOM 3155 C C . ALA A 1 395 ? 30.181 -2.968 -9.926 1.00 86.56 395 ALA A C 1
ATOM 3157 O O . ALA A 1 395 ? 29.435 -2.035 -10.228 1.00 86.56 395 ALA A O 1
ATOM 3158 N N . ILE A 1 396 ? 30.009 -3.689 -8.813 1.00 85.94 396 ILE A N 1
ATOM 3159 C CA . ILE A 1 396 ? 28.961 -3.386 -7.832 1.00 85.94 396 ILE A CA 1
ATOM 3160 C C . ILE A 1 396 ? 29.187 -2.022 -7.197 1.00 85.94 396 ILE A C 1
ATOM 3162 O O . ILE A 1 396 ? 28.236 -1.248 -7.086 1.00 85.94 396 ILE A O 1
ATOM 3166 N N . ARG A 1 397 ? 30.424 -1.713 -6.792 1.00 85.94 397 ARG A N 1
ATOM 3167 C CA . ARG A 1 397 ? 30.729 -0.450 -6.122 1.00 85.94 397 ARG A CA 1
ATOM 3168 C C . ARG A 1 397 ? 30.401 0.742 -7.020 1.00 85.94 397 ARG A C 1
ATOM 3170 O O . ARG A 1 397 ? 29.664 1.619 -6.585 1.00 85.94 397 ARG A O 1
ATOM 3177 N N . VAL A 1 398 ? 30.830 0.720 -8.286 1.00 87.19 398 VAL A N 1
ATOM 3178 C CA . VAL A 1 398 ? 30.504 1.769 -9.269 1.00 87.19 398 VAL A CA 1
ATOM 3179 C C . VAL A 1 398 ? 28.991 1.923 -9.447 1.00 87.19 398 VAL A C 1
ATOM 3181 O O . VAL A 1 398 ? 28.494 3.048 -9.428 1.00 87.19 398 VAL A O 1
ATOM 3184 N N . VAL A 1 399 ? 28.239 0.826 -9.586 1.00 87.75 399 VAL A N 1
ATOM 3185 C CA . VAL A 1 399 ? 26.778 0.889 -9.782 1.00 87.75 399 VAL A CA 1
ATOM 3186 C C . VAL A 1 399 ? 26.050 1.410 -8.538 1.00 87.75 399 VAL A C 1
ATOM 3188 O O . VAL A 1 399 ? 25.126 2.201 -8.684 1.00 87.75 399 VAL A O 1
ATOM 3191 N N . ILE A 1 400 ? 26.461 1.020 -7.325 1.00 85.19 400 ILE A N 1
ATOM 3192 C CA . ILE A 1 400 ? 25.838 1.490 -6.075 1.00 85.19 400 ILE A CA 1
ATOM 3193 C C . ILE A 1 400 ? 26.202 2.952 -5.783 1.00 85.19 400 ILE A C 1
ATOM 3195 O O . ILE A 1 400 ? 25.312 3.744 -5.487 1.00 85.19 400 ILE A O 1
ATOM 3199 N N . GLU A 1 401 ? 27.478 3.334 -5.886 1.00 86.25 401 GLU A N 1
ATOM 3200 C CA . GLU A 1 401 ? 27.941 4.704 -5.603 1.00 86.25 401 GLU A CA 1
ATOM 3201 C C . GLU A 1 401 ? 27.400 5.730 -6.610 1.00 86.25 401 GLU A C 1
ATOM 3203 O O . GLU A 1 401 ? 27.216 6.895 -6.263 1.00 86.25 401 GLU A O 1
ATOM 3208 N N . SER A 1 402 ? 27.123 5.306 -7.848 1.00 85.19 402 SER A N 1
ATOM 3209 C CA . SER A 1 402 ? 26.509 6.156 -8.876 1.00 85.19 402 SER A CA 1
ATOM 3210 C C . SER A 1 402 ? 24.981 6.124 -8.899 1.00 85.19 402 SER A C 1
ATOM 3212 O O . SER A 1 402 ? 24.393 6.869 -9.681 1.00 85.19 402 SER A O 1
ATOM 3214 N N . MET A 1 403 ? 24.330 5.289 -8.078 1.00 84.44 403 MET A N 1
ATOM 3215 C CA . MET A 1 403 ? 22.875 5.153 -8.092 1.00 84.44 403 MET A CA 1
ATOM 3216 C C . MET A 1 403 ? 22.204 6.401 -7.513 1.00 84.44 403 MET A C 1
ATOM 3218 O O . MET A 1 403 ? 22.099 6.570 -6.297 1.00 84.44 403 MET A O 1
ATOM 3222 N N . ALA A 1 404 ? 21.689 7.247 -8.400 1.00 76.56 404 ALA A N 1
ATOM 3223 C CA . ALA A 1 404 ? 20.910 8.425 -8.047 1.00 76.56 404 ALA A CA 1
ATOM 3224 C C . ALA A 1 404 ? 19.431 8.237 -8.417 1.00 76.56 404 ALA A C 1
ATOM 3226 O O . ALA A 1 404 ? 19.091 7.602 -9.418 1.00 76.56 404 ALA A O 1
ATOM 3227 N N . GLY A 1 405 ? 18.537 8.823 -7.618 1.00 63.44 405 GLY A N 1
ATOM 3228 C CA . GLY A 1 405 ? 17.163 9.063 -8.054 1.00 63.44 405 GLY A CA 1
ATOM 3229 C C . GLY A 1 405 ? 17.160 10.257 -9.003 1.00 63.44 405 GLY A C 1
ATOM 3230 O O . GLY A 1 405 ? 17.384 11.375 -8.551 1.00 63.44 405 GLY A O 1
ATOM 3231 N N . GLY A 1 406 ? 16.949 10.014 -10.296 1.00 58.94 406 GLY A N 1
ATOM 3232 C CA . GLY A 1 406 ? 16.857 11.065 -11.306 1.00 58.94 406 GLY A CA 1
ATOM 3233 C C . GLY A 1 406 ? 15.530 11.823 -11.230 1.00 58.94 406 GLY A C 1
ATOM 3234 O O . GLY A 1 406 ? 14.520 11.295 -10.753 1.00 58.94 406 GLY A O 1
ATOM 3235 N N . ASP A 1 407 ? 15.520 13.049 -11.758 1.00 57.88 407 ASP A N 1
ATOM 3236 C CA . ASP A 1 407 ? 14.404 14.003 -11.634 1.00 57.88 407 ASP A CA 1
ATOM 3237 C C . ASP A 1 407 ? 13.055 13.471 -12.166 1.00 57.88 407 ASP A C 1
ATOM 3239 O O . ASP A 1 407 ? 11.991 13.876 -11.699 1.00 57.88 407 ASP A O 1
ATOM 3243 N N . ASN A 1 408 ? 13.086 12.506 -13.093 1.00 58.59 408 ASN A N 1
ATOM 3244 C CA . ASN A 1 408 ? 11.911 11.874 -13.711 1.00 58.59 408 ASN A CA 1
ATOM 3245 C C . ASN A 1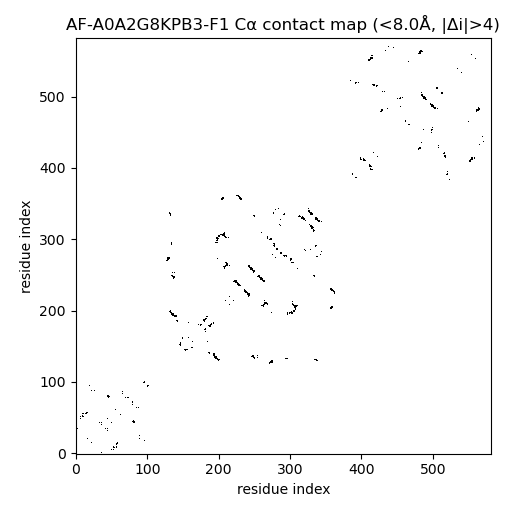 408 ? 11.430 10.582 -13.008 1.00 58.59 408 ASN A C 1
ATOM 3247 O O . ASN A 1 408 ? 10.790 9.737 -13.636 1.00 58.59 408 ASN A O 1
ATOM 3251 N N . CYS A 1 409 ? 11.752 10.388 -11.724 1.00 64.69 409 CYS A N 1
ATOM 3252 C CA . CYS A 1 409 ? 11.441 9.166 -10.957 1.00 64.69 409 CYS A CA 1
ATOM 3253 C C . CYS A 1 409 ? 12.047 7.867 -11.537 1.00 64.69 409 CYS A C 1
ATOM 3255 O O . CYS A 1 409 ? 11.548 6.772 -11.266 1.00 64.69 409 CYS A O 1
ATOM 3257 N N . ARG A 1 410 ? 13.129 7.978 -12.315 1.00 75.62 410 ARG A N 1
ATOM 3258 C CA . ARG A 1 410 ? 13.928 6.855 -12.833 1.00 75.62 410 ARG A CA 1
ATOM 3259 C C . ARG A 1 410 ? 15.252 6.755 -12.076 1.00 75.62 410 ARG A C 1
ATOM 3261 O O . ARG A 1 410 ? 15.728 7.742 -11.521 1.00 75.62 410 ARG A O 1
ATOM 3268 N N . TYR A 1 411 ? 15.852 5.569 -12.051 1.00 80.88 411 TYR A N 1
ATOM 3269 C CA . TYR A 1 411 ? 17.169 5.372 -11.437 1.00 80.88 411 TYR A CA 1
ATOM 3270 C C . TYR A 1 411 ? 18.266 5.652 -12.460 1.00 80.88 411 TYR A C 1
ATOM 3272 O O . TYR A 1 411 ? 18.277 5.020 -13.513 1.00 80.88 411 TYR A O 1
ATOM 3280 N N . GLN A 1 412 ? 19.191 6.556 -12.146 1.00 86.81 412 GLN A N 1
ATOM 3281 C CA . GLN A 1 412 ? 20.375 6.832 -12.962 1.00 86.81 412 GLN A CA 1
ATOM 3282 C C . GLN A 1 412 ? 21.575 6.055 -12.412 1.00 86.81 412 GLN A C 1
ATOM 3284 O O . GLN A 1 412 ? 21.771 6.019 -11.198 1.00 86.81 412 GLN A O 1
ATOM 3289 N N . VAL A 1 413 ? 22.361 5.427 -13.292 1.00 91.25 413 VAL A N 1
ATOM 3290 C CA . VAL A 1 413 ? 23.563 4.647 -12.934 1.00 91.25 413 VAL A CA 1
ATOM 3291 C C . VAL A 1 413 ? 24.709 4.871 -13.926 1.00 91.25 413 VAL A C 1
ATOM 3293 O O . VAL A 1 413 ? 24.487 5.123 -15.114 1.00 91.25 413 VAL A O 1
ATOM 3296 N N . ARG A 1 414 ? 25.951 4.727 -13.451 1.00 91.31 414 ARG A N 1
ATOM 3297 C CA . ARG A 1 414 ? 27.156 4.645 -14.292 1.00 91.31 414 ARG A CA 1
ATOM 3298 C C . ARG A 1 414 ? 27.458 3.223 -14.724 1.00 91.31 414 ARG A C 1
ATOM 3300 O O . ARG A 1 414 ? 27.121 2.253 -14.045 1.00 91.31 414 ARG A O 1
ATOM 3307 N N . ILE A 1 415 ? 28.149 3.113 -15.851 1.00 91.81 415 ILE A N 1
ATOM 3308 C CA . ILE A 1 415 ? 28.599 1.837 -16.394 1.00 91.81 415 ILE A CA 1
ATOM 3309 C C . ILE A 1 415 ? 29.945 1.456 -15.754 1.00 91.81 415 ILE A C 1
ATOM 3311 O O . ILE A 1 415 ? 30.866 2.276 -15.714 1.00 91.81 415 ILE A O 1
ATOM 3315 N N . PRO A 1 416 ? 30.108 0.214 -15.261 1.00 92.19 416 PRO A N 1
ATOM 3316 C CA . PRO A 1 416 ? 31.352 -0.233 -14.644 1.00 92.19 416 PRO A CA 1
ATOM 3317 C C . PRO A 1 416 ? 32.405 -0.564 -15.712 1.00 92.19 416 PRO A C 1
ATOM 3319 O O . PRO A 1 416 ? 32.618 -1.723 -16.071 1.00 92.19 416 PRO A O 1
ATOM 3322 N N . TRP A 1 417 ? 33.065 0.456 -16.256 1.00 90.94 417 TRP A N 1
ATOM 3323 C CA . TRP A 1 417 ? 34.050 0.298 -17.329 1.00 90.94 417 TRP A CA 1
ATOM 3324 C C . TRP A 1 417 ? 35.329 -0.429 -16.904 1.00 90.94 417 TRP A C 1
ATOM 3326 O O . TRP A 1 417 ? 35.870 -0.224 -15.817 1.00 90.94 417 TRP A O 1
ATOM 3336 N N . LYS A 1 418 ? 35.889 -1.205 -17.832 1.00 89.19 418 LYS A N 1
ATOM 3337 C CA . LYS A 1 418 ? 37.282 -1.650 -17.793 1.00 89.19 418 LYS A CA 1
ATOM 3338 C C . LYS A 1 418 ? 38.167 -0.551 -18.365 1.00 89.19 418 LYS A C 1
ATOM 3340 O O . LYS A 1 418 ? 38.341 -0.420 -19.574 1.00 89.19 418 LYS A O 1
ATOM 3345 N N . GLU A 1 419 ? 38.702 0.286 -17.487 1.00 83.62 419 GLU A N 1
ATOM 3346 C CA . GLU A 1 419 ? 39.284 1.574 -17.879 1.00 83.62 419 GLU A CA 1
ATOM 3347 C C . GLU A 1 419 ? 40.601 1.472 -18.688 1.00 83.62 419 GLU A C 1
ATOM 3349 O O . GLU A 1 419 ? 41.051 2.469 -19.254 1.00 83.62 419 GLU A O 1
ATOM 3354 N N . LYS A 1 420 ? 41.229 0.287 -18.787 1.00 82.25 420 LYS A N 1
ATOM 3355 C CA . LYS A 1 420 ? 42.366 0.051 -19.702 1.00 82.25 420 LYS A CA 1
ATOM 3356 C C . LYS A 1 420 ? 41.863 -0.246 -21.117 1.00 82.25 420 LYS A C 1
ATOM 3358 O O . LYS A 1 420 ? 42.309 0.368 -22.078 1.00 82.25 420 LYS A O 1
ATOM 3363 N N . GLU A 1 421 ? 40.897 -1.146 -21.234 1.00 81.94 421 GLU A N 1
ATOM 3364 C CA . GLU A 1 421 ? 40.297 -1.599 -22.483 1.00 81.94 421 GLU A CA 1
ATOM 3365 C C . GLU A 1 421 ? 39.430 -0.499 -23.116 1.00 81.94 421 GLU A C 1
ATOM 3367 O O . GLU A 1 421 ? 39.494 -0.288 -24.327 1.00 81.94 421 GLU A O 1
ATOM 3372 N N . ARG A 1 422 ? 38.722 0.299 -22.302 1.00 81.81 422 ARG A N 1
ATOM 3373 C CA . ARG A 1 422 ? 38.000 1.508 -22.738 1.00 81.81 422 ARG A CA 1
ATOM 3374 C C . ARG A 1 422 ? 38.920 2.510 -23.445 1.00 81.81 422 ARG A C 1
ATOM 3376 O O . ARG A 1 422 ? 38.526 3.088 -24.453 1.00 81.81 422 ARG A O 1
ATOM 3383 N N . LYS A 1 423 ? 40.162 2.686 -22.974 1.00 78.06 423 LYS A N 1
ATOM 3384 C CA . LYS A 1 423 ? 41.161 3.571 -23.615 1.00 78.06 423 LYS A CA 1
ATOM 3385 C C . LYS A 1 423 ? 41.653 3.041 -24.966 1.00 78.06 423 LYS A C 1
ATOM 3387 O O . LYS A 1 423 ? 42.099 3.827 -25.801 1.00 78.06 423 LYS A O 1
ATOM 3392 N N . ASN A 1 424 ? 41.509 1.741 -25.221 1.00 75.94 424 ASN A N 1
ATOM 3393 C CA . ASN A 1 424 ? 41.802 1.149 -26.527 1.00 75.94 424 ASN A CA 1
ATOM 3394 C C . ASN A 1 424 ? 40.651 1.361 -27.536 1.00 75.94 424 ASN A C 1
ATOM 3396 O O . ASN A 1 424 ? 40.888 1.296 -28.739 1.00 75.94 424 ASN A O 1
ATOM 3400 N N . MET A 1 425 ? 39.434 1.707 -27.088 1.00 72.00 425 MET A N 1
ATOM 3401 C CA . MET A 1 425 ? 38.305 2.115 -27.950 1.00 72.00 425 MET A CA 1
ATOM 3402 C C . MET A 1 425 ? 38.377 3.593 -28.394 1.00 72.00 425 MET A C 1
ATOM 3404 O O . MET A 1 425 ? 37.361 4.266 -28.543 1.00 72.00 425 MET A O 1
ATOM 3408 N N . THR A 1 426 ? 39.579 4.121 -28.628 1.00 59.50 426 THR A N 1
ATOM 3409 C CA . THR A 1 426 ? 39.815 5.529 -29.008 1.00 59.50 426 THR A CA 1
ATOM 3410 C C . THR A 1 426 ? 39.505 5.854 -30.474 1.00 59.50 426 THR A C 1
ATOM 3412 O O . THR A 1 426 ? 39.541 7.017 -30.867 1.00 59.50 426 THR A O 1
ATOM 3415 N N . THR A 1 427 ? 39.172 4.861 -31.305 1.00 62.03 427 THR A N 1
ATOM 3416 C CA . THR A 1 427 ? 38.729 5.080 -32.692 1.00 62.03 427 THR A CA 1
ATOM 3417 C C . THR A 1 427 ? 37.263 4.716 -32.860 1.00 62.03 427 THR A C 1
ATOM 3419 O O . THR A 1 427 ? 36.895 3.562 -32.643 1.00 62.03 427 THR A O 1
ATOM 3422 N N . ASN A 1 428 ? 36.440 5.676 -33.299 1.00 68.88 428 ASN A N 1
ATOM 3423 C CA . ASN A 1 428 ? 35.017 5.428 -33.511 1.00 68.88 428 ASN A CA 1
ATOM 3424 C C . ASN A 1 428 ? 34.777 4.347 -34.585 1.00 68.88 428 ASN A C 1
ATOM 3426 O O . ASN A 1 428 ? 35.464 4.266 -35.605 1.00 68.88 428 ASN A O 1
ATOM 3430 N N . ASN A 1 429 ? 33.750 3.529 -34.374 1.00 84.56 429 ASN A N 1
ATOM 3431 C CA . ASN A 1 429 ? 33.312 2.488 -35.307 1.00 84.56 429 ASN A CA 1
ATOM 3432 C C . ASN A 1 429 ? 32.328 3.032 -36.369 1.00 84.56 429 ASN A C 1
ATOM 3434 O O . ASN A 1 429 ? 31.496 2.305 -36.917 1.00 84.56 429 ASN A O 1
ATOM 3438 N N . HIS A 1 430 ? 32.393 4.333 -36.677 1.00 85.25 430 HIS A N 1
ATOM 3439 C CA . HIS A 1 430 ? 31.381 5.027 -37.479 1.00 85.25 430 HIS A CA 1
ATOM 3440 C C . HIS A 1 430 ? 31.232 4.428 -38.890 1.00 85.25 430 HIS A C 1
ATOM 3442 O O . HIS A 1 430 ? 30.128 4.333 -39.426 1.00 85.25 430 HIS A O 1
ATOM 3448 N N . VAL A 1 431 ? 32.333 3.998 -39.517 1.00 86.00 431 VAL A N 1
ATOM 3449 C CA . VAL A 1 431 ? 32.316 3.430 -40.878 1.00 86.00 431 VAL A CA 1
ATOM 3450 C C . VAL A 1 431 ? 31.623 2.063 -40.920 1.00 86.00 431 VAL A C 1
ATOM 3452 O O . VAL A 1 431 ? 30.846 1.799 -41.842 1.00 86.00 431 VAL A O 1
ATOM 3455 N N . SER A 1 432 ? 31.877 1.193 -39.941 1.00 86.69 432 SER A N 1
ATOM 3456 C CA . SER A 1 432 ? 31.272 -0.142 -39.874 1.00 86.69 432 SER A CA 1
ATOM 3457 C C . SER A 1 432 ? 29.805 -0.068 -39.440 1.00 86.69 432 SER A C 1
ATOM 3459 O O . SER A 1 432 ? 28.958 -0.712 -40.068 1.00 86.69 432 SER A O 1
ATOM 3461 N N . ALA A 1 433 ? 29.474 0.793 -38.472 1.00 88.19 433 ALA A N 1
ATOM 3462 C CA . ALA A 1 433 ? 28.097 1.093 -38.080 1.00 88.19 433 ALA A CA 1
ATOM 3463 C C . ALA A 1 433 ? 27.264 1.637 -39.258 1.00 88.19 433 ALA A C 1
ATOM 3465 O O . ALA A 1 433 ? 26.190 1.103 -39.546 1.00 88.19 433 ALA A O 1
ATOM 3466 N N . LYS A 1 434 ? 27.788 2.613 -40.018 1.00 89.75 434 LYS A N 1
ATOM 3467 C CA . LYS A 1 434 ? 27.104 3.179 -41.194 1.00 89.75 434 LYS A CA 1
ATOM 3468 C C . LYS A 1 434 ? 26.818 2.127 -42.274 1.00 89.75 434 LYS A C 1
ATOM 3470 O O . LYS A 1 434 ? 25.694 2.051 -42.761 1.00 89.75 434 LYS A O 1
ATOM 3475 N N . LYS A 1 435 ? 27.789 1.265 -42.613 1.00 89.44 435 LYS A N 1
ATOM 3476 C CA . LYS A 1 435 ? 27.588 0.172 -43.592 1.00 89.44 435 LYS A CA 1
ATOM 3477 C C . LYS A 1 435 ? 26.518 -0.833 -43.145 1.00 89.44 435 LYS A C 1
ATOM 3479 O O . LYS A 1 435 ? 25.755 -1.337 -43.975 1.00 89.44 435 LYS A O 1
ATOM 3484 N N . ARG A 1 436 ? 26.442 -1.126 -41.840 1.00 90.06 436 ARG A N 1
ATOM 3485 C CA . ARG A 1 436 ? 25.378 -1.966 -41.265 1.00 90.06 436 ARG A CA 1
ATOM 3486 C C . ARG A 1 436 ? 24.012 -1.276 -41.356 1.00 90.06 436 ARG A C 1
ATOM 3488 O O . ARG A 1 436 ? 23.062 -1.928 -41.785 1.00 90.06 436 ARG A O 1
ATOM 3495 N N . LEU A 1 437 ? 23.920 0.027 -41.064 1.00 91.62 437 LEU A N 1
ATOM 3496 C CA . LEU A 1 437 ? 22.683 0.802 -41.231 1.00 91.62 437 LEU A CA 1
ATOM 3497 C C . LEU A 1 437 ? 22.206 0.822 -42.692 1.00 91.62 437 LEU A C 1
ATOM 3499 O O . LEU A 1 437 ? 21.055 0.497 -42.953 1.00 91.62 437 LEU A O 1
ATOM 3503 N N . GLU A 1 438 ? 23.077 1.116 -43.659 1.00 90.88 438 GLU A N 1
ATOM 3504 C CA . GLU A 1 438 ? 22.722 1.114 -45.092 1.00 90.88 438 GLU A CA 1
ATOM 3505 C C . GLU A 1 438 ? 22.216 -0.260 -45.571 1.00 90.88 438 GLU A C 1
ATOM 3507 O O . GLU A 1 438 ? 21.378 -0.358 -46.470 1.00 90.88 438 GLU A O 1
ATOM 3512 N N . SER A 1 439 ? 22.711 -1.341 -44.963 1.00 89.75 439 SER A N 1
ATOM 3513 C CA . SER A 1 439 ? 22.254 -2.709 -45.233 1.00 89.75 439 SER A CA 1
ATOM 3514 C C . SER A 1 439 ? 20.897 -3.005 -44.579 1.00 89.75 439 SER A C 1
ATOM 3516 O O . SER A 1 439 ? 20.055 -3.673 -45.185 1.00 89.75 439 SER A O 1
ATOM 3518 N N . LEU A 1 440 ? 20.656 -2.477 -43.374 1.00 91.25 440 LEU A N 1
ATOM 3519 C CA . LEU A 1 440 ? 19.360 -2.526 -42.696 1.00 91.25 440 LEU A CA 1
ATOM 3520 C C . LEU A 1 440 ? 18.295 -1.733 -43.466 1.00 91.25 440 LEU A C 1
ATOM 3522 O O . LEU A 1 440 ? 17.223 -2.269 -43.727 1.00 91.25 440 LEU A O 1
ATOM 3526 N N . GLU A 1 441 ? 18.586 -0.497 -43.873 1.00 90.62 441 GLU A N 1
ATOM 3527 C CA . GLU A 1 441 ? 17.674 0.362 -44.639 1.00 90.62 441 GLU A CA 1
ATOM 3528 C C . GLU A 1 441 ? 17.216 -0.329 -45.928 1.00 90.62 441 GLU A C 1
ATOM 3530 O O . GLU A 1 441 ? 16.018 -0.425 -46.175 1.00 90.62 441 GLU A O 1
ATOM 3535 N N . LYS A 1 442 ? 18.137 -0.928 -46.699 1.00 89.56 442 LYS A N 1
ATOM 3536 C CA . LYS A 1 442 ? 17.791 -1.731 -47.891 1.00 89.56 442 LYS A CA 1
ATOM 3537 C C . LYS A 1 442 ? 16.814 -2.872 -47.579 1.00 89.56 442 LYS A C 1
ATOM 3539 O O . LYS A 1 442 ? 15.958 -3.183 -48.404 1.00 89.56 442 LYS A O 1
ATOM 3544 N N . LYS A 1 443 ? 16.923 -3.498 -46.402 1.00 88.81 443 LYS A N 1
ATOM 3545 C CA . LYS A 1 443 ? 16.006 -4.557 -45.949 1.00 88.81 443 LYS A CA 1
ATOM 3546 C C . LYS A 1 443 ? 14.643 -3.995 -45.526 1.00 88.81 443 LYS A C 1
ATOM 3548 O O . LYS A 1 443 ? 13.629 -4.586 -45.880 1.00 88.81 443 LYS A O 1
ATOM 3553 N N . LEU A 1 444 ? 14.616 -2.870 -44.809 1.00 88.81 444 LEU A N 1
ATOM 3554 C CA . LEU A 1 444 ? 13.387 -2.212 -44.341 1.00 88.81 444 LEU A CA 1
ATOM 3555 C C . LEU A 1 444 ? 12.603 -1.535 -45.479 1.00 88.81 444 LEU A C 1
ATOM 3557 O O . LEU A 1 444 ? 11.380 -1.543 -45.456 1.00 88.81 444 LEU A O 1
ATOM 3561 N N . ILE A 1 445 ? 13.284 -1.016 -46.504 1.00 88.75 445 ILE A N 1
ATOM 3562 C CA . ILE A 1 445 ? 12.657 -0.478 -47.724 1.00 88.75 445 ILE A CA 1
ATOM 3563 C C . ILE A 1 445 ? 12.062 -1.608 -48.578 1.00 88.75 445 ILE A C 1
ATOM 3565 O O . ILE A 1 445 ? 11.019 -1.431 -49.201 1.00 88.75 445 ILE A O 1
ATOM 3569 N N . LYS A 1 446 ? 12.698 -2.790 -48.597 1.00 90.50 446 LYS A N 1
ATOM 3570 C CA . LYS A 1 446 ? 12.193 -3.966 -49.325 1.00 90.50 446 LYS A CA 1
ATOM 3571 C C . LYS A 1 446 ? 10.940 -4.581 -48.682 1.00 90.50 446 LYS A C 1
ATOM 3573 O O . LYS A 1 446 ? 10.133 -5.173 -49.394 1.00 90.50 446 LYS A O 1
ATOM 3578 N N . ASP A 1 447 ? 10.785 -4.467 -47.364 1.00 88.94 447 ASP A N 1
ATOM 3579 C CA . ASP A 1 447 ? 9.617 -4.943 -46.614 1.00 88.94 447 ASP A CA 1
ATOM 3580 C C . ASP A 1 447 ? 8.946 -3.768 -45.891 1.00 88.94 447 ASP A C 1
ATOM 3582 O O . ASP A 1 447 ? 9.226 -3.479 -44.729 1.00 88.94 447 ASP A O 1
ATOM 3586 N N . GLU A 1 448 ? 8.033 -3.096 -46.595 1.00 87.25 448 GLU A N 1
ATOM 3587 C CA . GLU A 1 448 ? 7.321 -1.907 -46.114 1.00 87.25 448 GLU A CA 1
ATOM 3588 C C . GLU A 1 448 ? 6.582 -2.139 -44.781 1.00 87.25 448 GLU A C 1
ATOM 3590 O O . GLU A 1 448 ? 6.490 -1.233 -43.948 1.00 87.25 448 GLU A O 1
ATOM 3595 N N . LYS A 1 449 ? 6.073 -3.359 -44.541 1.00 87.19 449 LYS A N 1
ATOM 3596 C CA . LYS A 1 449 ? 5.379 -3.703 -43.290 1.00 87.19 449 LYS A CA 1
ATOM 3597 C C . LYS A 1 449 ? 6.364 -3.760 -42.128 1.00 87.19 449 LYS A C 1
ATOM 3599 O O . LYS A 1 449 ? 6.083 -3.206 -41.064 1.00 87.19 449 LYS A O 1
ATOM 3604 N N . LEU A 1 450 ? 7.521 -4.390 -42.339 1.00 87.69 450 LEU A N 1
ATOM 3605 C CA . LEU A 1 450 ? 8.604 -4.411 -41.360 1.00 87.69 450 LEU A CA 1
ATOM 3606 C C . LEU A 1 450 ? 9.181 -3.007 -41.133 1.00 87.69 450 LEU A C 1
ATOM 3608 O O . LEU A 1 450 ? 9.394 -2.636 -39.983 1.00 87.69 450 LEU A O 1
ATOM 3612 N N . GLY A 1 451 ? 9.377 -2.220 -42.197 1.00 88.56 451 GLY A N 1
ATOM 3613 C CA . GLY A 1 451 ? 9.855 -0.836 -42.140 1.00 88.56 451 GLY A CA 1
ATOM 3614 C C . GLY A 1 451 ? 8.967 0.063 -41.281 1.00 88.56 451 GLY A C 1
ATOM 3615 O O . GLY A 1 451 ? 9.448 0.646 -40.311 1.00 88.56 451 GLY A O 1
ATOM 3616 N N . LYS A 1 452 ? 7.655 0.098 -41.555 1.00 88.31 452 LYS A N 1
ATOM 3617 C CA . LYS A 1 452 ? 6.682 0.879 -40.766 1.00 88.31 452 LYS A CA 1
ATOM 3618 C C . LYS A 1 452 ? 6.644 0.461 -39.296 1.00 88.31 452 LYS A C 1
ATOM 3620 O O . LYS A 1 452 ? 6.630 1.317 -38.413 1.00 88.31 452 LYS A O 1
ATOM 3625 N N . ALA A 1 453 ? 6.665 -0.844 -39.019 1.00 88.44 453 ALA A N 1
ATOM 3626 C CA . ALA A 1 453 ? 6.729 -1.346 -37.649 1.00 88.44 453 ALA A CA 1
ATOM 3627 C C . ALA A 1 453 ? 8.044 -0.958 -36.945 1.00 88.44 453 ALA A C 1
ATOM 3629 O O . ALA A 1 453 ? 8.036 -0.698 -35.745 1.00 88.44 453 ALA A O 1
ATOM 3630 N N . TYR A 1 454 ? 9.157 -0.878 -37.680 1.00 90.81 454 TYR A N 1
ATOM 3631 C CA . TYR A 1 454 ? 10.459 -0.473 -37.152 1.00 90.81 454 TYR A CA 1
ATOM 3632 C C . TYR A 1 454 ? 10.507 1.011 -36.773 1.00 90.81 454 TYR A C 1
ATOM 3634 O O . TYR A 1 454 ? 10.836 1.326 -35.629 1.00 90.81 454 TYR A O 1
ATOM 3642 N N . SER A 1 455 ? 10.120 1.910 -37.691 1.00 90.81 455 SER A N 1
ATOM 3643 C CA . SER A 1 455 ? 10.038 3.354 -37.412 1.00 90.81 455 SER A CA 1
ATOM 3644 C C . SER A 1 455 ? 9.092 3.641 -36.243 1.00 90.81 455 SER A C 1
ATOM 3646 O O . SER A 1 455 ? 9.425 4.438 -35.375 1.00 90.81 455 SER A O 1
ATOM 3648 N N . CYS A 1 456 ? 7.961 2.929 -36.148 1.00 90.00 456 CYS A N 1
ATOM 3649 C CA . CYS A 1 456 ? 7.020 3.056 -35.031 1.00 90.00 456 CYS A CA 1
ATOM 3650 C C . CYS A 1 456 ? 7.650 2.714 -33.664 1.00 90.00 456 CYS A C 1
ATOM 3652 O O . CYS A 1 456 ? 7.400 3.411 -32.682 1.00 90.00 456 CYS A O 1
ATOM 3654 N N . VAL A 1 457 ? 8.513 1.689 -33.582 1.00 89.25 457 VAL A N 1
ATOM 3655 C CA . VAL A 1 457 ? 9.224 1.361 -32.329 1.00 89.25 457 VAL A CA 1
ATOM 3656 C C . VAL A 1 457 ? 10.261 2.432 -31.973 1.00 89.25 457 VAL A C 1
ATOM 3658 O O . VAL A 1 457 ? 10.337 2.817 -30.810 1.00 89.25 457 VAL A O 1
ATOM 3661 N N . ILE A 1 458 ? 11.021 2.947 -32.950 1.00 90.94 458 ILE A N 1
ATOM 3662 C CA . ILE A 1 458 ? 11.974 4.047 -32.713 1.00 90.94 458 ILE A CA 1
ATOM 3663 C C . ILE A 1 458 ? 11.245 5.318 -32.257 1.00 90.94 458 ILE A C 1
ATOM 3665 O O . ILE A 1 458 ? 11.652 5.924 -31.267 1.00 90.94 458 ILE A O 1
ATOM 3669 N N . GLN A 1 459 ? 10.141 5.689 -32.911 1.00 90.88 459 GLN A N 1
ATOM 3670 C CA . GLN A 1 459 ? 9.343 6.849 -32.511 1.00 90.88 459 GLN A CA 1
ATOM 3671 C C . GLN A 1 459 ? 8.768 6.672 -31.101 1.00 90.88 459 GLN A C 1
ATOM 3673 O O . GLN A 1 459 ? 8.916 7.557 -30.267 1.00 90.88 459 GLN A O 1
ATOM 3678 N N . GLY A 1 460 ? 8.242 5.488 -30.774 1.00 90.81 460 GLY A N 1
ATOM 3679 C CA . GLY A 1 460 ? 7.771 5.183 -29.422 1.00 90.81 460 GLY A CA 1
ATOM 3680 C C . GLY A 1 460 ? 8.862 5.245 -28.341 1.00 90.81 460 GLY A C 1
ATOM 3681 O O . GLY A 1 460 ? 8.538 5.447 -27.173 1.00 90.81 460 GLY A O 1
ATOM 3682 N N . TYR A 1 461 ? 10.144 5.093 -28.692 1.00 90.88 461 TYR A N 1
ATOM 3683 C CA . TYR A 1 461 ? 11.262 5.322 -27.768 1.00 90.88 461 TYR A CA 1
ATOM 3684 C C . TYR A 1 461 ? 11.626 6.811 -27.630 1.00 90.88 461 TYR A C 1
ATOM 3686 O O . TYR A 1 461 ? 12.034 7.218 -26.540 1.00 90.88 461 TYR A O 1
ATOM 3694 N N . LEU A 1 462 ? 11.462 7.618 -28.687 1.00 90.44 462 LEU A N 1
ATOM 3695 C CA . LEU A 1 462 ? 11.591 9.082 -28.625 1.00 90.44 462 LEU A CA 1
ATOM 3696 C C . LEU A 1 462 ? 10.473 9.687 -27.763 1.00 90.44 462 LEU A C 1
ATOM 3698 O O . LEU A 1 462 ? 10.757 10.404 -26.808 1.00 90.44 462 LEU A O 1
ATOM 3702 N N . ASP A 1 463 ? 9.215 9.329 -28.038 1.00 90.69 463 ASP A N 1
ATOM 3703 C CA . ASP A 1 463 ? 8.028 9.872 -27.359 1.00 90.69 463 ASP A CA 1
ATOM 3704 C C . ASP A 1 463 ? 8.021 9.580 -25.846 1.00 90.69 463 ASP A C 1
ATOM 3706 O O . ASP A 1 463 ? 7.519 10.370 -25.050 1.00 90.69 463 ASP A O 1
ATOM 3710 N N . LYS A 1 464 ? 8.596 8.441 -25.435 1.00 88.25 464 LYS A N 1
ATOM 3711 C CA . LYS A 1 464 ? 8.739 8.028 -24.024 1.00 88.25 464 LYS A CA 1
ATOM 3712 C C . LYS A 1 464 ? 10.004 8.564 -23.341 1.00 88.25 464 LYS A C 1
ATOM 3714 O O . LYS A 1 464 ? 10.237 8.255 -22.168 1.00 88.25 464 LYS A O 1
ATOM 3719 N N . GLY A 1 465 ? 10.850 9.303 -24.061 1.00 88.00 465 GLY A N 1
ATOM 3720 C CA . GLY A 1 465 ? 12.131 9.786 -23.549 1.00 88.00 465 GLY A CA 1
ATOM 3721 C C . GLY A 1 465 ? 13.072 8.658 -23.115 1.00 88.00 465 GLY A C 1
ATOM 3722 O O . GLY A 1 465 ? 13.709 8.767 -22.072 1.00 88.00 465 GLY A O 1
ATOM 3723 N N . TYR A 1 466 ? 13.115 7.545 -23.857 1.00 88.75 466 TYR A N 1
ATOM 3724 C CA . TYR A 1 466 ? 14.129 6.492 -23.674 1.00 88.75 466 TYR A CA 1
ATOM 3725 C C . TYR A 1 466 ? 15.368 6.738 -24.541 1.00 88.75 466 TYR A C 1
ATOM 3727 O O . TYR A 1 466 ? 16.467 6.302 -24.211 1.00 88.75 466 TYR A O 1
ATOM 3735 N N . ILE A 1 467 ? 15.185 7.432 -25.664 1.00 91.12 467 ILE A N 1
ATOM 3736 C CA . ILE A 1 467 ? 16.252 7.889 -26.552 1.00 91.12 467 ILE A CA 1
ATOM 3737 C C . ILE A 1 467 ? 16.040 9.373 -26.840 1.00 91.12 467 ILE A C 1
ATOM 3739 O O . ILE A 1 467 ? 14.907 9.849 -26.885 1.00 91.12 467 ILE A O 1
ATOM 3743 N N . ARG A 1 468 ? 17.134 10.097 -27.074 1.00 90.06 468 ARG A N 1
ATOM 3744 C CA . ARG A 1 468 ? 17.111 11.481 -27.553 1.00 90.06 468 ARG A CA 1
ATOM 3745 C C . ARG A 1 468 ? 17.884 11.590 -28.858 1.00 90.06 468 ARG A C 1
ATOM 3747 O O . ARG A 1 468 ? 18.799 10.803 -29.106 1.00 90.06 468 ARG A O 1
ATOM 3754 N N . LYS A 1 469 ? 17.552 12.592 -29.669 1.00 88.88 469 LYS A N 1
ATOM 3755 C CA . LYS A 1 469 ? 18.448 13.024 -30.742 1.00 88.88 469 LYS A CA 1
ATOM 3756 C C . LYS A 1 469 ? 19.703 13.646 -30.105 1.00 88.88 469 LYS A C 1
ATOM 3758 O O . LYS A 1 469 ? 19.615 14.252 -29.038 1.00 88.88 469 LYS A O 1
ATOM 3763 N N . VAL A 1 470 ? 20.855 13.432 -30.732 1.00 85.69 470 VAL A N 1
ATOM 3764 C CA . VAL A 1 470 ? 22.110 14.130 -30.418 1.00 85.69 470 VAL A CA 1
ATOM 3765 C C . VAL A 1 470 ? 22.208 15.312 -31.370 1.00 85.69 470 VAL A C 1
ATOM 3767 O O . VAL A 1 470 ? 22.036 15.122 -32.579 1.00 85.69 470 VAL A O 1
ATOM 3770 N N . ASP A 1 471 ? 22.444 16.505 -30.836 1.00 79.00 471 ASP A N 1
ATOM 3771 C CA . ASP A 1 471 ? 22.559 17.710 -31.653 1.00 79.00 471 ASP A CA 1
ATOM 3772 C C . ASP A 1 471 ? 23.956 17.817 -32.276 1.00 79.00 471 ASP A C 1
ATOM 3774 O O . ASP A 1 471 ? 24.954 17.390 -31.698 1.00 79.00 471 ASP A O 1
ATOM 3778 N N . GLU A 1 472 ? 24.038 18.372 -33.488 1.00 70.00 472 GLU A N 1
ATOM 3779 C CA . GLU A 1 472 ? 25.297 18.448 -34.252 1.00 70.00 472 GLU A CA 1
ATOM 3780 C C . GLU A 1 472 ? 26.323 19.411 -33.621 1.00 70.00 472 GLU A C 1
ATOM 3782 O O . GLU A 1 472 ? 27.513 19.337 -33.932 1.00 70.00 472 GLU A O 1
ATOM 3787 N N . GLU A 1 473 ? 25.855 20.264 -32.706 1.00 60.81 473 GLU A N 1
ATOM 3788 C CA . GLU A 1 473 ? 26.630 21.232 -31.924 1.00 60.81 473 GLU A CA 1
ATOM 3789 C C . GLU A 1 473 ? 27.136 20.669 -30.580 1.00 60.81 473 GLU A C 1
ATOM 3791 O O . GLU A 1 473 ? 27.952 21.316 -29.921 1.00 60.81 473 GLU A O 1
ATOM 3796 N N . GLU A 1 474 ? 26.705 19.469 -30.158 1.00 69.88 474 GLU A N 1
ATOM 3797 C CA . GLU A 1 474 ? 27.250 18.845 -28.945 1.00 69.88 474 GLU A CA 1
ATOM 3798 C C . GLU A 1 474 ? 28.759 18.583 -29.102 1.00 69.88 474 GLU A C 1
ATOM 3800 O O . GLU A 1 474 ? 29.197 18.054 -30.133 1.00 69.88 474 GLU A O 1
ATOM 3805 N N . PRO A 1 475 ? 29.583 18.894 -28.079 1.00 64.75 475 PRO A N 1
ATOM 3806 C CA . PRO A 1 475 ? 31.013 18.638 -28.139 1.00 64.75 475 PRO A CA 1
ATOM 3807 C C . PRO A 1 475 ? 31.257 17.138 -28.315 1.00 64.75 475 PRO A C 1
ATOM 3809 O O . PRO A 1 475 ? 30.910 16.325 -27.456 1.00 64.75 475 PRO A O 1
ATOM 3812 N N . LYS A 1 476 ? 31.866 16.775 -29.449 1.00 63.59 476 LYS A N 1
ATOM 3813 C CA . LYS A 1 476 ? 32.225 15.388 -29.761 1.00 63.59 476 LYS A CA 1
ATOM 3814 C C . LYS A 1 476 ? 33.137 14.858 -28.665 1.00 63.59 476 LYS A C 1
ATOM 3816 O O . LYS A 1 476 ? 34.201 15.426 -28.412 1.00 63.59 476 LYS A O 1
ATOM 3821 N N . SER A 1 477 ? 32.706 13.784 -28.012 1.00 62.59 477 SER A N 1
ATOM 3822 C CA . SER A 1 477 ? 33.486 13.159 -26.948 1.00 62.59 477 SER A CA 1
ATOM 3823 C C . SER A 1 477 ? 34.767 12.571 -27.540 1.00 62.59 477 SER A C 1
ATOM 3825 O O . SER A 1 477 ? 34.792 12.134 -28.692 1.00 62.59 477 SER A O 1
ATOM 3827 N N . SER A 1 478 ? 35.836 12.510 -26.747 1.00 62.53 478 SER A N 1
ATOM 3828 C CA . SER A 1 478 ? 37.065 11.807 -27.136 1.00 62.53 478 SER A CA 1
ATOM 3829 C C . SER A 1 478 ? 36.853 10.297 -27.314 1.00 62.53 478 SER A C 1
ATOM 3831 O O . SER A 1 478 ? 37.646 9.652 -27.999 1.00 62.53 478 SER A O 1
ATOM 3833 N N . THR A 1 479 ? 35.769 9.751 -26.753 1.00 72.38 479 THR A N 1
ATOM 3834 C CA . THR A 1 479 ? 35.367 8.347 -26.895 1.00 72.38 479 THR A CA 1
ATOM 3835 C C . THR A 1 479 ? 33.879 8.277 -27.246 1.00 72.38 479 THR A C 1
ATOM 3837 O O . THR A 1 479 ? 33.024 8.657 -26.443 1.00 72.38 479 THR A O 1
ATOM 3840 N N . GLU A 1 480 ? 33.565 7.792 -28.451 1.00 82.31 480 GLU A N 1
ATOM 3841 C CA . GLU A 1 480 ? 32.198 7.622 -28.963 1.00 82.31 480 GLU A CA 1
ATOM 3842 C C . GLU A 1 480 ? 32.052 6.264 -29.655 1.00 82.31 480 GLU A C 1
ATOM 3844 O O . GLU A 1 480 ? 32.926 5.854 -30.427 1.00 82.31 480 GLU A O 1
ATOM 3849 N N . TRP A 1 481 ? 30.925 5.585 -29.429 1.00 87.19 481 TRP A N 1
ATOM 3850 C CA . TRP A 1 481 ? 30.659 4.269 -30.008 1.00 87.19 481 TRP A CA 1
ATOM 3851 C C . TRP A 1 481 ? 29.220 4.146 -30.509 1.00 87.19 481 TRP A C 1
ATOM 3853 O O . TRP A 1 481 ? 28.272 4.553 -29.838 1.00 87.19 481 TRP A O 1
ATOM 3863 N N . PHE A 1 482 ? 29.066 3.570 -31.703 1.00 89.56 482 PHE A N 1
ATOM 3864 C CA . PHE A 1 482 ? 27.784 3.382 -32.372 1.00 89.56 482 PHE A CA 1
ATOM 3865 C C . PHE A 1 482 ? 27.384 1.907 -32.349 1.00 89.56 482 PHE A C 1
ATOM 3867 O O . PHE A 1 482 ? 27.998 1.079 -33.022 1.00 89.56 482 PHE A O 1
ATOM 3874 N N . ILE A 1 483 ? 26.336 1.566 -31.604 1.00 92.12 483 ILE A N 1
ATOM 3875 C CA . ILE A 1 483 ? 25.817 0.201 -31.517 1.00 92.12 483 ILE A CA 1
ATOM 3876 C C . ILE A 1 483 ? 24.955 -0.091 -32.760 1.00 92.12 483 ILE A C 1
ATOM 3878 O O . ILE A 1 483 ? 23.949 0.590 -32.982 1.00 92.12 483 ILE A O 1
ATOM 3882 N N . PRO A 1 484 ? 25.297 -1.095 -33.592 1.00 92.12 484 PRO A N 1
ATOM 3883 C CA . PRO A 1 484 ? 24.444 -1.504 -34.703 1.00 92.12 484 PRO A CA 1
ATOM 3884 C C . PRO A 1 484 ? 23.138 -2.112 -34.190 1.00 92.12 484 PRO A C 1
ATOM 3886 O O . PRO A 1 484 ? 23.118 -2.738 -33.137 1.00 92.12 484 PRO A O 1
ATOM 3889 N N . HIS A 1 485 ? 22.052 -2.003 -34.949 1.00 93.56 485 HIS A N 1
ATOM 3890 C CA . HIS A 1 485 ? 20.758 -2.567 -34.557 1.00 93.56 485 HIS A CA 1
ATOM 3891 C C . HIS A 1 485 ? 20.083 -3.316 -35.705 1.00 93.56 485 HIS A C 1
ATOM 3893 O O . HIS A 1 485 ? 20.376 -3.085 -36.878 1.00 93.56 485 HIS A O 1
ATOM 3899 N N . PHE A 1 486 ? 19.180 -4.240 -35.372 1.00 91.81 486 PHE A N 1
ATOM 3900 C CA . PHE A 1 486 ? 18.414 -5.009 -36.354 1.00 91.81 486 PHE A CA 1
ATOM 3901 C C . PHE A 1 486 ? 17.057 -5.490 -35.804 1.00 91.81 486 PHE A C 1
ATOM 3903 O O . PHE A 1 486 ? 16.889 -5.618 -34.590 1.00 91.81 486 PHE A O 1
ATOM 3910 N N . PRO A 1 487 ? 16.059 -5.745 -36.672 1.00 91.19 487 PRO A N 1
ATOM 3911 C CA . PRO A 1 487 ? 14.766 -6.284 -36.265 1.00 91.19 487 PRO A CA 1
ATOM 3912 C C . PRO A 1 487 ? 14.818 -7.788 -35.995 1.00 91.19 487 PRO A C 1
ATOM 3914 O O . PRO A 1 487 ? 15.309 -8.562 -36.821 1.00 91.19 487 PRO A O 1
ATOM 3917 N N . VAL A 1 488 ? 14.178 -8.202 -34.904 1.00 88.19 488 VAL A N 1
ATOM 3918 C CA . VAL A 1 488 ? 13.749 -9.581 -34.654 1.00 88.19 488 VAL A CA 1
ATOM 3919 C C . VAL A 1 488 ? 12.224 -9.617 -34.638 1.00 88.19 488 VAL A C 1
ATOM 3921 O O . VAL A 1 488 ? 11.577 -8.889 -33.885 1.00 88.19 488 VAL A O 1
ATOM 3924 N N . VAL A 1 489 ? 11.644 -10.471 -35.478 1.00 83.88 489 VAL A N 1
ATOM 3925 C CA . VAL A 1 489 ? 10.193 -10.648 -35.597 1.00 83.88 489 VAL A CA 1
ATOM 3926 C C . VAL A 1 489 ? 9.782 -11.863 -34.771 1.00 83.88 489 VAL A C 1
ATOM 3928 O O . VAL A 1 489 ? 10.173 -12.981 -35.101 1.00 83.88 489 VAL A O 1
ATOM 3931 N N . LYS A 1 490 ? 8.989 -11.666 -33.711 1.00 72.94 490 LYS A N 1
ATOM 3932 C CA . LYS A 1 490 ? 8.322 -12.779 -33.019 1.00 72.94 490 LYS A CA 1
ATOM 3933 C C . LYS A 1 490 ? 6.937 -13.005 -33.620 1.00 72.94 490 LYS A C 1
ATOM 3935 O O . LYS A 1 490 ? 6.122 -12.086 -33.659 1.00 72.94 490 LYS A O 1
ATOM 3940 N N . MET A 1 491 ? 6.690 -14.228 -34.085 1.00 66.50 491 MET A N 1
ATOM 3941 C CA . MET A 1 491 ? 5.388 -14.683 -34.579 1.00 66.50 491 MET A CA 1
ATOM 3942 C C . MET A 1 491 ? 4.620 -15.369 -33.442 1.00 66.50 491 MET A C 1
ATOM 3944 O O . MET A 1 491 ? 4.540 -16.594 -33.390 1.00 66.50 491 MET A O 1
ATOM 3948 N N . ASP A 1 492 ? 4.087 -14.578 -32.510 1.00 59.78 492 ASP A N 1
ATOM 3949 C CA . ASP A 1 492 ? 3.201 -15.083 -31.456 1.00 59.78 492 ASP A CA 1
ATOM 3950 C C . ASP A 1 492 ? 1.738 -15.101 -31.936 1.00 59.78 492 ASP A C 1
ATOM 3952 O O . ASP A 1 492 ? 1.334 -14.302 -32.782 1.00 59.78 492 ASP A O 1
ATOM 3956 N N . ARG A 1 493 ? 0.922 -16.015 -31.386 1.00 49.97 493 ARG A N 1
ATOM 3957 C CA . ARG A 1 493 ? -0.438 -16.358 -31.875 1.00 49.97 493 ARG A CA 1
ATOM 3958 C C . ARG A 1 493 ? -1.444 -15.199 -31.982 1.00 49.97 493 ARG A C 1
ATOM 3960 O O . ARG A 1 493 ? -2.493 -15.392 -32.587 1.00 49.97 493 ARG A O 1
ATOM 3967 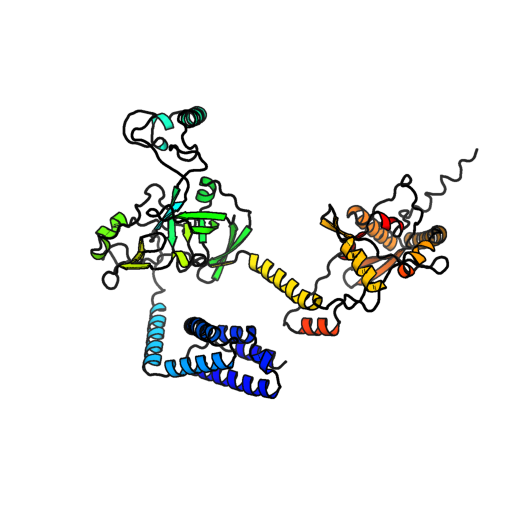N N . THR A 1 494 ? -1.170 -14.043 -31.380 1.00 51.44 494 THR A N 1
ATOM 3968 C CA . THR A 1 494 ? -2.094 -12.897 -31.317 1.00 51.44 494 THR A CA 1
ATOM 3969 C C . THR A 1 494 ? -1.549 -11.612 -31.942 1.00 51.44 494 THR A C 1
ATOM 3971 O O . THR A 1 494 ? -2.346 -10.811 -32.419 1.00 51.44 494 THR A O 1
ATOM 3974 N N . THR A 1 495 ? -0.227 -11.393 -31.972 1.00 51.31 495 THR A N 1
ATOM 3975 C CA . THR A 1 495 ? 0.394 -10.210 -32.600 1.00 51.31 495 THR A CA 1
ATOM 3976 C C . THR A 1 495 ? 1.816 -10.503 -33.085 1.00 51.31 495 THR A C 1
ATOM 3978 O O . THR A 1 495 ? 2.618 -11.119 -32.383 1.00 51.31 495 THR A O 1
ATOM 3981 N N . THR A 1 496 ? 2.167 -9.987 -34.265 1.00 57.25 496 THR A N 1
ATOM 3982 C CA . THR A 1 496 ? 3.539 -10.026 -34.791 1.00 57.25 496 THR A CA 1
ATOM 3983 C C . THR A 1 496 ? 4.354 -8.871 -34.201 1.00 57.25 496 THR A C 1
ATOM 3985 O O . THR A 1 496 ? 4.463 -7.804 -34.807 1.00 57.25 496 THR A O 1
ATOM 3988 N N . LYS A 1 497 ? 4.906 -9.043 -32.993 1.00 72.25 497 LYS A N 1
ATOM 3989 C CA . LYS A 1 497 ? 5.681 -7.982 -32.321 1.00 72.25 497 LYS A CA 1
ATOM 3990 C C . LYS A 1 497 ? 7.108 -7.921 -32.877 1.00 72.25 497 LYS A C 1
ATOM 3992 O O . LYS A 1 497 ? 7.938 -8.789 -32.591 1.00 72.25 497 LYS A O 1
ATOM 3997 N N . VAL A 1 498 ? 7.401 -6.870 -33.643 1.00 84.56 498 VAL A N 1
ATOM 3998 C CA . VAL A 1 498 ? 8.772 -6.501 -34.032 1.00 84.56 498 VAL A CA 1
ATOM 3999 C C . VAL A 1 498 ? 9.505 -5.981 -32.794 1.00 84.56 498 VAL A C 1
ATOM 4001 O O . VAL A 1 498 ? 8.975 -5.160 -32.049 1.00 84.56 498 VAL A O 1
ATOM 4004 N N . ARG A 1 499 ? 10.719 -6.480 -32.554 1.00 85.94 499 ARG A N 1
ATOM 4005 C CA . ARG A 1 499 ? 11.629 -5.996 -31.509 1.00 85.94 499 ARG A CA 1
ATOM 4006 C C . ARG A 1 499 ? 12.921 -5.512 -32.155 1.00 85.94 499 ARG A C 1
ATOM 4008 O O . ARG A 1 499 ? 13.404 -6.138 -33.097 1.00 85.94 499 ARG A O 1
ATOM 4015 N N . ILE A 1 500 ? 13.482 -4.428 -31.634 1.00 90.00 500 ILE A N 1
ATOM 4016 C CA . ILE A 1 500 ? 14.799 -3.932 -32.035 1.00 90.00 500 ILE A CA 1
ATOM 4017 C C . ILE A 1 500 ? 15.839 -4.568 -31.115 1.00 90.00 500 ILE A C 1
ATOM 4019 O O . ILE A 1 500 ? 15.688 -4.539 -29.896 1.00 90.00 500 ILE A O 1
ATOM 4023 N N . VAL A 1 501 ? 16.865 -5.179 -31.702 1.00 90.44 501 VAL A N 1
ATOM 4024 C CA . VAL A 1 501 ? 18.028 -5.707 -30.983 1.00 90.44 501 VAL A CA 1
ATOM 4025 C C . VAL A 1 501 ? 19.212 -4.800 -31.274 1.00 90.44 501 VAL A C 1
ATOM 4027 O O . VAL A 1 501 ? 19.482 -4.516 -32.441 1.00 90.44 501 VAL A O 1
ATOM 4030 N N . TYR A 1 502 ? 19.902 -4.369 -30.220 1.00 91.69 502 TYR A N 1
ATOM 4031 C CA . TYR A 1 502 ? 21.139 -3.594 -30.285 1.00 91.69 502 TYR A CA 1
ATOM 4032 C C . TYR A 1 502 ? 22.333 -4.545 -30.102 1.00 91.69 502 TYR A C 1
ATOM 4034 O O . TYR A 1 502 ? 22.435 -5.242 -29.094 1.00 91.69 502 TYR A O 1
ATOM 4042 N N . ASP A 1 503 ? 23.211 -4.619 -31.100 1.00 90.19 503 ASP A N 1
ATOM 4043 C CA . ASP A 1 503 ? 24.329 -5.562 -31.185 1.00 90.19 503 ASP A CA 1
ATOM 4044 C C . ASP A 1 503 ? 25.576 -5.030 -30.463 1.00 90.19 503 ASP A C 1
ATOM 4046 O O . ASP A 1 503 ? 26.542 -4.587 -31.086 1.00 90.19 503 ASP A O 1
ATOM 4050 N N . ALA A 1 504 ? 25.572 -5.091 -29.131 1.00 88.00 504 ALA A N 1
ATOM 4051 C CA . ALA A 1 504 ? 26.750 -4.768 -28.319 1.00 88.00 504 ALA A CA 1
ATOM 4052 C C . ALA A 1 504 ? 27.939 -5.742 -28.525 1.00 88.00 504 ALA A C 1
ATOM 4054 O O . ALA A 1 504 ? 29.064 -5.432 -28.132 1.00 88.00 504 ALA A O 1
ATOM 4055 N N . SER A 1 505 ? 27.709 -6.891 -29.182 1.00 88.62 505 SER A N 1
ATOM 4056 C CA . SER A 1 505 ? 28.746 -7.853 -29.588 1.00 88.62 505 SER A CA 1
ATOM 4057 C C . SER A 1 505 ? 29.401 -7.540 -30.940 1.00 88.62 505 SER A C 1
ATOM 4059 O O . SER A 1 505 ? 30.318 -8.246 -31.366 1.00 88.62 505 SER A O 1
ATOM 4061 N N . ALA A 1 506 ? 28.976 -6.468 -31.615 1.00 86.88 506 ALA A N 1
ATOM 4062 C CA . ALA A 1 506 ? 29.579 -6.015 -32.858 1.00 86.88 506 ALA A CA 1
ATOM 4063 C C . ALA A 1 506 ? 31.045 -5.610 -32.641 1.00 86.88 506 ALA A C 1
ATOM 4065 O O . ALA A 1 506 ? 31.328 -4.556 -32.072 1.00 86.88 506 ALA A O 1
ATOM 4066 N N . LYS A 1 507 ? 31.973 -6.437 -33.132 1.00 86.69 507 LYS A N 1
ATOM 4067 C CA . LYS A 1 507 ? 33.404 -6.127 -33.127 1.00 86.69 507 LYS A CA 1
ATOM 4068 C C . LYS A 1 507 ? 33.780 -5.108 -34.204 1.00 86.69 507 LYS A C 1
ATOM 4070 O O . LYS A 1 507 ? 33.387 -5.261 -35.363 1.00 86.69 507 LYS A O 1
ATOM 4075 N N . ASP A 1 508 ? 34.606 -4.136 -33.829 1.00 81.88 508 ASP A N 1
ATOM 4076 C CA . ASP A 1 508 ? 35.420 -3.312 -34.728 1.00 81.88 508 ASP A CA 1
ATOM 4077 C C . ASP A 1 508 ? 36.869 -3.396 -34.229 1.00 81.88 508 ASP A C 1
ATOM 4079 O O . ASP A 1 508 ? 37.116 -3.200 -33.041 1.00 81.88 508 ASP A O 1
ATOM 4083 N N . ARG A 1 509 ? 37.817 -3.762 -35.106 1.00 77.19 509 ARG A N 1
ATOM 4084 C CA . ARG A 1 509 ? 39.240 -3.971 -34.745 1.00 77.19 509 ARG A CA 1
ATOM 4085 C C . ARG A 1 509 ? 39.413 -4.876 -33.508 1.00 77.19 509 ARG A C 1
ATOM 4087 O O . ARG A 1 509 ? 40.121 -4.544 -32.565 1.00 77.19 509 ARG A O 1
ATOM 4094 N N . ASP A 1 510 ? 38.702 -6.003 -33.531 1.00 81.06 510 ASP A N 1
ATOM 4095 C CA . ASP A 1 510 ? 38.667 -7.074 -32.521 1.00 81.06 510 ASP A CA 1
ATOM 4096 C C . ASP A 1 510 ? 38.071 -6.755 -31.134 1.00 81.06 510 ASP A C 1
ATOM 4098 O O . ASP A 1 510 ? 37.832 -7.696 -30.366 1.00 81.06 510 ASP A O 1
ATOM 4102 N N . LEU A 1 511 ? 37.700 -5.498 -30.863 1.00 83.69 511 LEU A N 1
ATOM 4103 C CA . LEU A 1 511 ? 36.995 -5.063 -29.648 1.00 83.69 511 LEU A CA 1
ATOM 4104 C C . LEU A 1 511 ? 35.485 -4.894 -29.889 1.00 83.69 511 LEU A C 1
ATOM 4106 O O . LEU A 1 511 ? 35.072 -4.332 -30.905 1.00 83.69 511 LEU A O 1
ATOM 4110 N N . CYS A 1 512 ? 34.652 -5.328 -28.939 1.00 87.88 512 CYS A N 1
ATOM 4111 C CA . CYS A 1 512 ? 33.234 -4.952 -28.856 1.00 87.88 512 CYS A CA 1
ATOM 4112 C C . CYS A 1 512 ? 32.885 -4.286 -27.514 1.00 87.88 512 CYS A C 1
ATOM 4114 O O . CYS A 1 512 ? 33.674 -4.290 -26.570 1.00 87.88 512 CYS A O 1
ATOM 4116 N N . LEU A 1 513 ? 31.676 -3.723 -27.414 1.00 88.00 513 LEU A N 1
ATOM 4117 C CA . LEU A 1 513 ? 31.237 -2.991 -26.221 1.00 88.00 513 LEU A CA 1
ATOM 4118 C C . LEU A 1 513 ? 31.155 -3.897 -24.977 1.00 88.00 513 LEU A C 1
ATOM 4120 O O . LEU A 1 513 ? 31.471 -3.457 -23.876 1.00 88.00 513 LEU A O 1
ATOM 4124 N N . ASN A 1 514 ? 30.808 -5.176 -25.155 1.00 90.00 514 ASN A N 1
ATOM 4125 C CA . ASN A 1 514 ? 30.796 -6.154 -24.062 1.00 90.00 514 ASN A CA 1
ATOM 4126 C C . ASN A 1 514 ? 32.202 -6.468 -23.518 1.00 90.00 514 ASN A C 1
ATOM 4128 O O . ASN A 1 514 ? 32.328 -6.850 -22.357 1.00 90.00 514 ASN A O 1
ATOM 4132 N N . ASP A 1 515 ? 33.261 -6.311 -24.321 1.00 88.56 515 ASP A N 1
ATOM 4133 C CA . ASP A 1 515 ? 34.626 -6.612 -23.876 1.00 88.56 515 ASP A CA 1
ATOM 4134 C C . ASP A 1 515 ? 35.125 -5.568 -22.861 1.00 88.56 515 ASP A C 1
ATOM 4136 O O . ASP A 1 515 ? 35.891 -5.914 -21.959 1.00 88.56 515 ASP A O 1
ATOM 4140 N N . VAL A 1 516 ? 34.654 -4.316 -22.959 1.00 89.31 516 VAL A N 1
ATOM 4141 C CA . VAL A 1 516 ? 35.103 -3.173 -22.136 1.00 89.31 516 VAL A CA 1
ATOM 4142 C C . VAL A 1 516 ? 34.229 -2.862 -20.919 1.00 89.31 516 VAL A C 1
ATOM 4144 O O . VAL A 1 516 ? 34.524 -1.923 -20.181 1.00 89.31 516 VAL A O 1
ATOM 4147 N N . ILE A 1 517 ? 33.160 -3.622 -20.692 1.00 91.06 517 ILE A N 1
ATOM 4148 C CA . ILE A 1 517 ? 32.298 -3.495 -19.511 1.00 91.06 517 ILE A CA 1
ATOM 4149 C C . ILE A 1 517 ? 32.665 -4.615 -18.529 1.00 91.06 517 ILE A C 1
ATOM 4151 O O . ILE A 1 517 ? 32.893 -5.760 -18.931 1.00 91.06 517 ILE A O 1
ATOM 4155 N N . ASN A 1 518 ? 32.767 -4.302 -17.236 1.00 88.56 518 ASN A N 1
ATOM 4156 C CA . ASN A 1 518 ? 32.902 -5.325 -16.205 1.00 88.56 518 ASN A CA 1
ATOM 4157 C C . ASN A 1 518 ? 31.570 -6.046 -16.021 1.00 88.56 518 ASN A C 1
ATOM 4159 O O . ASN A 1 518 ? 30.538 -5.427 -15.757 1.00 88.56 518 ASN A O 1
ATOM 4163 N N . ASN A 1 519 ? 31.609 -7.372 -16.112 1.00 83.62 519 ASN A N 1
ATOM 4164 C CA . ASN A 1 519 ? 30.482 -8.190 -15.703 1.00 83.62 519 ASN A CA 1
ATOM 4165 C C . ASN A 1 519 ? 30.405 -8.152 -14.173 1.00 83.62 519 ASN A C 1
ATOM 4167 O O . ASN A 1 519 ? 31.353 -8.549 -13.498 1.00 83.62 519 ASN A O 1
ATOM 4171 N N . GLY A 1 520 ? 29.283 -7.677 -13.633 1.00 84.00 520 GLY A N 1
ATOM 4172 C CA . GLY A 1 520 ? 28.964 -7.881 -12.223 1.00 84.00 520 GLY A CA 1
ATOM 4173 C C . GLY A 1 520 ? 28.706 -9.366 -11.919 1.00 84.00 520 GLY A C 1
ATOM 4174 O O . GLY A 1 520 ? 28.464 -10.152 -12.844 1.00 84.00 520 GLY A O 1
ATOM 4175 N N . PRO A 1 521 ? 28.711 -9.760 -10.636 1.00 83.06 521 PRO A N 1
ATOM 4176 C CA . PRO A 1 521 ? 28.475 -11.142 -10.243 1.00 83.06 521 PRO A CA 1
ATOM 4177 C C . PRO A 1 521 ? 27.029 -11.559 -10.538 1.00 83.06 521 PRO A C 1
ATOM 4179 O O . PRO A 1 521 ? 26.134 -10.734 -10.747 1.00 83.06 521 PRO A O 1
ATOM 4182 N N . LYS A 1 522 ? 26.767 -12.869 -10.533 1.00 81.50 522 LYS A N 1
ATOM 4183 C CA . LYS A 1 522 ? 25.437 -13.422 -10.827 1.00 81.50 522 LYS A CA 1
ATOM 4184 C C . LYS A 1 522 ? 24.421 -13.062 -9.727 1.00 81.50 522 LYS A C 1
ATOM 4186 O O . LYS A 1 522 ? 24.253 -13.800 -8.764 1.00 81.50 522 LYS A O 1
ATOM 4191 N N . LEU A 1 523 ? 23.673 -11.974 -9.929 1.00 78.25 523 LEU A N 1
ATOM 4192 C CA . LEU A 1 523 ? 22.566 -11.543 -9.054 1.00 78.25 523 LEU A CA 1
ATOM 4193 C C . LEU A 1 523 ? 21.264 -12.354 -9.235 1.00 78.25 523 LEU A C 1
ATOM 4195 O O . LEU A 1 523 ? 20.300 -12.163 -8.499 1.00 78.25 523 LEU A O 1
ATOM 4199 N N . GLN A 1 524 ? 21.195 -13.231 -10.240 1.00 78.50 524 GLN A N 1
ATOM 4200 C CA . GLN A 1 524 ? 20.007 -14.045 -10.508 1.00 78.50 524 GLN A CA 1
ATOM 4201 C C . GLN A 1 524 ? 19.943 -15.250 -9.560 1.00 78.50 524 GLN A C 1
ATOM 4203 O O . GLN A 1 524 ? 20.848 -16.088 -9.571 1.00 78.50 524 GLN A O 1
ATOM 4208 N N . ASN A 1 525 ? 18.837 -15.365 -8.813 1.00 71.50 525 ASN A N 1
ATOM 4209 C CA . ASN A 1 525 ? 18.490 -16.554 -8.023 1.00 71.50 525 ASN A CA 1
ATOM 4210 C C . ASN A 1 525 ? 18.585 -17.838 -8.865 1.00 71.50 525 ASN A C 1
ATOM 4212 O O . ASN A 1 525 ? 18.347 -17.815 -10.077 1.00 71.50 525 ASN A O 1
ATOM 4216 N N . ASP A 1 526 ? 18.878 -18.974 -8.227 1.00 79.75 526 ASP A N 1
ATOM 4217 C CA . ASP A 1 526 ? 18.885 -20.244 -8.947 1.00 79.75 526 ASP A CA 1
ATOM 4218 C C . ASP A 1 526 ? 17.486 -20.606 -9.469 1.00 79.75 526 ASP A C 1
ATOM 4220 O O . ASP A 1 526 ? 16.476 -20.471 -8.772 1.00 79.75 526 ASP A O 1
ATOM 4224 N N . LEU A 1 527 ? 17.422 -21.082 -10.714 1.00 81.88 527 LEU A N 1
ATOM 4225 C CA . LEU A 1 527 ? 16.156 -21.407 -11.362 1.00 81.88 527 LEU A CA 1
ATOM 4226 C C . LEU A 1 527 ? 15.431 -22.557 -10.647 1.00 81.88 527 LEU A C 1
ATOM 4228 O O . LEU A 1 527 ? 14.201 -22.571 -10.618 1.00 81.88 527 LEU A O 1
ATOM 4232 N N . CYS A 1 528 ? 16.159 -23.494 -10.036 1.00 81.81 528 CYS A N 1
ATOM 4233 C CA . CYS A 1 528 ? 15.568 -24.584 -9.266 1.00 81.81 528 CYS A CA 1
ATOM 4234 C C . CYS A 1 528 ? 14.881 -24.045 -8.008 1.00 81.81 528 CYS A C 1
ATOM 4236 O O . CYS A 1 528 ? 13.733 -24.405 -7.750 1.00 81.81 528 CYS A O 1
ATOM 4238 N N . ASP A 1 529 ? 15.524 -23.129 -7.281 1.00 78.88 529 ASP A N 1
ATOM 4239 C CA . ASP A 1 529 ? 14.944 -22.472 -6.105 1.00 78.88 529 ASP A CA 1
ATOM 4240 C C . ASP A 1 529 ? 13.696 -21.666 -6.466 1.00 78.88 529 ASP A C 1
ATOM 4242 O O . ASP A 1 529 ? 12.670 -21.772 -5.788 1.00 78.88 529 ASP A O 1
ATOM 4246 N N . VAL A 1 530 ? 13.751 -20.896 -7.557 1.00 81.00 530 VAL A N 1
ATOM 4247 C CA . VAL A 1 530 ? 12.598 -20.142 -8.067 1.00 81.00 530 VAL A CA 1
ATOM 4248 C C . VAL A 1 530 ? 11.450 -21.092 -8.421 1.00 81.00 530 VAL A C 1
ATOM 4250 O O . VAL A 1 530 ? 10.324 -20.877 -7.977 1.00 81.00 530 VAL A O 1
ATOM 4253 N N . LEU A 1 531 ? 11.716 -22.186 -9.144 1.00 83.44 531 LEU A N 1
ATOM 4254 C CA . LEU A 1 531 ? 10.696 -23.176 -9.518 1.00 83.44 531 LEU A CA 1
ATOM 4255 C C . LEU A 1 531 ? 10.138 -23.958 -8.317 1.00 83.44 531 LEU A C 1
ATOM 4257 O O . LEU A 1 531 ? 8.965 -24.335 -8.330 1.00 83.44 531 LEU A O 1
ATOM 4261 N N . LEU A 1 532 ? 10.939 -24.206 -7.277 1.00 82.81 532 LEU A N 1
ATOM 4262 C CA . LEU A 1 532 ? 10.485 -24.835 -6.034 1.00 82.81 532 LEU A CA 1
ATOM 4263 C C . LEU A 1 532 ? 9.565 -23.899 -5.237 1.00 82.81 532 LEU A C 1
ATOM 4265 O O . LEU A 1 532 ? 8.511 -24.342 -4.780 1.00 82.81 532 LEU A O 1
ATOM 4269 N N . ARG A 1 533 ? 9.904 -22.604 -5.135 1.00 75.94 533 ARG A N 1
ATOM 4270 C CA . ARG A 1 533 ? 9.041 -21.577 -4.517 1.00 75.94 533 ARG A CA 1
ATOM 4271 C C . ARG A 1 533 ? 7.750 -21.378 -5.313 1.00 75.94 533 ARG A C 1
ATOM 4273 O O . ARG A 1 533 ? 6.673 -21.403 -4.728 1.00 75.94 533 ARG A O 1
ATOM 4280 N N . PHE A 1 534 ? 7.837 -21.291 -6.641 1.00 80.31 534 PHE A N 1
ATOM 4281 C CA . PHE A 1 534 ? 6.691 -21.149 -7.551 1.00 80.31 534 PHE A CA 1
ATOM 4282 C C . PHE A 1 534 ? 5.684 -22.311 -7.444 1.00 80.31 534 PHE A C 1
ATOM 4284 O O . PHE A 1 534 ? 4.500 -22.137 -7.712 1.00 80.31 534 PHE A O 1
ATOM 4291 N N . ARG A 1 535 ? 6.140 -23.500 -7.024 1.00 82.12 535 ARG A N 1
ATOM 4292 C CA . ARG A 1 535 ? 5.305 -24.693 -6.784 1.00 82.12 535 ARG A CA 1
ATOM 4293 C C . ARG A 1 535 ? 4.781 -24.827 -5.350 1.00 82.12 535 ARG A C 1
ATOM 4295 O O . ARG A 1 535 ? 4.066 -25.789 -5.071 1.00 82.12 535 ARG A O 1
ATOM 4302 N N . ARG A 1 536 ? 5.151 -23.928 -4.430 1.00 76.62 536 ARG A N 1
ATOM 4303 C CA . ARG A 1 536 ? 4.739 -23.991 -3.016 1.00 76.62 536 ARG A CA 1
ATOM 4304 C C . ARG A 1 536 ? 3.240 -23.741 -2.853 1.00 76.62 536 ARG A C 1
ATOM 4306 O O . ARG A 1 536 ? 2.590 -24.419 -2.060 1.00 76.62 536 ARG A O 1
ATOM 4313 N N . ASP A 1 537 ? 2.717 -22.782 -3.608 1.00 76.56 537 ASP A N 1
ATOM 4314 C CA . ASP A 1 537 ? 1.364 -22.253 -3.467 1.00 76.56 537 ASP A CA 1
ATOM 4315 C C . ASP A 1 537 ? 0.462 -22.702 -4.636 1.00 76.56 537 ASP A C 1
ATOM 4317 O O . ASP A 1 537 ? 0.923 -22.946 -5.749 1.00 76.56 537 ASP A O 1
ATOM 4321 N N . LYS A 1 538 ? -0.846 -22.866 -4.384 1.00 79.56 538 LYS A N 1
ATOM 4322 C CA . LYS A 1 538 ? -1.796 -23.483 -5.345 1.00 79.56 538 LYS A CA 1
ATOM 4323 C C . LYS A 1 538 ? -2.084 -22.632 -6.586 1.00 79.56 538 LYS A C 1
ATOM 4325 O O . LYS A 1 538 ? -2.584 -23.158 -7.577 1.00 79.56 538 LYS A O 1
ATOM 4330 N N . VAL A 1 539 ? -1.848 -21.327 -6.499 1.00 80.25 539 VAL A N 1
ATOM 4331 C CA . VAL A 1 539 ? -2.109 -20.347 -7.555 1.00 80.25 539 VAL A CA 1
ATOM 4332 C C . VAL A 1 539 ? -0.829 -19.557 -7.750 1.00 80.25 539 VAL A C 1
ATOM 4334 O O . VAL A 1 539 ? -0.330 -18.957 -6.802 1.00 80.25 539 VAL A O 1
ATOM 4337 N N . ALA A 1 540 ? -0.317 -19.553 -8.975 1.00 77.25 540 ALA A N 1
ATOM 4338 C CA . ALA A 1 540 ? 0.851 -18.777 -9.350 1.00 77.25 540 ALA A CA 1
ATOM 4339 C C . ALA A 1 540 ? 0.437 -17.665 -10.317 1.00 77.25 540 ALA A C 1
ATOM 4341 O O . ALA A 1 540 ? -0.271 -17.914 -11.295 1.00 77.25 540 ALA A O 1
ATOM 4342 N N . VAL A 1 541 ? 0.878 -16.440 -10.036 1.00 78.69 541 VAL A N 1
ATOM 4343 C CA . VAL A 1 541 ? 0.656 -15.275 -10.898 1.00 78.69 541 VAL A CA 1
ATOM 4344 C C . VAL A 1 541 ? 1.909 -15.061 -11.739 1.00 78.69 541 VAL A C 1
ATOM 4346 O O . VAL A 1 541 ? 3.020 -15.065 -11.216 1.00 78.69 541 VAL A O 1
ATOM 4349 N N . VAL A 1 542 ? 1.728 -14.877 -13.045 1.00 79.00 542 VAL A N 1
ATOM 4350 C CA . VAL A 1 542 ? 2.800 -14.549 -13.991 1.00 79.00 542 VAL A CA 1
ATOM 4351 C C . VAL A 1 542 ? 2.444 -13.214 -14.632 1.00 79.00 542 VAL A C 1
ATOM 4353 O O . VAL A 1 542 ? 1.352 -13.065 -15.179 1.00 79.00 542 VAL A O 1
ATOM 4356 N N . CYS A 1 543 ? 3.359 -12.251 -14.576 1.00 77.81 543 CYS A N 1
ATOM 4357 C CA . CYS A 1 543 ? 3.234 -10.953 -15.231 1.00 77.81 543 CYS A CA 1
ATOM 4358 C C . CYS A 1 543 ? 4.486 -10.653 -16.072 1.00 77.81 543 CYS A C 1
ATOM 4360 O O . CYS A 1 543 ? 5.582 -11.112 -15.757 1.00 77.81 543 CYS A O 1
ATOM 4362 N N . ASP A 1 544 ? 4.311 -9.888 -17.151 1.00 77.31 544 ASP A N 1
ATOM 4363 C CA . ASP A 1 544 ? 5.408 -9.325 -17.947 1.00 77.31 544 ASP A CA 1
ATOM 4364 C C . ASP A 1 544 ? 5.550 -7.845 -17.573 1.00 77.31 544 ASP A C 1
ATOM 4366 O O . ASP A 1 544 ? 4.635 -7.051 -17.819 1.00 77.31 544 ASP A O 1
ATOM 4370 N N . ILE A 1 545 ? 6.667 -7.469 -16.944 1.00 79.50 545 ILE A N 1
ATOM 4371 C CA . ILE A 1 545 ? 6.930 -6.069 -16.588 1.00 79.50 545 ILE A CA 1
ATOM 4372 C C . ILE A 1 545 ? 7.376 -5.345 -17.858 1.00 79.50 545 ILE A C 1
ATOM 4374 O O . ILE A 1 545 ? 8.544 -5.373 -18.254 1.00 79.50 545 ILE A O 1
ATOM 4378 N N . SER A 1 546 ? 6.408 -4.705 -18.510 1.00 76.38 546 SER A N 1
ATOM 4379 C CA . SER A 1 546 ? 6.627 -3.974 -19.754 1.00 76.38 546 SER A CA 1
ATOM 4380 C C . SER A 1 546 ? 7.729 -2.928 -19.588 1.00 76.38 546 SER A C 1
ATOM 4382 O O . SER A 1 546 ? 7.635 -2.047 -18.743 1.00 76.38 546 SER A O 1
ATOM 4384 N N . GLU A 1 547 ? 8.756 -3.022 -20.436 1.00 80.62 547 GLU A N 1
ATOM 4385 C CA . GLU A 1 547 ? 9.817 -2.012 -20.572 1.00 80.62 547 GLU A CA 1
ATOM 4386 C C . GLU A 1 547 ? 10.659 -1.777 -19.297 1.00 80.62 547 GLU A C 1
ATOM 4388 O O . GLU A 1 547 ? 11.302 -0.740 -19.179 1.00 80.62 547 GLU A O 1
ATOM 4393 N N . MET A 1 548 ? 10.728 -2.756 -18.380 1.00 84.56 548 MET A N 1
ATOM 4394 C CA . MET A 1 548 ? 11.436 -2.646 -17.089 1.00 84.56 548 MET A CA 1
ATOM 4395 C C . MET A 1 548 ? 12.859 -2.069 -17.193 1.00 84.56 548 MET A C 1
ATOM 4397 O O . MET A 1 548 ? 13.200 -1.135 -16.475 1.00 84.56 548 MET A O 1
ATOM 4401 N N . TYR A 1 549 ? 13.686 -2.589 -18.108 1.00 83.12 549 TYR A N 1
ATOM 4402 C CA . TYR A 1 549 ? 15.073 -2.131 -18.278 1.00 83.12 549 TYR A CA 1
ATOM 4403 C C . TYR A 1 549 ? 15.193 -0.700 -18.829 1.00 83.12 549 TYR A C 1
ATOM 4405 O O . TYR A 1 549 ? 16.239 -0.087 -18.666 1.00 83.12 549 TYR A O 1
ATOM 4413 N N . LEU A 1 550 ? 14.141 -0.159 -19.454 1.00 85.38 550 LEU A N 1
ATOM 4414 C CA . LEU A 1 550 ? 14.113 1.210 -19.988 1.00 85.38 550 LEU A CA 1
ATOM 4415 C C . LEU A 1 550 ? 13.738 2.255 -18.915 1.00 85.38 550 LEU A C 1
ATOM 4417 O O . LEU A 1 550 ? 13.695 3.444 -19.211 1.00 85.38 550 LEU A O 1
ATOM 4421 N N . GLN A 1 551 ? 13.483 1.825 -17.672 1.00 85.00 551 GLN A N 1
ATOM 4422 C CA . GLN A 1 551 ? 13.306 2.708 -16.508 1.00 85.00 551 GLN A CA 1
ATOM 4423 C C . GLN A 1 551 ? 14.622 2.990 -15.756 1.00 85.00 551 GLN A C 1
ATOM 4425 O O . GLN A 1 551 ? 14.610 3.680 -14.736 1.00 85.00 551 GLN A O 1
ATOM 4430 N N . ILE A 1 552 ? 15.743 2.440 -16.235 1.00 88.00 552 ILE A N 1
ATOM 4431 C CA . ILE A 1 552 ? 17.089 2.706 -15.721 1.00 88.00 552 ILE A CA 1
ATOM 4432 C C . ILE A 1 552 ? 17.800 3.600 -16.738 1.00 88.00 552 ILE A C 1
ATOM 4434 O O . ILE A 1 552 ? 17.938 3.234 -17.905 1.00 88.00 552 ILE A O 1
ATOM 4438 N N . GLU A 1 553 ? 18.239 4.774 -16.300 1.00 89.38 553 GLU A N 1
ATOM 4439 C CA . GLU A 1 553 ? 18.933 5.753 -17.131 1.00 89.38 553 GLU A CA 1
ATOM 4440 C C . GLU A 1 553 ? 20.453 5.613 -17.003 1.00 89.38 553 GLU A C 1
ATOM 4442 O O . GLU A 1 553 ? 21.000 5.366 -15.928 1.00 89.38 553 GLU A O 1
ATOM 4447 N N . ILE A 1 554 ? 21.147 5.788 -18.127 1.00 90.31 554 ILE A N 1
ATOM 4448 C CA . ILE A 1 554 ? 22.611 5.803 -18.182 1.00 90.31 554 ILE A CA 1
ATOM 4449 C C . ILE A 1 554 ? 23.093 7.224 -17.872 1.00 90.31 554 ILE A C 1
ATOM 4451 O O . ILE A 1 554 ? 22.569 8.190 -18.440 1.00 90.31 554 ILE A O 1
ATOM 4455 N N . ASP A 1 555 ? 24.099 7.342 -17.004 1.00 89.44 555 ASP A N 1
ATOM 4456 C CA . ASP A 1 555 ? 24.754 8.606 -16.653 1.00 89.44 555 ASP A CA 1
ATOM 4457 C C . ASP A 1 555 ? 25.236 9.381 -17.887 1.00 89.44 555 ASP A C 1
ATOM 4459 O O . ASP A 1 555 ? 25.709 8.795 -18.863 1.00 89.44 555 ASP A O 1
ATOM 4463 N N . GLU A 1 556 ? 25.146 10.712 -17.848 1.00 86.69 556 GLU A N 1
ATOM 4464 C CA . GLU A 1 556 ? 25.367 11.558 -19.031 1.00 86.69 556 GLU A CA 1
ATOM 4465 C C . GLU A 1 556 ? 26.754 11.367 -19.662 1.00 86.69 556 GLU A C 1
ATOM 4467 O O . GLU A 1 556 ? 26.889 11.392 -20.886 1.00 86.69 556 GLU A O 1
ATOM 4472 N N . VAL A 1 557 ? 27.757 11.097 -18.819 1.00 86.00 557 VAL A N 1
ATOM 4473 C CA . VAL A 1 557 ? 29.158 10.843 -19.187 1.00 86.00 557 VAL A CA 1
ATOM 4474 C C . VAL A 1 557 ? 29.324 9.560 -20.014 1.00 86.00 557 VAL A C 1
ATOM 4476 O O . VAL A 1 557 ? 30.223 9.471 -20.850 1.00 86.00 557 VAL A O 1
ATOM 4479 N N . ASP A 1 558 ? 28.447 8.574 -19.816 1.00 89.38 558 ASP A N 1
ATOM 4480 C CA . ASP A 1 558 ? 28.554 7.242 -20.417 1.00 89.38 558 ASP A CA 1
ATOM 4481 C C . ASP A 1 558 ? 27.681 7.073 -21.672 1.00 89.38 558 ASP A C 1
ATOM 4483 O O . ASP A 1 558 ? 27.989 6.247 -22.537 1.00 89.38 558 ASP A O 1
ATOM 4487 N N . ARG A 1 559 ? 26.641 7.906 -21.839 1.00 89.12 559 ARG A N 1
ATOM 4488 C CA . ARG A 1 559 ? 25.743 7.916 -23.015 1.00 89.12 559 ARG A CA 1
ATOM 4489 C C . ARG A 1 559 ? 26.456 7.937 -24.386 1.00 89.12 559 ARG A C 1
ATOM 4491 O O . ARG A 1 559 ? 25.950 7.268 -25.290 1.00 89.12 559 ARG A O 1
ATOM 4498 N N . PRO A 1 560 ? 27.610 8.613 -24.602 1.00 88.25 560 PRO A N 1
ATOM 4499 C CA . PRO A 1 560 ? 28.322 8.586 -25.889 1.00 88.25 560 PRO A CA 1
ATOM 4500 C C . PRO A 1 560 ? 28.769 7.192 -26.366 1.00 88.25 560 PRO A C 1
ATOM 4502 O O . PRO A 1 560 ? 28.996 7.008 -27.563 1.00 88.25 560 PRO A O 1
ATOM 4505 N N . MET A 1 561 ? 28.856 6.204 -25.465 1.00 88.00 561 MET A N 1
ATOM 4506 C CA . MET A 1 561 ? 29.194 4.809 -25.790 1.00 88.00 561 MET A CA 1
ATOM 4507 C C . MET A 1 561 ? 27.990 3.966 -26.251 1.00 88.00 561 MET A C 1
ATOM 4509 O O . MET A 1 561 ? 28.168 2.846 -26.730 1.00 88.00 561 MET A O 1
ATOM 4513 N N . PHE A 1 562 ? 26.768 4.494 -26.115 1.00 91.12 562 PHE A N 1
ATOM 4514 C CA . PHE A 1 562 ? 25.508 3.811 -26.436 1.00 91.12 562 PHE A CA 1
ATOM 4515 C C . PHE A 1 562 ? 24.730 4.507 -27.561 1.00 91.12 562 PHE A C 1
ATOM 4517 O O . PHE A 1 562 ? 23.519 4.325 -27.706 1.00 91.12 562 PHE A O 1
ATOM 4524 N N . ARG A 1 563 ? 25.416 5.311 -28.382 1.00 90.12 563 ARG A N 1
ATOM 4525 C CA . ARG A 1 563 ? 24.808 5.956 -29.551 1.00 90.12 563 ARG A CA 1
ATOM 4526 C C . ARG A 1 563 ? 24.435 4.904 -30.596 1.00 90.12 563 ARG A C 1
ATOM 4528 O O . ARG A 1 563 ? 25.017 3.826 -30.659 1.00 90.12 563 ARG A O 1
ATOM 4535 N N . PHE A 1 564 ? 23.492 5.229 -31.468 1.00 91.75 564 PHE A N 1
ATOM 4536 C CA . PHE A 1 564 ? 23.200 4.447 -32.667 1.00 91.75 564 PHE A CA 1
ATOM 4537 C C . PHE A 1 564 ? 22.763 5.376 -33.800 1.00 91.75 564 PHE A C 1
ATOM 4539 O O . PHE A 1 564 ? 22.380 6.521 -33.563 1.00 91.75 564 PHE A O 1
ATOM 4546 N N . MET A 1 565 ? 22.869 4.909 -35.043 1.00 90.31 565 MET A N 1
ATOM 4547 C CA . MET A 1 565 ? 22.570 5.724 -36.221 1.00 90.31 565 MET A CA 1
ATOM 4548 C C . MET A 1 565 ? 21.161 5.433 -36.733 1.00 90.31 565 MET A C 1
ATOM 4550 O O . MET A 1 565 ? 20.842 4.294 -37.051 1.00 90.31 565 MET A O 1
ATOM 4554 N N . TRP A 1 566 ? 20.342 6.466 -36.907 1.00 89.38 566 TRP A N 1
ATOM 4555 C CA . TRP A 1 566 ? 19.020 6.351 -37.519 1.00 89.38 566 TRP A CA 1
ATOM 4556 C C . TRP A 1 566 ? 18.797 7.495 -38.509 1.00 89.38 566 TRP A C 1
ATOM 4558 O O . TRP A 1 566 ? 19.189 8.629 -38.243 1.00 89.38 566 TRP A O 1
ATOM 4568 N N . ARG A 1 567 ? 18.190 7.194 -39.663 1.00 85.44 567 ARG A N 1
ATOM 4569 C CA . ARG A 1 567 ? 17.894 8.168 -40.735 1.00 85.44 567 ARG A CA 1
ATOM 4570 C C . ARG A 1 567 ? 16.434 8.144 -41.194 1.00 85.44 567 ARG A C 1
ATOM 4572 O O . ARG A 1 567 ? 16.141 8.634 -42.273 1.00 85.44 567 ARG A O 1
ATOM 4579 N N . ASP A 1 568 ? 15.553 7.498 -40.431 1.00 79.25 568 ASP A N 1
ATOM 4580 C CA . ASP A 1 568 ? 14.139 7.269 -40.774 1.00 79.25 568 ASP A CA 1
ATOM 4581 C C . ASP A 1 568 ? 13.891 6.828 -42.230 1.00 79.25 568 ASP A C 1
ATOM 4583 O O . ASP A 1 568 ? 12.999 7.302 -42.924 1.00 79.25 568 ASP A O 1
ATOM 4587 N N . LEU A 1 569 ? 14.744 5.916 -42.713 1.00 70.44 569 LEU A N 1
ATOM 4588 C CA . LEU A 1 569 ? 14.744 5.384 -44.084 1.00 70.44 569 LEU A CA 1
ATOM 4589 C C . LEU A 1 569 ? 15.009 6.428 -45.200 1.00 70.44 569 LEU A C 1
ATOM 4591 O O . LEU A 1 569 ? 14.992 6.081 -46.383 1.00 70.44 569 LEU A O 1
ATOM 4595 N N . GLU A 1 570 ? 15.358 7.675 -44.862 1.00 69.06 570 GLU A N 1
ATOM 4596 C CA . GLU A 1 570 ? 15.752 8.727 -45.805 1.00 69.06 570 GLU A CA 1
ATOM 4597 C C . GLU A 1 570 ? 17.188 8.531 -46.335 1.00 69.06 570 GLU A C 1
ATOM 4599 O O . GLU A 1 570 ? 18.115 9.296 -46.045 1.00 69.06 570 GLU A O 1
ATOM 4604 N N . CYS A 1 571 ? 17.399 7.528 -47.192 1.00 57.06 571 CYS A N 1
ATOM 4605 C CA . CYS A 1 571 ? 18.727 7.213 -47.743 1.00 57.06 571 CYS A CA 1
ATOM 4606 C C . CYS A 1 571 ? 19.414 8.378 -48.500 1.00 57.06 571 CYS A C 1
ATOM 4608 O O . CYS A 1 571 ? 20.618 8.309 -48.750 1.00 57.06 571 CYS A O 1
ATOM 4610 N N . LYS A 1 572 ? 18.679 9.439 -48.874 1.00 52.00 572 LYS A N 1
ATOM 4611 C CA . LYS A 1 572 ? 19.169 10.582 -49.670 1.00 52.00 572 LYS A CA 1
ATOM 4612 C C . LYS A 1 572 ? 19.737 11.756 -48.861 1.00 52.00 572 LYS A C 1
ATOM 4614 O O . LYS A 1 572 ? 20.385 12.612 -49.462 1.00 52.00 572 LYS A O 1
ATOM 4619 N N . ARG A 1 573 ? 19.546 11.813 -47.535 1.00 48.41 573 ARG A N 1
ATOM 4620 C CA . ARG A 1 573 ? 19.828 13.025 -46.726 1.00 48.41 573 ARG A CA 1
ATOM 4621 C C . ARG A 1 573 ? 21.288 13.521 -46.792 1.00 48.41 573 ARG A C 1
ATOM 4623 O O . ARG A 1 573 ? 21.536 14.700 -46.578 1.00 48.41 573 ARG A O 1
ATOM 4630 N N . ASN A 1 574 ? 22.235 12.661 -47.187 1.00 42.09 574 ASN A N 1
ATOM 4631 C CA . ASN A 1 574 ? 23.664 12.992 -47.303 1.00 42.09 574 ASN A CA 1
ATOM 4632 C C . ASN A 1 574 ? 24.167 13.222 -48.748 1.00 42.09 574 ASN A C 1
ATOM 4634 O O . ASN A 1 574 ? 25.369 13.383 -48.926 1.00 42.09 574 ASN A O 1
ATOM 4638 N N . GLN A 1 575 ? 23.307 13.228 -49.777 1.00 34.06 575 GLN A N 1
ATOM 4639 C CA . GLN A 1 575 ? 23.721 13.597 -51.149 1.00 34.06 575 GLN A CA 1
ATOM 4640 C C . GLN A 1 575 ? 23.616 15.106 -51.434 1.00 34.06 575 GLN A C 1
ATOM 4642 O O . GLN A 1 575 ? 24.207 15.585 -52.394 1.00 34.06 575 GLN A O 1
ATOM 4647 N N . ALA A 1 576 ? 22.895 15.865 -50.603 1.00 32.34 576 ALA A N 1
ATOM 4648 C CA . ALA A 1 576 ? 22.684 17.301 -50.808 1.00 32.34 576 ALA A CA 1
ATOM 4649 C C . ALA A 1 576 ? 23.867 18.191 -50.364 1.00 32.34 576 ALA A C 1
ATOM 4651 O O . ALA A 1 576 ? 23.920 19.351 -50.750 1.00 32.34 576 ALA A O 1
ATOM 4652 N N . LEU A 1 577 ? 24.810 17.661 -49.574 1.00 34.38 577 LEU A N 1
ATOM 4653 C CA . LEU A 1 577 ? 25.923 18.418 -48.972 1.00 34.38 577 LEU A CA 1
ATOM 4654 C C . LEU A 1 577 ? 27.297 18.150 -49.618 1.00 34.38 577 LEU A C 1
ATOM 4656 O O . LEU A 1 577 ? 28.308 18.641 -49.132 1.00 34.38 577 LEU A O 1
ATOM 4660 N N . THR A 1 578 ? 27.354 17.377 -50.708 1.00 30.81 578 THR A N 1
ATOM 4661 C CA . THR A 1 578 ? 28.599 17.113 -51.464 1.00 30.81 578 THR A CA 1
ATOM 4662 C C . THR A 1 578 ? 28.641 17.784 -52.838 1.00 30.81 578 THR A C 1
ATOM 4664 O O . THR A 1 578 ? 29.610 17.595 -53.563 1.00 30.81 578 THR A O 1
ATOM 4667 N N . ASN A 1 579 ? 27.612 18.559 -53.198 1.00 30.27 579 ASN A N 1
ATOM 4668 C CA . ASN A 1 579 ? 27.473 19.209 -54.508 1.00 30.27 579 ASN A CA 1
ATOM 4669 C C . ASN A 1 579 ? 27.463 20.750 -54.404 1.00 30.27 579 ASN A C 1
ATOM 4671 O O . ASN A 1 579 ? 26.802 21.419 -55.193 1.00 30.27 579 ASN A O 1
ATOM 4675 N N . SER A 1 580 ? 28.180 21.315 -53.429 1.00 28.66 580 SER A N 1
ATOM 4676 C CA . SER A 1 580 ? 28.458 22.756 -53.341 1.00 28.66 580 SER A CA 1
ATOM 4677 C C . SER A 1 580 ? 29.959 23.000 -53.164 1.00 28.66 580 SER A C 1
ATOM 4679 O O . SER A 1 580 ? 30.418 23.473 -52.125 1.00 28.66 580 SER A O 1
ATOM 4681 N N . THR A 1 581 ? 30.717 22.621 -54.189 1.00 32.44 581 THR A N 1
ATOM 4682 C CA . THR A 1 581 ? 32.016 23.221 -54.497 1.00 32.44 581 THR A CA 1
ATOM 4683 C C . THR A 1 581 ? 31.854 24.037 -55.769 1.00 32.44 581 THR A C 1
ATOM 4685 O O . THR A 1 581 ? 31.730 23.446 -56.839 1.00 32.44 581 THR A O 1
ATOM 4688 N N . ASP A 1 582 ? 31.842 25.355 -55.605 1.00 30.64 582 ASP A N 1
ATOM 4689 C CA . ASP A 1 582 ? 32.490 26.357 -56.460 1.00 30.64 582 ASP A CA 1
ATOM 4690 C C . ASP A 1 582 ? 32.821 27.560 -55.552 1.00 30.64 582 ASP A C 1
ATOM 4692 O O . ASP A 1 582 ? 31.961 27.893 -54.699 1.00 30.64 582 ASP A O 1
#

Radius of gyration: 37.52 Å; Cα contacts (8 Å, |Δi|>4): 754; chains: 1; bounding box: 86×84×100 Å

Solvent-accessible surface area (backbone atoms only — not comparable to full-atom values): 34330 Å² total; per-residue (Å²): 112,69,68,60,54,48,51,59,51,59,74,65,51,75,71,42,78,59,50,62,51,45,50,52,51,51,52,50,53,51,52,51,49,58,57,38,50,77,68,72,43,58,68,68,55,37,34,69,66,52,53,51,58,58,45,72,47,42,47,67,78,55,38,58,54,46,55,54,54,48,53,67,41,53,77,74,36,99,70,74,48,54,68,57,54,48,56,50,48,54,54,52,31,56,50,39,68,34,76,70,34,48,57,52,54,61,52,53,54,59,54,57,60,66,63,63,80,72,76,83,78,87,88,80,90,86,88,55,74,43,64,52,37,47,33,26,33,76,33,53,81,65,74,85,84,59,20,89,81,73,73,74,51,82,52,57,59,98,75,34,67,69,55,72,69,48,54,73,66,57,46,52,51,50,31,59,75,68,54,26,11,87,83,77,57,38,54,21,58,61,91,24,58,58,47,76,45,34,33,26,77,36,95,72,18,56,48,29,32,27,20,44,67,58,37,57,73,73,67,61,84,44,63,83,42,70,34,40,34,34,32,81,92,75,45,74,48,75,47,79,23,34,53,38,75,52,53,39,16,16,72,93,42,68,89,51,72,44,84,40,69,30,41,33,34,90,59,65,56,78,67,38,27,67,61,55,48,68,61,45,26,68,76,34,85,77,37,58,89,56,82,43,56,79,70,58,88,88,57,80,42,51,44,30,36,44,12,51,74,50,44,76,57,69,38,69,81,42,74,48,71,54,62,97,83,49,41,30,35,34,31,27,79,50,46,45,35,57,53,74,64,81,63,81,88,75,72,97,67,94,73,79,79,84,74,85,39,39,45,60,54,57,65,56,58,60,56,53,48,50,48,50,47,53,54,56,58,40,66,59,65,70,53,73,81,74,58,88,47,72,55,20,48,50,20,48,48,43,34,60,79,43,55,39,84,38,96,84,84,30,43,27,28,47,78,34,62,33,72,70,54,48,64,69,49,59,66,61,42,58,72,62,31,49,56,52,45,58,54,46,41,59,52,29,68,72,34,59,70,61,28,54,56,48,54,50,52,54,49,55,32,44,80,68,68,70,47,77,87,81,63,93,82,56,82,79,62,83,54,44,31,52,42,42,69,49,82,46,78,45,86,49,100,87,54,75,51,74,41,81,45,72,41,46,76,57,61,54,96,88,46,29,62,62,76,27,42,44,67,53,57,87,83,71,76,58,68,67,60,52,54,54,57,58,64,71,50,99,73,75,89,85,84,82,74,80,67,59,77,69,49,51,43,70,32,80,88,55,44,47,57,68,34,61,86,83,62,91,78,50,86,62,77,76,65,77,78,75,77,81,85,132

Secondary structure (DSSP, 8-state):
-HHHHHHHHHTTSPP--SSHHHHHHHHHHHHHHHHHHTTT-HHHHTSHHHHHHHHHTS-HHHHHHHHHHHHHHHTTSS---HHHHHHHHHHHHHHHHSHHHHHHHHHHHHHHHHTTTTTTS-------EE--EEEEE-------SS-TTT-SSS--GGG-HHHHHS-HHHHHHHHHHTT--TTTSSSS-GGG--EEEEEEE-TT-SS-EEEHHHHHHHT-----EEEEEEEGGGEEEEEEE--EEEEEEETT-TT--EEEEEEEES-TTTT-EE--HHHHGGGSGGGTT--PPPP-TT--S--EEE-GGGGGGG--SEEEE-STTS-EEEEETTEEEEES-SSSS------------EEEEETHHHHHHHHHHHHHHHHHHTS-----SHHHHHHHHHHHHT-EE-TTS-EEE---B-TTHHHH--S--HHHHHHHHHHHHHHHHH-HHHHHHHHHHHHHHHHTTSS-PPPTTSPPPSS--B--EEEEEEE-SS-EEEEEEE-TT--BTTB-TTTTBPPPP--SPPHHHHHHHHTTSS-------TTGGGGEEEPTTTGGGGB----TT-TTTTTTTSS---

Foldseek 3Di:
DLVVVLLVVLVPDAQQQALVSLVVLLVSLVVSCVVCVVVVNQVVQFDPVVVVSNLVSYPPVLNVVVVVQVVVVCVVDVGDGPVSVSVSSVVVSVVCPDPVNVVVSVVVVVVVVVVPPPPDDDDDDDFAADWWAKWKFFFDDFADAADPQPSPDGDALVPDPSLVPDDPVVNVVVLVVVCADPLGRGNDDVLGDMDIAIEAEDQLAAFKAFEPVVCVSNVWFFDWAWKWKQWPPRDIDIDIWGWTWGWIAAPVCNVDIDIHTHTYDNAQFVRHFYDQCVVQLVQPPQSPPFDGDGDDPVDRGHGMYHYCPPVQQVDFPDWGDDPPQDWIWGQGNNGIMIDGDRHPPDDPDPDPNPGTHIHMDRVVVVVVVVVVVVVVVCVLVVPPQDDPDPLQVQQVCQFVVQFDCDPVRFTEGEFSWPVVVQVVQQDEPVVVQVVLVVVQLVVLVVPVVLLVLVVVVVVVCPVVVLDDDDDPPPPDDSHAYAFHKHWDWDDDPPDGRIDIDTPQVDDDPNDGNVVGTRDHGPSDGDPVVVVVVQPPDPDHDDDDPPPVVSSYHYDPVCVRRHHHDDDSSCPCPPVVPPPDDD

Mean predicted aligned error: 22.33 Å